Protein AF-0000000077102771 (afdb_homodimer)

pLDDT: mean 86.31, std 20.0, range [24.86, 98.94]

Solvent-accessible surface area (backbone atoms only — not comparable to full-atom values): 40938 Å² total; per-residue (Å²): 128,91,52,59,76,47,76,52,86,80,60,49,72,48,29,34,37,35,32,16,37,61,26,31,46,32,67,56,96,88,37,69,41,45,68,61,52,50,46,33,42,64,70,43,48,50,53,45,45,71,70,66,58,44,59,31,38,38,35,15,9,14,58,26,50,35,38,72,52,50,57,68,32,48,44,52,51,32,49,50,48,41,51,39,25,60,72,63,63,28,33,36,43,34,29,21,12,86,34,28,34,30,48,64,63,22,54,53,22,80,66,34,44,83,61,34,38,38,35,24,26,35,73,83,80,38,65,55,51,46,29,32,34,38,66,72,41,49,38,34,35,37,63,39,38,37,66,55,21,70,57,44,21,63,71,66,73,43,97,38,83,39,55,45,49,27,51,42,52,53,50,50,58,40,51,73,72,48,65,87,84,41,37,33,34,36,31,28,31,54,48,43,40,77,55,71,79,53,83,68,49,74,76,84,46,91,92,54,81,50,56,25,67,51,70,72,50,63,88,34,48,30,32,39,27,6,64,37,50,46,52,41,54,28,53,89,32,89,47,29,31,27,27,4,8,61,65,66,78,41,78,76,37,40,83,53,66,25,22,31,27,40,33,35,39,44,77,88,37,53,66,50,74,44,80,45,75,49,75,60,92,55,52,50,43,74,48,76,42,41,62,81,60,55,62,74,49,72,46,77,32,39,29,34,37,39,32,64,41,80,63,90,63,82,62,48,65,67,58,40,33,76,40,20,71,35,58,74,47,75,44,69,59,51,74,75,64,87,72,78,75,76,75,66,70,72,56,65,82,72,40,48,65,67,51,45,49,46,49,47,38,31,69,72,61,73,43,78,74,49,73,67,52,47,50,48,46,48,49,48,45,52,50,46,48,57,68,74,72,126,91,50,58,76,46,75,49,86,79,59,50,71,47,27,35,36,34,32,17,36,62,27,33,46,32,67,57,94,87,37,69,42,45,67,60,54,50,46,34,44,64,70,41,48,50,52,46,45,69,71,66,58,46,59,30,37,38,35,16,10,15,58,25,49,35,38,71,52,50,56,68,30,48,44,51,51,33,50,48,48,42,50,38,26,59,72,62,61,28,33,35,43,33,29,21,13,86,34,30,34,30,48,65,62,23,53,52,25,80,65,33,44,83,62,33,38,38,34,25,26,35,73,86,81,36,65,53,49,46,29,32,36,38,66,71,41,49,38,34,35,36,62,40,38,37,66,55,22,68,56,44,21,62,71,64,72,42,97,40,82,39,55,44,49,29,50,44,52,53,50,50,58,40,52,73,68,48,64,87,83,42,38,33,34,36,32,29,31,54,48,42,40,76,54,71,78,54,83,68,49,74,76,86,46,91,94,52,81,51,55,25,67,51,70,72,50,65,87,34,48,31,34,38,26,7,65,37,49,45,53,40,55,28,52,89,32,90,47,30,31,27,25,5,8,58,64,69,78,42,77,75,37,40,83,53,66,25,20,31,26,40,36,35,39,44,78,88,35,54,64,50,75,43,80,46,76,49,75,61,94,55,48,49,42,73,48,74,42,43,63,81,60,57,62,72,49,71,47,75,32,39,29,33,37,39,32,65,42,78,64,91,62,82,63,49,65,67,58,39,32,75,39,21,71,34,59,73,49,77,45,70,61,51,75,74,63,87,71,79,76,76,75,65,70,70,56,66,81,72,40,49,67,66,51,44,48,48,49,48,38,31,69,71,60,75,42,76,73,49,76,65,52,46,50,50,45,51,50,48,45,52,50,46,48,58,69,74,73

Radius of gyration: 29.35 Å; Cα contacts (8 Å, |Δi|>4): 1679; chains: 2; bounding box: 74×76×70 Å

Structure (mmCIF, N/CA/C/O backbone):
data_AF-0000000077102771-model_v1
#
loop_
_entity.id
_entity.type
_entity.pdbx_description
1 polymer 'Nuclease SbcCD subunit D'
#
loop_
_atom_site.group_PDB
_atom_site.id
_atom_site.type_symbol
_atom_site.label_atom_id
_atom_site.label_alt_id
_atom_site.label_comp_id
_atom_site.label_asym_id
_atom_site.label_entity_id
_atom_site.label_seq_id
_atom_site.pdbx_PDB_ins_code
_atom_site.Cartn_x
_atom_site.Cartn_y
_atom_site.Cartn_z
_atom_site.occupancy
_atom_site.B_iso_or_equiv
_atom_site.auth_seq_id
_atom_site.auth_comp_id
_atom_site.auth_asym_id
_atom_site.auth_atom_id
_atom_site.pdbx_PDB_model_num
ATOM 1 N N . MET A 1 1 ? -27.609 6.816 -8.148 1 24.86 1 MET A N 1
ATOM 2 C CA . MET A 1 1 ? -26.281 7.141 -7.648 1 24.86 1 MET A CA 1
ATOM 3 C C . MET A 1 1 ? -26.094 6.625 -6.227 1 24.86 1 MET A C 1
ATOM 5 O O . MET A 1 1 ? -26.656 7.18 -5.281 1 24.86 1 MET A O 1
ATOM 9 N N . LYS A 1 2 ? -25.875 5.387 -6.078 1 34.06 2 LYS A N 1
ATOM 10 C CA . LYS A 1 2 ? -25.969 4.82 -4.738 1 34.06 2 LYS A CA 1
ATOM 11 C C . LYS A 1 2 ? -24.828 5.316 -3.848 1 34.06 2 LYS A C 1
ATOM 13 O O . LYS A 1 2 ? -23.719 4.781 -3.891 1 34.06 2 LYS A O 1
ATOM 18 N N . GLY A 1 3 ? -24.797 6.738 -3.514 1 37.41 3 GLY A N 1
ATOM 19 C CA . GLY A 1 3 ? -23.875 7.258 -2.512 1 37.41 3 GLY A CA 1
ATOM 20 C C . GLY A 1 3 ? -23.938 6.5 -1.199 1 37.41 3 GLY A C 1
ATOM 21 O O . GLY A 1 3 ? -24.938 5.852 -0.896 1 37.41 3 GLY A O 1
ATOM 22 N N . THR A 1 4 ? -22.859 6.125 -0.712 1 40.88 4 THR A N 1
ATOM 23 C CA . THR A 1 4 ? -22.828 5.477 0.596 1 40.88 4 THR A CA 1
ATOM 24 C C . THR A 1 4 ? -23.344 6.422 1.678 1 40.88 4 THR A C 1
ATOM 26 O O . THR A 1 4 ? -22.875 7.547 1.81 1 40.88 4 THR A O 1
ATOM 29 N N . TYR A 1 5 ? -24.547 6.105 2.152 1 45 5 TYR A N 1
ATOM 30 C CA . TYR A 1 5 ? -25.219 6.828 3.227 1 45 5 TYR A CA 1
ATOM 31 C C . TYR A 1 5 ? -24.719 6.359 4.59 1 45 5 TYR A C 1
ATOM 33 O O . TYR A 1 5 ? -24.641 5.16 4.852 1 45 5 TYR A O 1
ATOM 41 N N . TRP A 1 6 ? -23.891 7.238 5.191 1 47.72 6 TRP A N 1
ATOM 42 C CA . TRP A 1 6 ? -23.5 6.969 6.574 1 47.72 6 TRP A CA 1
ATOM 43 C C . TRP A 1 6 ? -24.328 7.812 7.539 1 47.72 6 TRP A C 1
ATOM 45 O O . TRP A 1 6 ? -24.484 9.023 7.344 1 47.72 6 TRP A O 1
ATOM 55 N N . LYS A 1 7 ? -25.25 7.27 8.422 1 48.28 7 LYS A N 1
ATOM 56 C CA . LYS A 1 7 ? -26.109 7.984 9.375 1 48.28 7 LYS A CA 1
ATOM 57 C C . LYS A 1 7 ? -25.312 8.406 10.609 1 48.28 7 LYS A C 1
ATOM 59 O O . LYS A 1 7 ? -24.547 7.605 11.172 1 48.28 7 LYS A O 1
ATOM 64 N N . ASN A 1 8 ? -25.391 9.703 10.82 1 48.47 8 ASN A N 1
ATOM 65 C CA . ASN A 1 8 ? -24.797 10.219 12.055 1 48.47 8 ASN A CA 1
ATOM 66 C C . ASN A 1 8 ? -25.516 9.672 13.289 1 48.47 8 ASN A C 1
ATOM 68 O O . ASN A 1 8 ? -26.734 9.43 13.25 1 48.47 8 ASN A O 1
ATOM 72 N N . LYS A 1 9 ? -24.953 9.25 14.258 1 49.69 9 LYS A N 1
ATOM 73 C CA . LYS A 1 9 ? -25.469 8.531 15.422 1 49.69 9 LYS A CA 1
ATOM 74 C C . LYS A 1 9 ? -26.438 9.406 16.219 1 49.69 9 LYS A C 1
ATOM 76 O O . LYS A 1 9 ? -27.406 8.898 16.797 1 49.69 9 LYS A O 1
ATOM 81 N N . ASP A 1 10 ? -26.156 10.688 16.484 1 50.88 10 ASP A N 1
ATOM 82 C CA . ASP A 1 10 ? -26.922 11.32 17.562 1 50.88 10 ASP A CA 1
ATOM 83 C C . ASP A 1 10 ? -27.797 12.445 17.016 1 50.88 10 ASP A C 1
ATOM 85 O O . ASP A 1 10 ? -28.344 13.234 17.797 1 50.88 10 ASP A O 1
ATOM 89 N N . GLY A 1 11 ? -28.266 12.469 15.742 1 56.25 11 GLY A N 1
ATOM 90 C CA . GLY A 1 11 ? -29.266 13.406 15.281 1 56.25 11 GLY A CA 1
ATOM 91 C C . GLY A 1 11 ? -28.812 14.852 15.344 1 56.25 11 GLY A C 1
ATOM 92 O O . GLY A 1 11 ? -29.641 15.773 15.234 1 56.25 11 GLY A O 1
ATOM 93 N N . ASN A 1 12 ? -27.516 15.195 15.523 1 73.75 12 ASN A N 1
ATOM 94 C CA . ASN A 1 12 ? -26.969 16.516 15.789 1 73.75 12 ASN A CA 1
ATOM 95 C C . ASN A 1 12 ? -26.328 17.125 14.539 1 73.75 12 ASN A C 1
ATOM 97 O O . ASN A 1 12 ? -26.344 16.516 13.469 1 73.75 12 ASN A O 1
ATOM 101 N N . ILE A 1 13 ? -25.891 18.484 14.562 1 89.56 13 ILE A N 1
ATOM 102 C CA . ILE A 1 13 ? -25.156 19.266 13.578 1 89.56 13 ILE A CA 1
ATOM 103 C C . ILE A 1 13 ? -23.922 18.484 13.117 1 89.56 13 ILE A C 1
ATOM 105 O O . ILE A 1 13 ? -23.234 17.875 13.938 1 89.56 13 ILE A O 1
ATOM 109 N N . MET A 1 14 ? -23.828 18.406 11.727 1 96.44 14 MET A N 1
ATOM 110 C CA . MET A 1 14 ? -22.672 17.672 11.195 1 96.44 14 MET A CA 1
ATOM 111 C C . MET A 1 14 ? -21.375 18.312 11.672 1 96.44 14 MET A C 1
ATOM 113 O O . MET A 1 14 ? -21.141 19.5 11.461 1 96.44 14 MET A O 1
ATOM 117 N N . LYS A 1 15 ? -20.578 17.578 12.383 1 97.56 15 LYS A N 1
ATOM 118 C CA . LYS A 1 15 ? -19.281 18.016 12.875 1 97.56 15 LYS A CA 1
ATOM 119 C C . LYS A 1 15 ? -18.156 17.25 12.188 1 97.56 15 LYS A C 1
ATOM 121 O O . LYS A 1 15 ? -18.219 16.031 12.039 1 97.56 15 LYS A O 1
ATOM 126 N N . PHE A 1 16 ? -17.141 18 11.664 1 98.62 16 PHE A N 1
ATOM 127 C CA . PHE A 1 16 ? -16.016 17.344 11.008 1 98.62 16 PHE A CA 1
ATOM 128 C C . PHE A 1 16 ? -14.695 17.844 11.57 1 98.62 16 PHE A C 1
ATOM 130 O O . PHE A 1 16 ? -14.633 18.922 12.148 1 98.62 16 PHE A O 1
ATOM 137 N N . ILE A 1 17 ? -13.664 17 11.5 1 98.94 17 ILE A N 1
ATOM 138 C CA . ILE A 1 17 ? -12.281 17.422 11.672 1 98.94 17 ILE A CA 1
ATOM 139 C C . ILE A 1 17 ? -11.57 17.453 10.328 1 98.94 17 ILE A C 1
ATOM 141 O O . ILE A 1 17 ? -11.617 16.469 9.578 1 98.94 17 ILE A O 1
ATOM 145 N N . HIS A 1 18 ? -11.047 18.609 10.023 1 98.94 18 HIS A N 1
ATOM 146 C CA . HIS A 1 18 ? -10.25 18.844 8.82 1 98.94 18 HIS A CA 1
ATOM 147 C C . HIS A 1 18 ? -8.766 18.875 9.156 1 98.94 18 HIS A C 1
ATOM 149 O O . HIS A 1 18 ? -8.32 19.734 9.914 1 98.94 18 HIS A O 1
ATOM 155 N N . THR A 1 19 ? -8 17.859 8.656 1 98.94 19 THR A N 1
ATOM 156 C CA . THR A 1 19 ? -6.551 17.766 8.789 1 98.94 19 THR A CA 1
ATOM 157 C C . THR A 1 19 ? -5.898 17.516 7.434 1 98.94 19 THR A C 1
ATOM 159 O O . THR A 1 19 ? -6.59 17.219 6.453 1 98.94 19 THR A O 1
ATOM 162 N N . ALA A 1 20 ? -4.59 17.719 7.344 1 98.81 20 ALA A N 1
ATOM 163 C CA . ALA A 1 20 ? -3.875 17.531 6.082 1 98.81 20 ALA A CA 1
ATOM 164 C C . ALA A 1 20 ? -2.373 17.406 6.316 1 98.81 20 ALA A C 1
ATOM 166 O O . ALA A 1 20 ? -1.881 17.719 7.406 1 98.81 20 ALA A O 1
ATOM 167 N N . ASP A 1 21 ? -1.692 16.922 5.293 1 98.75 21 ASP A N 1
ATOM 168 C CA . ASP A 1 21 ? -0.24 17 5.172 1 98.75 21 ASP A CA 1
ATOM 169 C C . ASP A 1 21 ? 0.447 16.359 6.375 1 98.75 21 ASP A C 1
ATOM 171 O O . ASP A 1 21 ? 1.303 16.969 7.012 1 98.75 21 ASP A O 1
ATOM 175 N N . TRP A 1 22 ? 0.023 15.102 6.637 1 98.94 22 TRP A N 1
ATOM 176 C CA . TRP A 1 22 ? 0.671 14.344 7.703 1 98.94 22 TRP A CA 1
ATOM 177 C C . TRP A 1 22 ? 2.125 14.055 7.355 1 98.94 22 TRP A C 1
ATOM 179 O O . TRP A 1 22 ? 2.979 13.969 8.242 1 98.94 22 TRP A O 1
ATOM 189 N N . HIS A 1 23 ? 2.402 13.875 6.113 1 98.69 23 HIS A N 1
ATOM 190 C CA . HIS A 1 23 ? 3.738 13.609 5.594 1 98.69 23 HIS A CA 1
ATOM 191 C C . HIS A 1 23 ? 4.414 12.477 6.359 1 98.69 23 HIS A C 1
ATOM 193 O O . HIS A 1 23 ? 5.57 12.594 6.762 1 98.69 23 HIS A O 1
ATOM 199 N N . LEU A 1 24 ? 3.688 11.422 6.598 1 98.88 24 LEU A N 1
ATOM 200 C CA . LEU A 1 24 ? 4.258 10.289 7.312 1 98.88 24 LEU A CA 1
ATOM 201 C C . LEU A 1 24 ? 5.504 9.766 6.602 1 98.88 24 LEU A C 1
ATOM 203 O O . LEU A 1 24 ? 5.496 9.586 5.383 1 98.88 24 LEU A O 1
ATOM 207 N N . GLY A 1 25 ? 6.57 9.57 7.375 1 98.19 25 GLY A N 1
ATOM 208 C CA . GLY A 1 25 ? 7.84 9.125 6.824 1 98.19 25 GLY A CA 1
ATOM 209 C C . GLY A 1 25 ? 8.75 10.266 6.406 1 98.19 25 GLY A C 1
ATOM 210 O O . GLY A 1 25 ? 9.734 10.055 5.699 1 98.19 25 GLY A O 1
ATOM 211 N N . LYS A 1 26 ? 8.469 11.453 6.848 1 97.56 26 LYS A N 1
ATOM 212 C CA . LYS A 1 26 ? 9.266 12.633 6.52 1 97.56 26 LYS A CA 1
ATOM 213 C C . LYS A 1 26 ? 10.672 12.523 7.113 1 97.56 26 LYS A C 1
ATOM 215 O O . LYS A 1 26 ? 10.836 12.102 8.258 1 97.56 26 LYS A O 1
ATOM 220 N N . LEU A 1 27 ? 11.641 12.852 6.258 1 95.38 27 LEU A N 1
ATOM 221 C CA . LEU A 1 27 ? 13.008 13.039 6.734 1 95.38 27 LEU A CA 1
ATOM 222 C C . LEU A 1 27 ? 13.266 14.5 7.074 1 95.38 27 LEU A C 1
ATOM 224 O O . LEU A 1 27 ? 12.945 15.398 6.289 1 95.38 27 LEU A O 1
ATOM 228 N N . PHE A 1 28 ? 13.711 14.734 8.227 1 95.25 28 PHE A N 1
ATOM 229 C CA . PHE A 1 28 ? 14.125 16.047 8.703 1 95.25 28 PHE A CA 1
ATOM 230 C C . PHE A 1 28 ? 15.602 16.047 9.07 1 95.25 28 PHE A C 1
ATOM 232 O O . PHE A 1 28 ? 15.992 15.5 10.102 1 95.25 28 PHE A O 1
ATOM 239 N N . TYR A 1 29 ? 16.469 16.547 8.219 1 92.38 29 TYR A N 1
ATOM 240 C CA . TYR A 1 29 ? 17.922 16.562 8.359 1 92.38 29 TYR A CA 1
ATOM 241 C C . TYR A 1 29 ? 18.469 15.156 8.562 1 92.38 29 TYR A C 1
ATOM 243 O O . TYR A 1 29 ? 19.281 14.922 9.477 1 92.38 29 TYR A O 1
ATOM 251 N N . GLY A 1 30 ? 18.016 14.211 7.805 1 92.12 30 GLY A N 1
ATOM 252 C CA . GLY A 1 30 ? 18.562 12.867 7.734 1 92.12 30 GLY A CA 1
ATOM 253 C C . GLY A 1 30 ? 17.906 11.906 8.703 1 92.12 30 GLY A C 1
ATOM 254 O O . GLY A 1 30 ? 18.219 10.711 8.703 1 92.12 30 GLY A O 1
ATOM 255 N N . GLU A 1 31 ? 17 12.422 9.477 1 92.5 31 GLU A N 1
ATOM 256 C CA . GLU A 1 31 ? 16.328 11.555 10.445 1 92.5 31 GLU A CA 1
ATOM 257 C C . GLU A 1 31 ? 14.828 11.469 10.172 1 92.5 31 GLU A C 1
ATOM 259 O O . GLU A 1 31 ? 14.18 12.484 9.906 1 92.5 31 GLU A O 1
ATOM 264 N N . TYR A 1 32 ? 14.336 10.227 10.273 1 95.69 32 TYR A N 1
ATOM 265 C CA . TYR A 1 32 ? 12.898 10.062 10.102 1 95.69 32 TYR A CA 1
ATOM 266 C C . TYR A 1 32 ? 12.141 10.672 11.273 1 95.69 32 TYR A C 1
ATOM 268 O O . TYR A 1 32 ? 12.508 10.477 12.43 1 95.69 32 TYR A O 1
ATOM 276 N N . LEU A 1 33 ? 11.055 11.312 10.992 1 97.94 33 LEU A N 1
ATOM 277 C CA . LEU A 1 33 ? 10.211 11.93 12.016 1 97.94 33 LEU A CA 1
ATOM 278 C C . LEU A 1 33 ? 9.078 10.992 12.422 1 97.94 33 LEU A C 1
ATOM 280 O O . LEU A 1 33 ? 8.172 11.398 13.148 1 97.94 33 LEU A O 1
ATOM 284 N N . THR A 1 34 ? 9.102 9.758 12.023 1 98.44 34 THR A N 1
ATOM 285 C CA . THR A 1 34 ? 7.98 8.844 12.195 1 98.44 34 THR A CA 1
ATOM 286 C C . THR A 1 34 ? 7.617 8.703 13.672 1 98.44 34 THR A C 1
ATOM 288 O O . THR A 1 34 ? 6.438 8.641 14.023 1 98.44 34 THR A O 1
ATOM 291 N N . GLU A 1 35 ? 8.594 8.703 14.539 1 98.12 35 GLU A N 1
ATOM 292 C CA . GLU A 1 35 ? 8.32 8.594 15.969 1 98.12 35 GLU A CA 1
ATOM 293 C C . GLU A 1 35 ? 7.59 9.828 16.484 1 98.12 35 GLU A C 1
ATOM 295 O O . GLU A 1 35 ? 6.668 9.719 17.297 1 98.12 35 GLU A O 1
ATOM 300 N N . GLU A 1 36 ? 8.023 11.016 16.047 1 98.69 36 GLU A N 1
ATOM 301 C CA . GLU A 1 36 ? 7.367 12.266 16.422 1 98.69 36 GLU A CA 1
ATOM 302 C C . GLU A 1 36 ? 5.941 12.32 15.875 1 98.69 36 GLU A C 1
ATOM 304 O O . GLU A 1 36 ? 5.031 12.781 16.562 1 98.69 36 GLU A O 1
ATOM 309 N N . GLN A 1 37 ? 5.766 11.859 14.664 1 98.88 37 GLN A N 1
ATOM 310 C CA . GLN A 1 37 ? 4.449 11.82 14.031 1 98.88 37 GLN A CA 1
ATOM 311 C C . GLN A 1 37 ? 3.516 10.867 14.766 1 98.88 37 GLN A C 1
ATOM 313 O O . GLN A 1 37 ? 2.354 11.195 15.016 1 98.88 37 GLN A O 1
ATOM 318 N N . GLU A 1 38 ? 4.047 9.719 15.109 1 98.81 38 GLU A N 1
ATOM 319 C CA . GLU A 1 38 ? 3.264 8.773 15.898 1 98.81 38 GLU A CA 1
ATOM 320 C C . GLU A 1 38 ? 2.832 9.383 17.219 1 98.81 38 GLU A C 1
ATOM 322 O O . GLU A 1 38 ? 1.676 9.25 17.625 1 98.81 38 GLU A O 1
ATOM 327 N N . TRP A 1 39 ? 3.752 10.055 17.844 1 98.81 39 TRP A N 1
ATOM 328 C CA . TRP A 1 39 ? 3.471 10.633 19.156 1 98.81 39 TRP A CA 1
ATOM 329 C C . TRP A 1 39 ? 2.338 11.648 19.062 1 98.81 39 TRP A C 1
ATOM 331 O O . TRP A 1 39 ? 1.397 11.609 19.859 1 98.81 39 TRP A O 1
ATOM 341 N N . ILE A 1 40 ? 2.402 12.578 18.141 1 98.88 40 ILE A N 1
ATOM 342 C CA . ILE A 1 40 ? 1.415 13.648 18.062 1 98.88 40 ILE A CA 1
ATOM 343 C C . ILE A 1 40 ? 0.051 13.07 17.703 1 98.88 40 ILE A C 1
ATOM 345 O O . ILE A 1 40 ? -0.982 13.547 18.172 1 98.88 40 ILE A O 1
ATOM 349 N N . LEU A 1 41 ? 0.029 12.031 16.875 1 98.88 41 LEU A N 1
ATOM 350 C CA . LEU A 1 41 ? -1.219 11.391 16.469 1 98.88 41 LEU A CA 1
ATOM 351 C C . LEU A 1 41 ? -1.846 10.648 17.656 1 98.88 41 LEU A C 1
ATOM 353 O O . LEU A 1 41 ? -3.047 10.766 17.891 1 98.88 41 LEU A O 1
ATOM 357 N N . LYS A 1 42 ? -1.053 9.977 18.391 1 98.75 42 LYS A N 1
ATOM 358 C CA . LYS A 1 42 ? -1.562 9.125 19.469 1 98.75 42 LYS A CA 1
ATOM 359 C C . LYS A 1 42 ? -1.875 9.938 20.719 1 98.75 42 LYS A C 1
ATOM 361 O O . LYS A 1 42 ? -2.816 9.633 21.438 1 98.75 42 LYS A O 1
ATOM 366 N N . ASN A 1 43 ? -1.106 10.992 20.891 1 98.75 43 ASN A N 1
ATOM 367 C CA . ASN A 1 43 ? -1.2 11.664 22.188 1 98.75 43 ASN A CA 1
ATOM 368 C C . ASN A 1 43 ? -1.967 12.984 22.078 1 98.75 43 ASN A C 1
ATOM 370 O O . ASN A 1 43 ? -2.375 13.555 23.078 1 98.75 43 ASN A O 1
ATOM 374 N N . GLN A 1 44 ? -2.131 13.477 20.922 1 98.75 44 GLN A N 1
ATOM 375 C CA . GLN A 1 44 ? -2.852 14.727 20.75 1 98.75 44 GLN A CA 1
ATOM 376 C C . GLN A 1 44 ? -4.07 14.547 19.844 1 98.75 44 GLN A C 1
ATOM 378 O O . GLN A 1 44 ? -5.191 14.891 20.234 1 98.75 44 GLN A O 1
ATOM 383 N N . PHE A 1 45 ? -3.895 13.984 18.688 1 98.88 45 PHE A N 1
ATOM 384 C CA . PHE A 1 45 ? -4.945 13.906 17.688 1 98.88 45 PHE A CA 1
ATOM 385 C C . PHE A 1 45 ? -6.059 12.969 18.125 1 98.88 45 PHE A C 1
ATOM 387 O O . PHE A 1 45 ? -7.234 13.344 18.125 1 98.88 45 PHE A O 1
ATOM 394 N N . LEU A 1 46 ? -5.715 11.719 18.484 1 98.88 46 LEU A N 1
ATOM 395 C CA . LEU A 1 46 ? -6.727 10.742 18.875 1 98.88 46 LEU A CA 1
ATOM 396 C C . LEU A 1 46 ? -7.496 11.219 20.094 1 98.88 46 LEU A C 1
ATOM 398 O O . LEU A 1 46 ? -8.727 11.164 20.125 1 98.88 46 LEU A O 1
ATOM 402 N N . PRO A 1 47 ? -6.824 11.75 21.109 1 98.69 47 PRO A N 1
ATOM 403 C CA . PRO A 1 47 ? -7.582 12.297 22.234 1 98.69 47 PRO A CA 1
ATOM 404 C C . PRO A 1 47 ? -8.523 13.422 21.812 1 98.69 47 PRO A C 1
ATOM 406 O O . PRO A 1 47 ? -9.633 13.539 22.344 1 98.69 47 PRO A O 1
ATOM 409 N N . LEU A 1 48 ? -8.047 14.25 20.922 1 98.69 48 LEU A N 1
ATOM 410 C CA . LEU A 1 48 ? -8.906 15.32 20.406 1 98.69 48 LEU A CA 1
ATOM 411 C C . LEU A 1 48 ? -10.164 14.75 19.766 1 98.69 48 LEU A C 1
ATOM 413 O O . LEU A 1 48 ? -11.25 15.305 19.922 1 98.69 48 LEU A O 1
ATOM 417 N N . ILE A 1 49 ? -10.023 13.656 19 1 98.62 49 ILE A N 1
ATOM 418 C CA . ILE A 1 49 ? -11.156 12.984 18.375 1 98.62 49 ILE A CA 1
ATOM 419 C C . ILE A 1 49 ? -12.156 12.539 19.438 1 98.62 49 ILE A C 1
ATOM 421 O O . ILE A 1 49 ? -13.367 12.703 19.281 1 98.62 49 ILE A O 1
ATOM 425 N N . ASP A 1 50 ? -11.656 12.039 20.531 1 98.38 50 ASP A N 1
ATOM 426 C CA . ASP A 1 50 ? -12.516 11.57 21.609 1 98.38 50 ASP A CA 1
ATOM 427 C C . ASP A 1 50 ? -13.242 12.734 22.281 1 98.38 50 ASP A C 1
ATOM 429 O O . ASP A 1 50 ? -14.375 12.57 22.75 1 98.38 50 ASP A O 1
ATOM 433 N N . GLU A 1 51 ? -12.602 13.844 22.266 1 97.75 51 GLU A N 1
ATOM 434 C CA . GLU A 1 51 ? -13.188 15.031 22.875 1 97.75 51 GLU A CA 1
ATOM 435 C C . GLU A 1 51 ? -14.25 15.648 21.969 1 97.75 51 GLU A C 1
ATOM 437 O O . GLU A 1 51 ? -15.352 15.961 22.406 1 97.75 51 GLU A O 1
ATOM 442 N N . GLU A 1 52 ? -13.906 15.734 20.734 1 97.19 52 GLU A N 1
ATOM 443 C CA . GLU A 1 52 ? -14.75 16.469 19.797 1 97.19 52 GLU A CA 1
ATOM 444 C C . GLU A 1 52 ? -15.852 15.578 19.234 1 97.19 52 GLU A C 1
ATOM 446 O O . GLU A 1 52 ? -16.906 16.078 18.812 1 97.19 52 GLU A O 1
ATOM 451 N N . LYS A 1 53 ? -15.586 14.258 19.125 1 96.81 53 LYS A N 1
ATOM 452 C CA . LYS A 1 53 ? -16.531 13.266 18.625 1 96.81 53 LYS A CA 1
ATOM 453 C C . LYS A 1 53 ? -17.078 13.672 17.266 1 96.81 53 LYS A C 1
ATOM 455 O O . LYS A 1 53 ? -18.297 13.766 17.094 1 96.81 53 LYS A O 1
ATOM 460 N N . PRO A 1 54 ? -16.266 13.914 16.297 1 98.06 54 PRO A N 1
ATOM 461 C CA . PRO A 1 54 ? -16.734 14.297 14.961 1 98.06 54 PRO A CA 1
ATOM 462 C C . PRO A 1 54 ? -17.547 13.195 14.281 1 98.06 54 PRO A C 1
ATOM 464 O O . PRO A 1 54 ? -17.391 12.016 14.609 1 98.06 54 PRO A O 1
ATOM 467 N N . ASP A 1 55 ? -18.422 13.602 13.352 1 97.69 55 ASP A N 1
ATOM 468 C CA . ASP A 1 55 ? -19.172 12.664 12.531 1 97.69 55 ASP A CA 1
ATOM 469 C C . ASP A 1 55 ? -18.312 12.109 11.391 1 97.69 55 ASP A C 1
ATOM 471 O O . ASP A 1 55 ? -18.609 11.047 10.844 1 97.69 55 ASP A O 1
ATOM 475 N N . VAL A 1 56 ? -17.266 12.883 11.039 1 98.62 56 VAL A N 1
ATOM 476 C CA . VAL A 1 56 ? -16.391 12.492 9.938 1 98.62 56 VAL A CA 1
ATOM 477 C C . VAL A 1 56 ? -15.031 13.188 10.086 1 98.62 56 VAL A C 1
ATOM 479 O O . VAL A 1 56 ? -14.961 14.305 10.609 1 98.62 56 VAL A O 1
ATOM 482 N N . ILE A 1 57 ? -13.977 12.555 9.672 1 98.94 57 ILE A N 1
ATOM 483 C CA . ILE A 1 57 ? -12.641 13.133 9.625 1 98.94 57 ILE A CA 1
ATOM 484 C C . ILE A 1 57 ? -12.172 13.234 8.172 1 98.94 57 ILE A C 1
ATOM 486 O O . ILE A 1 57 ? -12.328 12.281 7.398 1 98.94 57 ILE A O 1
ATOM 490 N N . LEU A 1 58 ? -11.68 14.391 7.789 1 98.94 58 LEU A N 1
ATOM 491 C CA . LEU A 1 58 ? -11.18 14.68 6.449 1 98.94 58 LEU A CA 1
ATOM 492 C C . LEU A 1 58 ? -9.664 14.82 6.449 1 98.94 58 LEU A C 1
ATOM 494 O O . LEU A 1 58 ? -9.109 15.664 7.168 1 98.94 58 LEU A O 1
ATOM 498 N N . LEU A 1 59 ? -8.953 13.969 5.754 1 98.94 59 LEU A N 1
ATOM 499 C CA . LEU A 1 59 ? -7.527 14.133 5.508 1 98.94 59 LEU A CA 1
ATOM 500 C C . LEU A 1 59 ? -7.273 14.602 4.078 1 98.94 59 LEU A C 1
ATOM 502 O O . LEU A 1 59 ? -7.383 13.82 3.133 1 98.94 59 LEU A O 1
ATOM 506 N N . ALA A 1 60 ? -6.879 15.836 3.943 1 98.88 60 ALA A N 1
ATOM 507 C CA . ALA A 1 60 ? -6.879 16.516 2.65 1 98.88 60 ALA A CA 1
ATOM 508 C C . ALA A 1 60 ? -5.527 16.375 1.956 1 98.88 60 ALA A C 1
ATOM 510 O O . ALA A 1 60 ? -4.961 17.359 1.477 1 98.88 60 ALA A O 1
ATOM 511 N N . GLY A 1 61 ? -4.977 15.188 1.938 1 98.62 61 GLY A N 1
ATOM 512 C CA . GLY A 1 61 ? -3.867 14.836 1.063 1 98.62 61 GLY A CA 1
ATOM 513 C C . GLY A 1 61 ? -2.52 14.898 1.757 1 98.62 61 GLY A C 1
ATOM 514 O O . GLY A 1 61 ? -2.42 15.367 2.893 1 98.62 61 GLY A O 1
ATOM 515 N N . ASP A 1 62 ? -1.517 14.336 1.044 1 98.56 62 ASP A N 1
ATOM 516 C CA . ASP A 1 62 ? -0.149 14.195 1.533 1 98.56 62 ASP A CA 1
ATOM 517 C C . ASP A 1 62 ? -0.112 13.406 2.84 1 98.56 62 ASP A C 1
ATOM 519 O O . ASP A 1 62 ? 0.456 13.867 3.834 1 98.56 62 ASP A O 1
ATOM 523 N N . VAL A 1 63 ? -0.756 12.258 2.738 1 98.88 63 VAL A N 1
ATOM 524 C CA . VAL A 1 63 ? -0.693 11.289 3.83 1 98.88 63 VAL A CA 1
ATOM 525 C C . VAL A 1 63 ? 0.763 10.945 4.129 1 98.88 63 VAL A C 1
ATOM 527 O O . VAL A 1 63 ? 1.194 10.984 5.285 1 98.88 63 VAL A O 1
ATOM 530 N N . TYR A 1 64 ? 1.438 10.672 3.061 1 98.62 64 TYR A N 1
ATOM 531 C CA . TYR A 1 64 ? 2.85 10.32 3.154 1 98.62 64 TYR A CA 1
ATOM 532 C C . TYR A 1 64 ? 3.727 11.438 2.6 1 98.62 64 TYR A C 1
ATOM 534 O O . TYR A 1 64 ? 3.238 12.336 1.912 1 98.62 64 TYR A O 1
ATOM 542 N N . ASP A 1 65 ? 5.031 11.336 2.91 1 97.88 65 ASP A N 1
ATOM 543 C CA . ASP A 1 65 ? 5.961 12.344 2.416 1 97.88 65 ASP A CA 1
ATOM 544 C C . ASP A 1 65 ? 6.418 12.023 0.996 1 97.88 65 ASP A C 1
ATOM 546 O O . ASP A 1 65 ? 6.859 12.906 0.263 1 97.88 65 ASP A O 1
ATOM 550 N N . ARG A 1 66 ? 6.312 10.742 0.689 1 95.81 66 ARG A N 1
ATOM 551 C CA . ARG A 1 66 ? 6.734 10.289 -0.632 1 95.81 66 ARG A CA 1
ATOM 552 C C . ARG A 1 66 ? 5.75 9.273 -1.201 1 95.81 66 ARG A C 1
ATOM 554 O O . ARG A 1 66 ? 5.004 8.633 -0.453 1 95.81 66 ARG A O 1
ATOM 561 N N . SER A 1 67 ? 5.867 9.141 -2.516 1 95.44 67 SER A N 1
ATOM 562 C CA . SER A 1 67 ? 4.949 8.234 -3.199 1 95.44 67 SER A CA 1
ATOM 563 C C . SER A 1 67 ? 5.176 6.789 -2.768 1 95.44 67 SER A C 1
ATOM 565 O O . SER A 1 67 ? 4.246 5.98 -2.781 1 95.44 67 SER A O 1
ATOM 567 N N . VAL A 1 68 ? 6.375 6.5 -2.443 1 95.31 68 VAL A N 1
ATOM 568 C CA . VAL A 1 68 ? 6.727 5.215 -1.848 1 95.31 68 VAL A CA 1
ATOM 569 C C . VAL A 1 68 ? 7.199 5.426 -0.41 1 95.31 68 VAL A C 1
ATOM 571 O O . VAL A 1 68 ? 8.398 5.609 -0.164 1 95.31 68 VAL A O 1
ATOM 574 N N . PRO A 1 69 ? 6.273 5.352 0.487 1 96.5 69 PRO A N 1
ATOM 575 C CA . PRO A 1 69 ? 6.652 5.602 1.88 1 96.5 69 PRO A CA 1
ATOM 576 C C . PRO A 1 69 ? 7.426 4.438 2.496 1 96.5 69 PRO A C 1
ATOM 578 O O . PRO A 1 69 ? 7.316 3.301 2.029 1 96.5 69 PRO A O 1
ATOM 581 N N . PRO A 1 70 ? 8.297 4.719 3.51 1 95.25 70 PRO A N 1
ATOM 582 C CA . PRO A 1 70 ? 8.867 3.607 4.273 1 95.25 70 PRO A CA 1
ATOM 583 C C . PRO A 1 70 ? 7.809 2.758 4.969 1 95.25 70 PRO A C 1
ATOM 585 O O . PRO A 1 70 ? 6.703 3.238 5.23 1 95.25 70 PRO A O 1
ATOM 588 N N . ALA A 1 71 ? 8.133 1.533 5.25 1 93.94 71 ALA A N 1
ATOM 589 C CA . ALA A 1 71 ? 7.191 0.568 5.816 1 93.94 71 ALA A CA 1
ATOM 590 C C . ALA A 1 71 ? 6.602 1.08 7.129 1 93.94 71 ALA A C 1
ATOM 592 O O . ALA A 1 71 ? 5.41 0.904 7.391 1 93.94 71 ALA A O 1
ATOM 593 N N . GLU A 1 72 ? 7.434 1.751 7.902 1 96.25 72 GLU A N 1
ATOM 594 C CA . GLU A 1 72 ? 6.992 2.24 9.203 1 96.25 72 GLU A CA 1
ATOM 595 C C . GLU A 1 72 ? 5.906 3.301 9.055 1 96.25 72 GLU A C 1
ATOM 597 O O . GLU A 1 72 ? 5.012 3.402 9.898 1 96.25 72 GLU A O 1
ATOM 602 N N . ALA A 1 73 ? 6.02 4.09 8.016 1 98.25 73 ALA A N 1
ATOM 603 C CA . ALA A 1 73 ? 4.996 5.098 7.746 1 98.25 73 ALA A CA 1
ATOM 604 C C . ALA A 1 73 ? 3.672 4.445 7.367 1 98.25 73 ALA A C 1
ATOM 606 O O . ALA A 1 73 ? 2.607 4.891 7.805 1 98.25 73 ALA A O 1
ATOM 607 N N . VAL A 1 74 ? 3.758 3.395 6.574 1 97.5 74 VAL A N 1
ATOM 608 C CA . VAL A 1 74 ? 2.564 2.654 6.176 1 97.5 74 VAL A CA 1
ATOM 609 C C . VAL A 1 74 ? 1.909 2.031 7.406 1 97.5 74 VAL A C 1
ATOM 611 O O . VAL A 1 74 ? 0.688 2.098 7.57 1 97.5 74 VAL A O 1
ATOM 614 N N . GLU A 1 75 ? 2.684 1.492 8.281 1 96.31 75 GLU A N 1
ATOM 615 C CA . GLU A 1 75 ? 2.188 0.892 9.516 1 96.31 75 GLU A CA 1
ATOM 616 C C . GLU A 1 75 ? 1.49 1.929 10.391 1 96.31 75 GLU A C 1
ATOM 618 O O . GLU A 1 75 ? 0.446 1.647 10.984 1 96.31 75 GLU A O 1
ATOM 623 N N . LEU A 1 76 ? 2.074 3.062 10.484 1 98.44 76 LEU A N 1
ATOM 624 C CA . LEU A 1 76 ? 1.498 4.121 11.305 1 98.44 76 LEU A CA 1
ATOM 625 C C . LEU A 1 76 ? 0.142 4.555 10.758 1 98.44 76 LEU A C 1
ATOM 627 O O . LEU A 1 76 ? -0.811 4.734 11.516 1 98.44 76 LEU A O 1
ATOM 631 N N . PHE A 1 77 ? 0.051 4.746 9.453 1 98.75 77 PHE A N 1
ATOM 632 C CA . PHE A 1 77 ? -1.239 5.102 8.875 1 98.75 77 PHE A CA 1
ATOM 633 C C . PHE A 1 77 ? -2.264 4 9.117 1 98.75 77 PHE A C 1
ATOM 635 O O . PHE A 1 77 ? -3.42 4.281 9.438 1 98.75 77 PHE A O 1
ATOM 642 N N . ASP A 1 78 ? -1.824 2.785 8.938 1 97.62 78 ASP A N 1
ATOM 643 C CA . ASP A 1 78 ? -2.686 1.639 9.211 1 97.62 78 ASP A CA 1
ATOM 644 C C . ASP A 1 78 ? -3.221 1.685 10.641 1 97.62 78 ASP A C 1
ATOM 646 O O . ASP A 1 78 ? -4.398 1.404 10.883 1 97.62 78 ASP A O 1
ATOM 650 N N . GLU A 1 79 ? -2.387 1.988 11.562 1 97.69 79 GLU A N 1
ATOM 651 C CA . GLU A 1 79 ? -2.797 2.102 12.953 1 97.69 79 GLU A CA 1
ATOM 652 C C . GLU A 1 79 ? -3.846 3.195 13.133 1 97.69 79 GLU A C 1
ATOM 654 O O . GLU A 1 79 ? -4.832 3.004 13.852 1 97.69 79 GLU A O 1
ATOM 659 N N . MET A 1 80 ? -3.635 4.273 12.5 1 98.69 80 MET A N 1
ATOM 660 C CA . MET A 1 80 ? -4.586 5.375 12.609 1 98.69 80 MET A CA 1
ATOM 661 C C . MET A 1 80 ? -5.93 4.996 11.984 1 98.69 80 MET A C 1
ATOM 663 O O . MET A 1 80 ? -6.984 5.316 12.539 1 98.69 80 MET A O 1
ATOM 667 N N . VAL A 1 81 ? -5.875 4.348 10.875 1 98.38 81 VAL A N 1
ATOM 668 C CA . VAL A 1 81 ? -7.09 3.873 10.227 1 98.38 81 VAL A CA 1
ATOM 669 C C . VAL A 1 81 ? -7.852 2.939 11.164 1 98.38 81 VAL A C 1
ATOM 671 O O . VAL A 1 81 ? -9.062 3.078 11.344 1 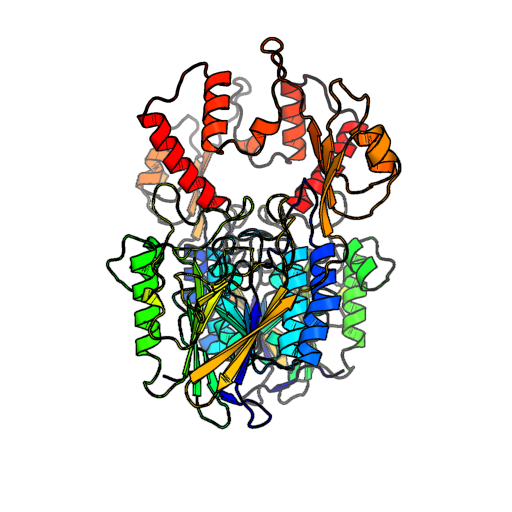98.38 81 VAL A O 1
ATOM 674 N N . SER A 1 82 ? -7.137 2.047 11.766 1 96.69 82 SER A N 1
ATOM 675 C CA . SER A 1 82 ? -7.746 1.105 12.703 1 96.69 82 SER A CA 1
ATOM 676 C C . SER A 1 82 ? -8.352 1.829 13.906 1 96.69 82 SER A C 1
ATOM 678 O O . SER A 1 82 ? -9.461 1.505 14.336 1 96.69 82 SER A O 1
ATOM 680 N N . GLU A 1 83 ? -7.648 2.801 14.406 1 98.25 83 GLU A N 1
ATOM 681 C CA . GLU A 1 83 ? -8.109 3.557 15.562 1 98.25 83 GLU A CA 1
ATOM 682 C C . GLU A 1 83 ? -9.352 4.383 15.227 1 98.25 83 GLU A C 1
ATOM 684 O O . GLU A 1 83 ? -10.305 4.434 16 1 98.25 83 GLU A O 1
ATOM 689 N N . ILE A 1 84 ? -9.359 4.93 14.07 1 98.56 84 ILE A N 1
ATOM 690 C CA . ILE A 1 84 ? -10.406 5.883 13.711 1 98.56 84 ILE A CA 1
ATOM 691 C C . ILE A 1 84 ? -11.633 5.133 13.195 1 98.56 84 ILE A C 1
ATOM 693 O O . ILE A 1 84 ? -12.727 5.258 13.75 1 98.56 84 ILE A O 1
ATOM 697 N N . THR A 1 85 ? -11.445 4.324 12.203 1 97.31 85 THR A N 1
ATOM 698 C CA . THR A 1 85 ? -12.562 3.662 11.539 1 97.31 85 THR A CA 1
ATOM 699 C C . THR A 1 85 ? -12.914 2.357 12.25 1 97.31 85 THR A C 1
ATOM 701 O O . THR A 1 85 ? -14.094 2.014 12.375 1 97.31 85 THR A O 1
ATOM 704 N N . GLY A 1 86 ? -11.938 1.681 12.664 1 94.69 86 GLY A N 1
ATOM 705 C CA . GLY A 1 86 ? -12.172 0.392 13.297 1 94.69 86 GLY A CA 1
ATOM 706 C C . GLY A 1 86 ? -12.75 0.511 14.695 1 94.69 86 GLY A C 1
ATOM 707 O O . GLY A 1 86 ? -13.867 0.046 14.953 1 94.69 86 GLY A O 1
ATOM 708 N N . LYS A 1 87 ? -12.031 1.18 15.523 1 96.12 87 LYS A N 1
ATOM 709 C CA . LYS A 1 87 ? -12.383 1.228 16.938 1 96.12 87 LYS A CA 1
ATOM 710 C C . LYS A 1 87 ? -13.43 2.305 17.203 1 96.12 87 LYS A C 1
ATOM 712 O O . LYS A 1 87 ? -14.414 2.057 17.906 1 96.12 87 LYS A O 1
ATOM 717 N N . ARG A 1 88 ? -13.25 3.479 16.594 1 97.44 88 ARG A N 1
ATOM 718 C CA . ARG A 1 88 ? -14.117 4.613 16.922 1 97.44 88 ARG A CA 1
ATOM 719 C C . ARG A 1 88 ? -15.281 4.707 15.93 1 97.44 88 ARG A C 1
ATOM 721 O O . ARG A 1 88 ? -16.234 5.453 16.156 1 97.44 88 ARG A O 1
ATOM 728 N N . LYS A 1 89 ? -15.219 3.945 14.914 1 96.81 89 LYS A N 1
ATOM 729 C CA . LYS A 1 89 ? -16.281 3.842 13.922 1 96.81 89 LYS A CA 1
ATOM 730 C C . LYS A 1 89 ? -16.625 5.211 13.336 1 96.81 89 LYS A C 1
ATOM 732 O O . LYS A 1 89 ? -17.797 5.535 13.148 1 96.81 89 LYS A O 1
ATOM 737 N N . ILE A 1 90 ? -15.648 6.016 13.125 1 97.94 90 ILE A N 1
ATOM 738 C CA . ILE A 1 90 ? -15.828 7.328 12.516 1 97.94 90 ILE A CA 1
ATOM 739 C C . ILE A 1 90 ? -15.445 7.27 11.039 1 97.94 90 ILE A C 1
ATOM 741 O O . ILE A 1 90 ? -14.352 6.824 10.695 1 97.94 90 ILE A O 1
ATOM 745 N N . PRO A 1 91 ? -16.391 7.688 10.156 1 98.31 91 PRO A N 1
ATOM 746 C CA . PRO A 1 91 ? -16.016 7.793 8.742 1 98.31 91 PRO A CA 1
ATOM 747 C C . PRO A 1 91 ? -14.75 8.625 8.531 1 98.31 91 PRO A C 1
ATOM 749 O O . PRO A 1 91 ? -14.578 9.664 9.164 1 98.31 91 PRO A O 1
ATOM 752 N N . PHE A 1 92 ? -13.898 8.164 7.719 1 98.75 92 PHE A N 1
ATOM 753 C CA . PHE A 1 92 ? -12.594 8.758 7.445 1 98.75 92 PHE A CA 1
ATOM 754 C C . PHE A 1 92 ? -12.383 8.922 5.945 1 98.75 92 PHE A C 1
ATOM 756 O O . PHE A 1 92 ? -12.203 7.934 5.23 1 98.75 92 PHE A O 1
ATOM 763 N N . ILE A 1 93 ? -12.461 10.172 5.418 1 98.81 93 ILE A N 1
ATOM 764 C CA . ILE A 1 93 ? -12.305 10.469 3.998 1 98.81 93 ILE A CA 1
ATOM 765 C C . ILE A 1 93 ? -10.898 11.008 3.742 1 98.81 93 ILE A C 1
ATOM 767 O O . ILE A 1 93 ? -10.523 12.062 4.254 1 98.81 93 ILE A O 1
ATOM 771 N N . VAL A 1 94 ? -10.133 10.273 2.941 1 98.88 94 VAL A N 1
ATOM 772 C CA . VAL A 1 94 ? -8.734 10.594 2.664 1 98.88 94 VAL A CA 1
ATOM 773 C C . VAL A 1 94 ? -8.539 10.797 1.164 1 98.88 94 VAL A C 1
ATOM 775 O O . VAL A 1 94 ? -8.953 9.961 0.358 1 98.88 94 VAL A O 1
ATOM 778 N N . ILE A 1 95 ? -7.988 11.891 0.772 1 98.81 95 ILE A N 1
ATOM 779 C CA . ILE A 1 95 ? -7.637 12.062 -0.633 1 98.81 95 ILE A CA 1
ATOM 780 C C . ILE A 1 95 ? -6.117 12.047 -0.792 1 98.81 95 ILE A C 1
ATOM 782 O O . ILE A 1 95 ? -5.383 12.227 0.181 1 98.81 95 ILE A O 1
ATOM 786 N N . SER A 1 96 ? -5.617 11.797 -2.021 1 98.31 96 SER A N 1
ATOM 787 C CA . SER A 1 96 ? -4.184 11.859 -2.289 1 98.31 96 SER A CA 1
ATOM 788 C C . SER A 1 96 ? -3.727 13.297 -2.533 1 98.31 96 SER A C 1
ATOM 790 O O . SER A 1 96 ? -4.445 14.086 -3.154 1 98.31 96 SER A O 1
ATOM 792 N N . GLY A 1 97 ? -2.619 13.648 -1.982 1 97.94 97 GLY A N 1
ATOM 793 C CA . GLY A 1 97 ? -1.917 14.867 -2.344 1 97.94 97 GLY A CA 1
ATOM 794 C C . GLY A 1 97 ? -0.811 14.641 -3.355 1 97.94 97 GLY A C 1
ATOM 795 O O . GLY A 1 97 ? -0.708 13.562 -3.941 1 97.94 97 GLY A O 1
ATOM 796 N N . ASN A 1 98 ? -0.008 15.648 -3.631 1 95.94 98 ASN A N 1
ATOM 797 C CA . ASN A 1 98 ? 0.982 15.562 -4.699 1 95.94 98 ASN A CA 1
ATOM 798 C C . ASN A 1 98 ? 2.164 14.688 -4.301 1 95.94 98 ASN A C 1
ATOM 800 O O . ASN A 1 98 ? 2.932 14.242 -5.16 1 95.94 98 ASN A O 1
ATOM 804 N N . HIS A 1 99 ? 2.389 14.414 -2.973 1 97.25 99 HIS A N 1
ATOM 805 C CA . HIS A 1 99 ? 3.441 13.516 -2.512 1 97.25 99 HIS A CA 1
ATOM 806 C C . HIS A 1 99 ? 2.992 12.062 -2.576 1 97.25 99 HIS A C 1
ATOM 808 O O . HIS A 1 99 ? 3.824 11.156 -2.662 1 97.25 99 HIS A O 1
ATOM 814 N N . ASP A 1 100 ? 1.735 11.859 -2.588 1 97.56 100 ASP A N 1
ATOM 815 C CA . ASP A 1 100 ? 1.179 10.508 -2.5 1 97.56 100 ASP A CA 1
ATOM 816 C C . ASP A 1 100 ? 1.143 9.844 -3.873 1 97.56 100 ASP A C 1
ATOM 818 O O . ASP A 1 100 ? 1.12 10.523 -4.902 1 97.56 100 ASP A O 1
ATOM 822 N N . SER A 1 101 ? 1.218 8.508 -3.85 1 96.62 101 SER A N 1
ATOM 823 C CA . SER A 1 101 ? 0.787 7.742 -5.016 1 96.62 101 SER A CA 1
ATOM 824 C C . SER A 1 101 ? -0.718 7.5 -4.988 1 96.62 101 SER A C 1
ATOM 826 O O . SER A 1 101 ? -1.231 6.852 -4.074 1 96.62 101 SER A O 1
ATOM 828 N N . ALA A 1 102 ? -1.369 8.016 -6 1 96.44 102 ALA A N 1
ATOM 829 C CA . ALA A 1 102 ? -2.818 7.855 -6.074 1 96.44 102 ALA A CA 1
ATOM 830 C C . ALA A 1 102 ? -3.203 6.379 -6.105 1 96.44 102 ALA A C 1
ATOM 832 O O . ALA A 1 102 ? -4.129 5.957 -5.406 1 96.44 102 ALA A O 1
ATOM 833 N N . GLU A 1 103 ? -2.484 5.59 -6.844 1 94.12 103 GLU A N 1
ATOM 834 C CA . GLU A 1 103 ? -2.764 4.168 -7.02 1 94.12 103 GLU A CA 1
ATOM 835 C C . GLU A 1 103 ? -2.529 3.396 -5.723 1 94.12 103 GLU A C 1
ATOM 837 O O . GLU A 1 103 ? -3.354 2.57 -5.328 1 94.12 103 GLU A O 1
ATOM 842 N N . ARG A 1 104 ? -1.443 3.664 -5.066 1 95.81 104 ARG A N 1
ATOM 843 C CA . ARG A 1 104 ? -1.104 2.957 -3.836 1 95.81 104 ARG A CA 1
ATOM 844 C C . ARG A 1 104 ? -2.057 3.336 -2.707 1 95.81 104 ARG A C 1
ATOM 846 O O . ARG A 1 104 ? -2.516 2.469 -1.959 1 95.81 104 ARG A O 1
ATOM 853 N N . LEU A 1 105 ? -2.357 4.598 -2.658 1 97.06 105 LEU A N 1
ATOM 854 C CA . LEU A 1 105 ? -3.238 5.07 -1.595 1 97.06 105 LEU A CA 1
ATOM 855 C C . LEU A 1 105 ? -4.641 4.492 -1.752 1 97.06 105 LEU A C 1
ATOM 857 O O . LEU A 1 105 ? -5.332 4.25 -0.76 1 97.06 105 LEU A O 1
ATOM 861 N N . SER A 1 106 ? -5.035 4.211 -2.984 1 96.38 106 SER A N 1
ATOM 862 C CA . SER A 1 106 ? -6.41 3.814 -3.279 1 96.38 106 SER A CA 1
ATOM 8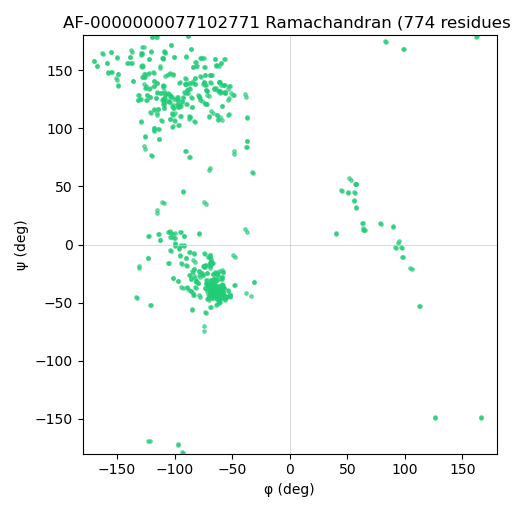63 C C . SER A 1 106 ? -6.566 2.299 -3.244 1 96.38 106 SER A C 1
ATOM 865 O O . SER A 1 106 ? -7.625 1.771 -3.59 1 96.38 106 SER A O 1
ATOM 867 N N . PHE A 1 107 ? -5.551 1.622 -2.832 1 95.5 107 PHE A N 1
ATOM 868 C CA . PHE A 1 107 ? -5.652 0.168 -2.809 1 95.5 107 PHE A CA 1
ATOM 869 C C . PHE A 1 107 ? -6.848 -0.277 -1.977 1 95.5 107 PHE A C 1
ATOM 871 O O . PHE A 1 107 ? -7.07 0.236 -0.878 1 95.5 107 PHE A O 1
ATOM 878 N N . ALA A 1 108 ? -7.707 -1.174 -2.504 1 95.94 108 ALA A N 1
ATOM 879 C CA . ALA A 1 108 ? -8.875 -1.827 -1.914 1 95.94 108 ALA A CA 1
ATOM 880 C C . ALA A 1 108 ? -9.945 -0.807 -1.552 1 95.94 108 ALA A C 1
ATOM 882 O O . ALA A 1 108 ? -10.82 -1.084 -0.727 1 95.94 108 ALA A O 1
ATOM 883 N N . SER A 1 109 ? -9.836 0.376 -2.154 1 95.69 109 SER A N 1
ATOM 884 C CA . SER A 1 109 ? -10.734 1.469 -1.806 1 95.69 109 SER A CA 1
ATOM 885 C C . SER A 1 109 ? -12.188 1.086 -2.057 1 95.69 109 SER A C 1
ATOM 887 O O . SER A 1 109 ? -13.078 1.446 -1.276 1 95.69 109 SER A O 1
ATOM 889 N N . ARG A 1 110 ? -12.453 0.336 -3.127 1 92.69 110 ARG A N 1
ATOM 890 C CA . ARG A 1 110 ? -13.82 -0.028 -3.486 1 92.69 110 ARG A CA 1
ATOM 891 C C . ARG A 1 110 ? -14.477 -0.868 -2.393 1 92.69 110 ARG A C 1
ATOM 893 O O . ARG A 1 110 ? -15.641 -0.657 -2.051 1 92.69 110 ARG A O 1
ATOM 900 N N . ILE A 1 111 ? -13.727 -1.701 -1.823 1 93.06 111 ILE A N 1
ATOM 901 C CA . ILE A 1 111 ? -14.297 -2.604 -0.829 1 93.06 111 ILE A CA 1
ATOM 902 C C . ILE A 1 111 ? -14.273 -1.94 0.546 1 93.06 111 ILE A C 1
ATOM 904 O O . ILE A 1 111 ? -15.133 -2.211 1.39 1 93.06 111 ILE A O 1
ATOM 908 N N . LEU A 1 112 ? -13.344 -1.02 0.771 1 95.69 112 LEU A N 1
ATOM 909 C CA . LEU A 1 112 ? -13.164 -0.371 2.064 1 95.69 112 LEU A CA 1
ATOM 910 C C . LEU A 1 112 ? -14.281 0.634 2.332 1 95.69 112 LEU A C 1
ATOM 912 O O . LEU A 1 112 ? -14.531 0.994 3.482 1 95.69 112 LEU A O 1
ATOM 916 N N . ARG A 1 113 ? -14.938 1.05 1.338 1 93.69 113 ARG A N 1
ATOM 917 C CA . ARG A 1 113 ? -15.977 2.066 1.498 1 93.69 113 ARG A CA 1
ATOM 918 C C . ARG A 1 113 ? -17.062 1.603 2.467 1 93.69 113 ARG A C 1
ATOM 920 O O . ARG A 1 113 ? -17.578 2.396 3.256 1 93.69 113 ARG A O 1
ATOM 927 N N . GLY A 1 114 ? -17.312 0.327 2.426 1 91.69 114 GLY A N 1
ATOM 928 C CA . GLY A 1 114 ? -18.344 -0.227 3.289 1 91.69 114 GLY A CA 1
ATOM 929 C C . GLY A 1 114 ? -17.969 -0.213 4.758 1 91.69 114 GLY A C 1
ATOM 930 O O . GLY A 1 114 ? -18.828 -0.389 5.625 1 91.69 114 GLY A O 1
ATOM 931 N N . THR A 1 115 ? -16.734 0.111 5.039 1 93 115 THR A N 1
ATOM 932 C CA . THR A 1 115 ? -16.234 0.082 6.41 1 93 115 THR A CA 1
ATOM 933 C C . THR A 1 115 ? -16.141 1.495 6.977 1 93 115 THR A C 1
ATOM 935 O O . THR A 1 115 ? -15.766 1.678 8.141 1 93 115 THR A O 1
ATOM 938 N N . GLY A 1 116 ? -16.391 2.479 6.168 1 95.75 116 GLY A N 1
ATOM 939 C CA . GLY A 1 116 ? -16.297 3.861 6.609 1 95.75 116 GLY A CA 1
ATOM 940 C C . GLY A 1 116 ? -14.977 4.512 6.25 1 95.75 116 GLY A C 1
ATOM 941 O O . GLY A 1 116 ? -14.742 5.68 6.562 1 95.75 116 GLY A O 1
ATOM 942 N N . LEU A 1 117 ? -14.109 3.729 5.656 1 97.69 117 LEU A N 1
ATOM 943 C CA . LEU A 1 117 ? -12.859 4.289 5.156 1 97.69 117 LEU A CA 1
ATOM 944 C C . LEU A 1 117 ? -12.969 4.613 3.67 1 97.69 117 LEU A C 1
ATOM 946 O O . LEU A 1 117 ? -13.25 3.729 2.857 1 97.69 117 LEU A O 1
ATOM 950 N N . PHE A 1 118 ? -12.797 5.855 3.316 1 98.06 118 PHE A N 1
ATOM 951 C CA . PHE A 1 118 ? -12.859 6.316 1.937 1 98.06 118 PHE A CA 1
ATOM 952 C C . PHE A 1 118 ? -11.5 6.828 1.475 1 98.06 118 PHE A C 1
ATOM 954 O O . PHE A 1 118 ? -11.094 7.934 1.829 1 98.06 118 PHE A O 1
ATOM 961 N N . LEU A 1 119 ? -10.781 6 0.764 1 98.12 119 LEU A N 1
ATOM 962 C CA . LEU A 1 119 ? -9.5 6.363 0.178 1 98.12 119 LEU A CA 1
ATOM 963 C C . LEU A 1 119 ? -9.672 6.82 -1.266 1 98.12 119 LEU A C 1
ATOM 965 O O . LEU A 1 119 ? -9.969 6.016 -2.146 1 98.12 119 LEU A O 1
ATOM 969 N N . CYS A 1 120 ? -9.461 8.109 -1.46 1 97.56 120 CYS A N 1
ATOM 970 C CA . CYS A 1 120 ? -9.789 8.703 -2.748 1 97.56 120 CYS A CA 1
ATOM 971 C C . CYS A 1 120 ? -8.547 9.266 -3.422 1 97.56 120 CYS A C 1
ATOM 973 O O . CYS A 1 120 ? -8.117 10.375 -3.107 1 97.56 120 CYS A O 1
ATOM 975 N N . GLY A 1 121 ? -7.992 8.547 -4.301 1 94.88 121 GLY A N 1
ATOM 976 C CA . GLY A 1 121 ? -6.859 8.977 -5.102 1 94.88 121 GLY A CA 1
ATOM 977 C C . GLY A 1 121 ? -7.023 8.68 -6.578 1 94.88 121 GLY A C 1
ATOM 978 O O . GLY A 1 121 ? -6.777 9.547 -7.422 1 94.88 121 GLY A O 1
ATOM 979 N N . ASP A 1 122 ? -7.457 7.523 -6.82 1 91.12 122 ASP A N 1
ATOM 980 C CA . ASP A 1 122 ? -7.656 7.062 -8.188 1 91.12 122 ASP A CA 1
ATOM 981 C C . ASP A 1 122 ? -8.875 7.73 -8.82 1 91.12 122 ASP A C 1
ATOM 983 O O . ASP A 1 122 ? -9.938 7.812 -8.195 1 91.12 122 ASP A O 1
ATOM 987 N N . LEU A 1 123 ? -8.75 8.234 -10.031 1 95.06 123 LEU A N 1
ATOM 988 C CA . LEU A 1 123 ? -9.805 9.008 -10.672 1 95.06 123 LEU A CA 1
ATOM 989 C C . LEU A 1 123 ? -10.828 8.094 -11.328 1 95.06 123 LEU A C 1
ATOM 991 O O . LEU A 1 123 ? -11.914 8.539 -11.711 1 95.06 123 LEU A O 1
ATOM 995 N N . TYR A 1 124 ? -10.57 6.828 -11.375 1 90.31 124 TYR A N 1
ATOM 996 C CA . TYR A 1 124 ? -11.438 5.914 -12.102 1 90.31 124 TYR A CA 1
ATOM 997 C C . TYR A 1 124 ? -12.438 5.242 -11.164 1 90.31 124 TYR A C 1
ATOM 999 O O . TYR A 1 124 ? -13.594 5.035 -11.531 1 90.31 124 TYR A O 1
ATOM 1007 N N . HIS A 1 125 ? -11.984 5.062 -9.945 1 87.31 125 HIS A N 1
ATOM 1008 C CA . HIS A 1 125 ? -12.836 4.227 -9.109 1 87.31 125 HIS A CA 1
ATOM 1009 C C . HIS A 1 125 ? -13.258 4.961 -7.844 1 87.31 125 HIS A C 1
ATOM 1011 O O . HIS A 1 125 ? -14.188 4.539 -7.156 1 87.31 125 HIS A O 1
ATOM 1017 N N . THR A 1 126 ? -12.625 6.082 -7.609 1 86.81 126 THR A N 1
ATOM 1018 C CA . THR A 1 126 ? -12.875 6.68 -6.305 1 86.81 126 THR A CA 1
ATOM 1019 C C . THR A 1 126 ? -13.406 8.102 -6.457 1 86.81 126 THR A C 1
ATOM 1021 O O . THR A 1 126 ? -13.641 8.797 -5.461 1 86.81 126 THR A O 1
ATOM 1024 N N . LEU A 1 127 ? -13.703 8.531 -7.672 1 92.81 127 LEU A N 1
ATOM 1025 C CA . LEU A 1 127 ? -14.203 9.883 -7.895 1 92.81 127 LEU A CA 1
ATOM 1026 C C . LEU A 1 127 ? -15.727 9.93 -7.75 1 92.81 127 LEU A C 1
ATOM 1028 O O . LEU A 1 127 ? -16.438 10.078 -8.742 1 92.81 127 LEU A O 1
ATOM 1032 N N . GLU A 1 128 ? -16.188 9.891 -6.578 1 95.06 128 GLU A N 1
ATOM 1033 C CA . GLU A 1 128 ? -17.594 9.953 -6.219 1 95.06 128 GLU A CA 1
ATOM 1034 C C . GLU A 1 128 ? -17.797 10.609 -4.859 1 95.06 128 GLU A C 1
ATOM 1036 O O . GLU A 1 128 ? -16.953 10.469 -3.969 1 95.06 128 GLU A O 1
ATOM 1041 N N . PRO A 1 129 ? -18.891 11.32 -4.703 1 96.81 129 PRO A N 1
ATOM 1042 C CA . PRO A 1 129 ? -19.125 11.961 -3.41 1 96.81 129 PRO A CA 1
ATOM 1043 C C . PRO A 1 129 ? -19.406 10.961 -2.289 1 96.81 129 PRO A C 1
ATOM 1045 O O . PRO A 1 129 ? -19.906 9.867 -2.545 1 96.81 129 PRO A O 1
ATOM 1048 N N . VAL A 1 130 ? -18.984 11.266 -1.132 1 96.62 130 VAL A N 1
ATOM 1049 C CA . VAL A 1 130 ? -19.375 10.562 0.083 1 96.62 130 VAL A CA 1
ATOM 1050 C C . VAL A 1 130 ? -20.516 11.312 0.772 1 96.62 130 VAL A C 1
ATOM 1052 O O . VAL A 1 130 ? -20.344 12.461 1.189 1 96.62 130 VAL A O 1
ATOM 1055 N N . VAL A 1 131 ? -21.656 10.711 0.914 1 95.81 131 VAL A N 1
ATOM 1056 C CA . VAL A 1 131 ? -22.828 11.414 1.44 1 95.81 131 VAL A CA 1
ATOM 1057 C C . VAL A 1 131 ? -23.156 10.898 2.842 1 95.81 131 VAL A C 1
ATOM 1059 O O . VAL A 1 131 ? -23.344 9.695 3.041 1 95.81 131 VAL A O 1
ATOM 1062 N N . LEU A 1 132 ? -23.125 11.805 3.779 1 94.88 132 LEU A N 1
ATOM 1063 C CA . LEU A 1 132 ? -23.547 11.531 5.148 1 94.88 132 LEU A CA 1
ATOM 1064 C C . LEU A 1 132 ? -24.844 12.266 5.469 1 94.88 132 LEU A C 1
ATOM 1066 O O . LEU A 1 132 ? -25.234 13.195 4.75 1 94.88 132 LEU A O 1
ATOM 1070 N N . LYS A 1 133 ? -25.531 11.789 6.477 1 93.25 133 LYS A N 1
ATOM 1071 C CA . LYS A 1 133 ? -26.797 12.398 6.84 1 93.25 133 LYS A CA 1
ATOM 1072 C C . LYS A 1 133 ? -26.812 12.812 8.312 1 93.25 133 LYS A C 1
ATOM 1074 O O . LYS A 1 133 ? -26.281 12.094 9.164 1 93.25 133 LYS A O 1
ATOM 1079 N N . ASP A 1 134 ? -27.312 13.984 8.547 1 91.62 134 ASP A N 1
ATOM 1080 C CA . ASP A 1 134 ? -27.641 14.414 9.906 1 91.62 134 ASP A CA 1
ATOM 1081 C C . ASP A 1 134 ? -29.125 14.781 10.023 1 91.62 134 ASP A C 1
ATOM 1083 O O . ASP A 1 134 ? -29.922 14.422 9.164 1 91.62 134 ASP A O 1
ATOM 1087 N N . ASP A 1 135 ? -29.562 15.383 11.078 1 91.19 135 ASP A N 1
ATOM 1088 C CA . ASP A 1 135 ? -30.969 15.672 11.336 1 91.19 135 ASP A CA 1
ATOM 1089 C C . ASP A 1 135 ? -31.516 16.656 10.305 1 91.19 135 ASP A C 1
ATOM 1091 O O . ASP A 1 135 ? -32.719 16.672 10.039 1 91.19 135 ASP A O 1
ATOM 1095 N N . ASP A 1 136 ? -30.609 17.406 9.734 1 92.62 136 ASP A N 1
ATOM 1096 C CA . ASP A 1 136 ? -31.062 18.438 8.805 1 92.62 136 ASP A CA 1
ATOM 1097 C C . ASP A 1 136 ? -30.984 17.938 7.359 1 92.62 136 ASP A C 1
ATOM 1099 O O . ASP A 1 136 ? -31.406 18.641 6.434 1 92.62 136 ASP A O 1
ATOM 1103 N N . GLY A 1 137 ? -30.484 16.75 7.176 1 92.81 137 GLY A N 1
ATOM 1104 C CA . GLY A 1 137 ? -30.438 16.188 5.832 1 92.81 137 GLY A CA 1
ATOM 1105 C C . GLY A 1 137 ? -29.062 15.727 5.418 1 92.81 137 GLY A C 1
ATOM 1106 O O . GLY A 1 137 ? -28.25 15.32 6.258 1 92.81 137 GLY A O 1
ATOM 1107 N N . GLU A 1 138 ? -28.781 15.828 4.09 1 94.44 138 GLU A N 1
ATOM 1108 C CA . GLU A 1 138 ? -27.578 15.25 3.523 1 94.44 138 GLU A CA 1
ATOM 1109 C C . GLU A 1 138 ? -26.422 16.266 3.516 1 94.44 138 GLU A C 1
ATOM 1111 O O . GLU A 1 138 ? -26.641 17.453 3.246 1 94.44 138 GLU A O 1
ATOM 1116 N N . VAL A 1 139 ? -25.328 15.828 3.842 1 96.94 139 VAL A N 1
ATOM 1117 C CA . VAL A 1 139 ? -24.078 16.531 3.613 1 96.94 139 VAL A CA 1
ATOM 1118 C C . VAL A 1 139 ? -23.188 15.703 2.684 1 96.94 139 VAL A C 1
ATOM 1120 O O . VAL A 1 139 ? -22.828 14.57 3.002 1 96.94 139 VAL A O 1
ATOM 1123 N N . ALA A 1 140 ? -22.906 16.281 1.496 1 97.69 140 ALA A N 1
ATOM 1124 C CA . ALA A 1 140 ? -22.078 15.594 0.504 1 97.69 140 ALA A CA 1
ATOM 1125 C C . ALA A 1 140 ? -20.625 16.062 0.578 1 97.69 140 ALA A C 1
ATOM 1127 O O . ALA A 1 140 ? -20.359 17.266 0.536 1 97.69 140 ALA A O 1
ATOM 1128 N N . PHE A 1 141 ? -19.734 15.156 0.759 1 98.31 141 PHE A N 1
ATOM 1129 C CA . PHE A 1 141 ? -18.297 15.406 0.708 1 98.31 141 PHE A CA 1
ATOM 1130 C C . PHE A 1 141 ? -17.734 15.047 -0.66 1 98.31 141 PHE A C 1
ATOM 1132 O O . PHE A 1 141 ? -17.891 13.914 -1.119 1 98.31 141 PHE A O 1
ATOM 1139 N N . ALA A 1 142 ? -17.141 16.016 -1.321 1 98.38 142 ALA A N 1
ATOM 1140 C CA . ALA A 1 142 ? -16.594 15.844 -2.662 1 98.38 142 ALA A CA 1
ATOM 1141 C C . ALA A 1 142 ? -15.07 15.703 -2.613 1 98.38 142 ALA A C 1
ATOM 1143 O O . ALA A 1 142 ? -14.352 16.688 -2.479 1 98.38 142 ALA A O 1
ATOM 1144 N N . PRO A 1 143 ? -14.555 14.453 -2.723 1 98.62 143 PRO A N 1
ATOM 1145 C CA . PRO A 1 143 ? -13.102 14.281 -2.766 1 98.62 143 PRO A CA 1
ATOM 1146 C C . PRO A 1 143 ? -12.492 14.75 -4.09 1 98.62 143 PRO A C 1
ATOM 1148 O O . PRO A 1 143 ? -12.891 14.273 -5.156 1 98.62 143 PRO A O 1
ATOM 1151 N N . LEU A 1 144 ? -11.625 15.672 -4.004 1 98.44 144 LEU A N 1
ATOM 1152 C CA . LEU A 1 144 ? -10.906 16.234 -5.145 1 98.44 144 LEU A CA 1
ATOM 1153 C C . LEU A 1 144 ? -9.398 16.031 -4.992 1 98.44 144 LEU A C 1
ATOM 1155 O O . LEU A 1 144 ? -8.664 16.984 -4.742 1 98.44 144 LEU A O 1
ATOM 1159 N N . PRO A 1 145 ? -8.922 14.789 -5.246 1 98.12 145 PRO A N 1
ATOM 1160 C CA . PRO A 1 145 ? -7.504 14.508 -5.047 1 98.12 145 PRO A CA 1
ATOM 1161 C C . PRO A 1 145 ? -6.605 15.297 -5.996 1 98.12 145 PRO A C 1
ATOM 1163 O O . PRO A 1 145 ? -7.07 15.789 -7.023 1 98.12 145 PRO A O 1
ATOM 1166 N N . TYR A 1 146 ? -5.383 15.414 -5.621 1 96.75 146 TYR A N 1
ATOM 1167 C CA . TYR A 1 146 ? -4.414 15.969 -6.559 1 96.75 146 TYR A CA 1
ATOM 1168 C C . TYR A 1 146 ? -4.305 15.109 -7.809 1 96.75 146 TYR A C 1
ATOM 1170 O O . TYR A 1 146 ? -4.195 13.883 -7.715 1 96.75 146 TYR A O 1
ATOM 1178 N N . ALA A 1 147 ? -4.355 15.75 -8.914 1 95.12 147 ALA A N 1
ATOM 1179 C CA . ALA A 1 147 ? -4.199 15.039 -10.188 1 95.12 147 ALA A CA 1
ATOM 1180 C C . ALA A 1 147 ? -3.553 15.938 -11.234 1 95.12 147 ALA A C 1
ATOM 1182 O O . ALA A 1 147 ? -3.91 17.109 -11.367 1 95.12 147 ALA A O 1
ATOM 1183 N N . GLU A 1 148 ? -2.664 15.352 -11.922 1 92.81 148 GLU A N 1
ATOM 1184 C CA . GLU A 1 148 ? -2.076 16.062 -13.055 1 92.81 148 GLU A CA 1
ATOM 1185 C C . GLU A 1 148 ? -3.086 16.234 -14.18 1 92.81 148 GLU A C 1
ATOM 1187 O O . GLU A 1 148 ? -3.887 15.344 -14.453 1 92.81 148 GLU A O 1
ATOM 1192 N N . PRO A 1 149 ? -2.943 17.391 -14.875 1 94.12 149 PRO A N 1
ATOM 1193 C CA . PRO A 1 149 ? -3.887 17.656 -15.961 1 94.12 149 PRO A CA 1
ATOM 1194 C C . PRO A 1 149 ? -3.959 16.516 -16.969 1 94.12 149 PRO A C 1
ATOM 1196 O O . PRO A 1 149 ? -5.043 16.172 -17.453 1 94.12 149 PRO A O 1
ATOM 1199 N N . GLY A 1 150 ? -2.811 15.914 -17.281 1 94 150 GLY A N 1
ATOM 1200 C CA . GLY A 1 150 ? -2.803 14.797 -18.219 1 94 150 GLY A CA 1
ATOM 1201 C C . GLY A 1 150 ? -3.67 13.633 -17.766 1 94 150 GLY A C 1
ATOM 1202 O O . GLY A 1 150 ? -4.391 13.039 -18.562 1 94 150 GLY A O 1
ATOM 1203 N N . LYS A 1 151 ? -3.619 13.344 -16.5 1 94.62 151 LYS A N 1
ATOM 1204 C CA . LYS A 1 151 ? -4.418 12.258 -15.945 1 94.62 151 LYS A CA 1
ATOM 1205 C C . LYS A 1 151 ? -5.906 12.586 -15.984 1 94.62 151 LYS A C 1
ATOM 1207 O O . LYS A 1 151 ? -6.734 11.711 -16.25 1 94.62 151 LYS A O 1
ATOM 1212 N N . VAL A 1 152 ? -6.266 13.797 -15.719 1 96.5 152 VAL A N 1
ATOM 1213 C CA . VAL A 1 152 ? -7.66 14.234 -15.742 1 96.5 152 VAL A CA 1
ATOM 1214 C C . VAL A 1 152 ? -8.188 14.172 -17.172 1 96.5 152 VAL A C 1
ATOM 1216 O O . VAL A 1 152 ? -9.312 13.719 -17.406 1 96.5 152 VAL A O 1
ATOM 1219 N N . ARG A 1 153 ? -7.379 14.602 -18.125 1 96.56 153 ARG A N 1
ATOM 1220 C CA . ARG A 1 153 ? -7.758 14.516 -19.531 1 96.56 153 ARG A CA 1
ATOM 1221 C C . ARG A 1 153 ? -8.125 13.086 -19.906 1 96.56 153 ARG A C 1
ATOM 1223 O O . ARG A 1 153 ? -9.141 12.859 -20.562 1 96.56 153 ARG A O 1
ATOM 1230 N N . GLU A 1 154 ? -7.328 12.25 -19.469 1 95.69 154 GLU A N 1
ATOM 1231 C CA . GLU A 1 154 ? -7.52 10.844 -19.828 1 95.69 154 GLU A CA 1
ATOM 1232 C C . GLU A 1 154 ? -8.734 10.258 -19.109 1 95.69 154 GLU A C 1
ATOM 1234 O O . GLU A 1 154 ? -9.602 9.648 -19.734 1 95.69 154 GLU A O 1
ATOM 1239 N N . ALA A 1 155 ? -8.836 10.484 -17.859 1 95.75 155 ALA A N 1
ATOM 1240 C CA . ALA A 1 155 ? -9.859 9.844 -17.031 1 95.75 155 ALA A CA 1
ATOM 1241 C C . ALA A 1 155 ? -11.25 10.383 -17.359 1 95.75 155 ALA A C 1
ATOM 1243 O O . ALA A 1 155 ? -12.227 9.625 -17.359 1 95.75 155 ALA A O 1
ATOM 1244 N N . LEU A 1 156 ? -11.32 11.648 -17.688 1 96.62 156 LEU A N 1
ATOM 1245 C CA . LEU A 1 156 ? -12.641 12.25 -17.875 1 96.62 156 LEU A CA 1
ATOM 1246 C C . LEU A 1 156 ? -12.844 12.656 -19.344 1 96.62 156 LEU A C 1
ATOM 1248 O O . LEU A 1 156 ? -13.844 13.297 -19.672 1 96.62 156 LEU A O 1
ATOM 1252 N N . SER A 1 157 ? -11.891 12.219 -20.188 1 96.06 157 SER A N 1
ATOM 1253 C CA . SER A 1 157 ? -11.961 12.594 -21.594 1 96.06 157 SER A CA 1
ATOM 1254 C C . SER A 1 157 ? -12.297 14.07 -21.766 1 96.06 157 SER A C 1
ATOM 1256 O O . SER A 1 157 ? -13.227 14.422 -22.484 1 96.06 157 SER A O 1
ATOM 1258 N N . ALA A 1 158 ? -11.625 14.867 -21.031 1 96.06 158 ALA A N 1
ATOM 1259 C CA . ALA A 1 158 ? -11.836 16.312 -21.047 1 96.06 158 ALA A CA 1
ATOM 1260 C C . ALA A 1 158 ? -10.633 17.047 -21.625 1 96.06 158 ALA A C 1
ATOM 1262 O O . ALA A 1 158 ? -9.508 16.531 -21.562 1 96.06 158 ALA A O 1
ATOM 1263 N N . ASP A 1 159 ? -10.875 18.188 -22.172 1 95.69 159 ASP A N 1
ATOM 1264 C CA . ASP A 1 159 ? -9.805 19.016 -22.734 1 95.69 159 ASP A CA 1
ATOM 1265 C C . ASP A 1 159 ? -9.25 19.984 -21.688 1 95.69 159 ASP A C 1
ATOM 1267 O O . ASP A 1 159 ? -9.656 21.141 -21.641 1 95.69 159 ASP A O 1
ATOM 1271 N N . VAL A 1 160 ? -8.406 19.453 -20.891 1 94 160 VAL A N 1
ATOM 1272 C CA . VAL A 1 160 ? -7.824 20.234 -19.797 1 94 160 VAL A CA 1
ATOM 1273 C C . VAL A 1 160 ? -6.312 20.328 -19.984 1 94 160 VAL A C 1
ATOM 1275 O O . VAL A 1 160 ? -5.664 19.375 -20.422 1 94 160 VAL A O 1
ATOM 1278 N N . HIS A 1 161 ? -5.695 21.516 -19.688 1 91.44 161 HIS A N 1
ATOM 1279 C CA . HIS A 1 161 ? -4.273 21.734 -19.938 1 91.44 161 HIS A CA 1
ATOM 1280 C C . HIS A 1 161 ? -3.586 22.328 -18.703 1 91.44 161 HIS A C 1
ATOM 1282 O O . HIS A 1 161 ? -2.357 22.297 -18.594 1 91.44 161 HIS A O 1
ATOM 1288 N N . THR A 1 162 ? -4.324 22.875 -17.828 1 91.25 162 THR A N 1
ATOM 1289 C CA . THR A 1 162 ? -3.758 23.484 -16.625 1 91.25 162 THR A CA 1
ATOM 1290 C C . THR A 1 162 ? -4.324 22.812 -15.367 1 91.25 162 THR A C 1
ATOM 1292 O O . THR A 1 162 ? -5.344 22.125 -15.43 1 91.25 162 THR A O 1
ATOM 1295 N N . HIS A 1 163 ? -3.721 23.062 -14.258 1 92.56 163 HIS A N 1
ATOM 1296 C CA . HIS A 1 163 ? -4.199 22.531 -12.984 1 92.56 163 HIS A CA 1
ATOM 1297 C C . HIS A 1 163 ? -5.562 23.109 -12.625 1 92.56 163 HIS A C 1
ATOM 1299 O O . HIS A 1 163 ? -6.422 22.406 -12.094 1 92.56 163 HIS A O 1
ATOM 1305 N N . GLU A 1 164 ? -5.695 24.344 -12.938 1 94.31 164 GLU A N 1
ATOM 1306 C CA . GLU A 1 164 ? -6.973 24.984 -12.656 1 94.31 164 GLU A CA 1
ATOM 1307 C C . GLU A 1 164 ? -8.109 24.359 -13.453 1 94.31 164 GLU A C 1
ATOM 1309 O O . GLU A 1 164 ? -9.164 24.047 -12.906 1 94.31 164 GLU A O 1
ATOM 1314 N N . GLU A 1 165 ? -7.844 24.156 -14.734 1 95.38 165 GLU A N 1
ATOM 1315 C CA . GLU A 1 165 ? -8.844 23.516 -15.578 1 95.38 165 GLU A CA 1
ATOM 1316 C C . GLU A 1 165 ? -9.148 22.094 -15.094 1 95.38 165 GLU A C 1
ATOM 1318 O O . GLU A 1 165 ? -10.305 21.672 -15.07 1 95.38 165 GLU A O 1
ATOM 1323 N N . ALA A 1 166 ? -8.117 21.438 -14.703 1 95.38 166 ALA A N 1
ATOM 1324 C CA . ALA A 1 166 ? -8.273 20.062 -14.219 1 95.38 166 ALA A CA 1
ATOM 1325 C C . ALA A 1 166 ? -9.148 20.031 -12.961 1 95.38 166 ALA A C 1
ATOM 1327 O O . ALA A 1 166 ? -10.094 19.234 -12.875 1 95.38 166 ALA A O 1
ATOM 1328 N N . GLU A 1 167 ? -8.852 20.906 -12.039 1 96.44 167 GLU A N 1
ATOM 1329 C CA . GLU A 1 167 ? -9.617 20.953 -10.797 1 96.44 167 GLU A CA 1
ATOM 1330 C C . GLU A 1 167 ? -11.07 21.328 -11.062 1 96.44 167 GLU A C 1
ATOM 1332 O O . GLU A 1 167 ? -11.984 20.797 -10.43 1 96.44 167 GLU A O 1
ATOM 1337 N N . ARG A 1 168 ? -11.305 22.234 -11.961 1 97.31 168 ARG A N 1
ATOM 1338 C CA . ARG A 1 168 ? -12.656 22.656 -12.312 1 97.31 168 ARG A CA 1
ATOM 1339 C C . ARG A 1 168 ? -13.461 21.5 -12.891 1 97.31 168 ARG A C 1
ATOM 1341 O O . ARG A 1 168 ? -14.617 21.297 -12.523 1 97.31 168 ARG A O 1
ATOM 1348 N N . VAL A 1 169 ? -12.82 20.781 -13.766 1 97.56 169 VAL A N 1
ATOM 1349 C CA . VAL A 1 169 ? -13.484 19.641 -14.406 1 97.56 169 VAL A CA 1
ATOM 1350 C C . VAL A 1 169 ? -13.82 18.578 -13.359 1 97.56 169 VAL A C 1
ATOM 1352 O O . VAL A 1 169 ? -14.914 18.016 -13.375 1 97.56 169 VAL A O 1
ATOM 1355 N N . LEU A 1 170 ? -12.906 18.312 -12.477 1 98 170 LEU A N 1
ATOM 1356 C CA . LEU A 1 170 ? -13.141 17.359 -11.406 1 98 170 LEU A CA 1
ATOM 1357 C C . LEU A 1 170 ? -14.289 17.797 -10.508 1 98 170 LEU A C 1
ATOM 1359 O O . LEU A 1 170 ? -15.18 17.016 -10.195 1 98 170 LEU A O 1
ATOM 1363 N N . SER A 1 171 ? -14.234 19.062 -10.117 1 97.88 171 SER A N 1
ATOM 1364 C CA . SER A 1 171 ? -15.281 19.625 -9.266 1 97.88 171 SER A CA 1
ATOM 1365 C C . SER A 1 171 ? -16.641 19.547 -9.938 1 97.88 171 SER A C 1
ATOM 1367 O O . SER A 1 171 ? -17.609 19.078 -9.336 1 97.88 171 SER A O 1
ATOM 1369 N N . ASP A 1 172 ? -16.688 19.906 -11.18 1 97.38 172 ASP A N 1
ATOM 1370 C CA . ASP A 1 172 ? -17.953 19.859 -11.922 1 97.38 172 ASP A CA 1
ATOM 1371 C C . ASP A 1 172 ? -18.484 18.438 -12.031 1 97.38 172 ASP A C 1
ATOM 1373 O O . ASP A 1 172 ? -19.688 18.203 -11.914 1 97.38 172 ASP A O 1
ATOM 1377 N N . PHE A 1 173 ? -17.594 17.547 -12.312 1 97.38 173 PHE A N 1
ATOM 1378 C CA . PHE A 1 173 ? -17.969 16.141 -12.422 1 97.38 173 PHE A CA 1
ATOM 1379 C C . PHE A 1 173 ? -18.641 15.656 -11.148 1 97.38 173 PHE A C 1
ATOM 1381 O O . PHE A 1 173 ? -19.672 15 -11.195 1 97.38 173 PHE A O 1
ATOM 1388 N N . LEU A 1 174 ? -18.094 16.016 -9.984 1 97.25 174 LEU A N 1
ATOM 1389 C CA . LEU A 1 174 ? -18.625 15.57 -8.711 1 97.25 174 LEU A CA 1
ATOM 1390 C C . LEU A 1 174 ? -19.922 16.297 -8.383 1 97.25 174 LEU A C 1
ATOM 1392 O O . LEU A 1 174 ? -20.859 15.711 -7.855 1 97.25 174 LEU A O 1
ATOM 1396 N N . LEU A 1 175 ? -20 17.578 -8.719 1 97.19 175 LEU A N 1
ATOM 1397 C CA . LEU A 1 175 ? -21.188 18.391 -8.43 1 97.19 175 LEU A CA 1
ATOM 1398 C C . LEU A 1 175 ? -22.406 17.859 -9.18 1 97.19 175 LEU A C 1
ATOM 1400 O O . LEU A 1 175 ? -23.531 17.922 -8.68 1 97.19 175 LEU A O 1
ATOM 1404 N N . ARG A 1 176 ? -22.125 17.281 -10.344 1 96 176 ARG A N 1
ATOM 1405 C CA . ARG A 1 176 ? -23.219 16.734 -11.133 1 96 176 ARG A CA 1
ATOM 1406 C C . ARG A 1 176 ? -23.812 15.492 -10.461 1 96 176 ARG A C 1
ATOM 1408 O O . ARG A 1 176 ? -24.953 15.117 -10.734 1 96 176 ARG A O 1
ATOM 1415 N N . GLN A 1 177 ? -23.047 14.961 -9.594 1 94.81 177 GLN A N 1
ATOM 1416 C CA . GLN A 1 177 ? -23.5 13.75 -8.914 1 94.81 177 GLN A CA 1
ATOM 1417 C C . GLN A 1 177 ? -24.172 14.086 -7.59 1 94.81 177 GLN A C 1
ATOM 1419 O O . GLN A 1 177 ? -24.844 13.234 -7 1 94.81 177 GLN A O 1
ATOM 1424 N N . ILE A 1 178 ? -23.938 15.336 -7.145 1 92.62 178 ILE A N 1
ATOM 1425 C CA . ILE A 1 178 ? -24.453 15.758 -5.844 1 92.62 178 ILE A CA 1
ATOM 1426 C C . ILE A 1 178 ? -25.812 16.438 -6.023 1 92.62 178 ILE A C 1
ATOM 1428 O O . ILE A 1 178 ? -25.969 17.312 -6.891 1 92.62 178 ILE A O 1
ATOM 1432 N N . GLY A 1 179 ? -26.797 16.016 -5.426 1 82.25 179 GLY A N 1
ATOM 1433 C CA . GLY A 1 179 ? -28.109 16.641 -5.496 1 82.25 179 GLY A CA 1
ATOM 1434 C C . GLY A 1 179 ? -28.094 18.094 -5.078 1 82.25 179 GLY A C 1
ATOM 1435 O O . GLY A 1 179 ? -27.219 18.516 -4.328 1 82.25 179 GLY A O 1
ATOM 1436 N N . HIS A 1 180 ? -29.094 18.875 -5.469 1 78.94 180 HIS A N 1
ATOM 1437 C CA . HIS A 1 180 ? -29.156 20.312 -5.242 1 78.94 180 HIS A CA 1
ATOM 1438 C C . HIS A 1 180 ? -29.422 20.625 -3.775 1 78.94 180 HIS A C 1
ATOM 1440 O O . HIS A 1 180 ? -29 21.672 -3.273 1 78.94 180 HIS A O 1
ATOM 1446 N N . ALA A 1 181 ? -29.969 19.797 -3.119 1 78.62 181 ALA A N 1
ATOM 1447 C CA . ALA A 1 181 ? -30.422 20.109 -1.765 1 78.62 181 ALA A CA 1
ATOM 1448 C C . ALA A 1 181 ? -29.344 19.75 -0.737 1 78.62 181 ALA A C 1
ATOM 1450 O O . ALA A 1 181 ? -29.422 20.172 0.419 1 78.62 181 ALA A O 1
ATOM 1451 N N . ALA A 1 182 ? -28.281 19.25 -1.11 1 88.31 182 ALA A N 1
ATOM 1452 C CA . ALA A 1 182 ? -27.281 18.781 -0.156 1 88.31 182 ALA A CA 1
ATOM 1453 C C . ALA A 1 182 ? -26.312 19.891 0.211 1 88.31 182 ALA A C 1
ATOM 1455 O O . ALA A 1 182 ? -25.938 20.703 -0.639 1 88.31 182 ALA A O 1
ATOM 1456 N N . ARG A 1 183 ? -26.047 20.047 1.53 1 96.75 183 ARG A N 1
ATOM 1457 C CA . ARG A 1 183 ? -24.875 20.812 1.934 1 96.75 183 ARG A CA 1
ATOM 1458 C C . ARG A 1 183 ? -23.594 20.141 1.415 1 96.75 183 ARG A C 1
ATOM 1460 O O . ARG A 1 183 ? -23.5 18.922 1.342 1 96.75 183 ARG A O 1
ATOM 1467 N N . LYS A 1 184 ? -22.641 20.953 0.952 1 98.12 184 LYS A N 1
ATOM 1468 C CA . LYS A 1 184 ? -21.516 20.406 0.209 1 98.12 184 LYS A CA 1
ATOM 1469 C C . LYS A 1 184 ? -20.188 20.828 0.831 1 98.12 184 LYS A C 1
ATOM 1471 O O . LYS A 1 184 ? -20.016 22 1.182 1 98.12 184 LYS A O 1
ATOM 1476 N N . VAL A 1 185 ? -19.266 19.859 0.976 1 98.69 185 VAL A N 1
ATOM 1477 C CA . VAL A 1 185 ? -17.906 20.109 1.427 1 98.69 185 VAL A CA 1
ATOM 1478 C C . VAL A 1 185 ? -16.922 19.547 0.401 1 98.69 185 VAL A C 1
ATOM 1480 O O . VAL A 1 185 ? -17 18.391 0.012 1 98.69 185 VAL A O 1
ATOM 1483 N N . ALA A 1 186 ? -16.031 20.391 -0.094 1 98.81 186 ALA A N 1
ATOM 1484 C CA . ALA A 1 186 ? -14.945 19.938 -0.958 1 98.81 186 ALA A CA 1
ATOM 1485 C C . ALA A 1 186 ? -13.711 19.578 -0.141 1 98.81 186 ALA A C 1
ATOM 1487 O O . ALA A 1 186 ? -13.383 20.25 0.839 1 98.81 186 ALA A O 1
ATOM 1488 N N . ILE A 1 187 ? -13.055 18.531 -0.453 1 98.94 187 ILE A N 1
ATOM 1489 C CA . ILE A 1 187 ? -11.75 18.156 0.067 1 98.94 187 ILE A CA 1
ATOM 1490 C C . ILE A 1 187 ? -10.719 18.156 -1.064 1 98.94 187 ILE A C 1
ATOM 1492 O O . ILE A 1 187 ? -10.773 17.312 -1.962 1 98.94 187 ILE A O 1
ATOM 1496 N N . ALA A 1 188 ? -9.789 19.078 -1.025 1 98.69 188 ALA A N 1
ATOM 1497 C CA . ALA A 1 188 ? -8.898 19.266 -2.166 1 98.69 188 ALA A CA 1
ATOM 1498 C C . ALA A 1 188 ? -7.453 19.469 -1.708 1 98.69 188 ALA A C 1
ATOM 1500 O O . ALA A 1 188 ? -7.211 19.828 -0.555 1 98.69 188 ALA A O 1
ATOM 1501 N N . HIS A 1 189 ? -6.547 19.188 -2.551 1 98 189 HIS A N 1
ATOM 1502 C CA . HIS A 1 189 ? -5.121 19.375 -2.316 1 98 189 HIS A CA 1
ATOM 1503 C C . HIS A 1 189 ? -4.492 20.219 -3.422 1 98 189 HIS A C 1
ATOM 1505 O O . HIS A 1 189 ? -4.066 19.688 -4.449 1 98 189 HIS A O 1
ATOM 1511 N N . GLU A 1 190 ? -4.457 21.484 -3.17 1 95.81 190 GLU A N 1
ATOM 1512 C CA . GLU A 1 190 ? -4.078 22.453 -4.195 1 95.81 190 GLU A CA 1
ATOM 1513 C C . GLU A 1 190 ? -3.418 23.688 -3.582 1 95.81 190 GLU A C 1
ATOM 1515 O O . GLU A 1 190 ? -3.574 23.953 -2.387 1 95.81 190 GLU A O 1
ATOM 1520 N N . PHE A 1 191 ? -2.721 24.359 -4.461 1 94.38 191 PHE A N 1
ATOM 1521 C CA . PHE A 1 191 ? -2.244 25.688 -4.098 1 94.38 191 PHE A CA 1
ATOM 1522 C C . PHE A 1 191 ? -3.193 26.766 -4.613 1 94.38 191 PHE A C 1
ATOM 1524 O O . PHE A 1 191 ? -3.186 27.094 -5.801 1 94.38 191 PHE A O 1
ATOM 1531 N N . VAL A 1 192 ? -3.963 27.281 -3.762 1 93.94 192 VAL A N 1
ATOM 1532 C CA . VAL A 1 192 ? -4.965 28.281 -4.109 1 93.94 192 VAL A CA 1
ATOM 1533 C C . VAL A 1 192 ? -4.367 29.672 -3.984 1 93.94 192 VAL A C 1
ATOM 1535 O O . VAL A 1 192 ? -3.633 29.953 -3.035 1 93.94 192 VAL A O 1
ATOM 1538 N N . ALA A 1 193 ? -4.754 30.5 -4.867 1 90.12 193 ALA A N 1
ATOM 1539 C CA . ALA A 1 193 ? -4.266 31.891 -4.875 1 90.12 193 ALA A CA 1
ATOM 1540 C C . ALA A 1 193 ? -4.551 32.562 -3.541 1 90.12 193 ALA A C 1
ATOM 1542 O O . ALA A 1 193 ? -5.633 32.406 -2.971 1 90.12 193 ALA A O 1
ATOM 1543 N N . GLY A 1 194 ? -3.482 33.312 -3.105 1 86.56 194 GLY A N 1
ATOM 1544 C CA . GLY A 1 194 ? -3.613 34.031 -1.848 1 86.56 194 GLY A CA 1
ATOM 1545 C C . GLY A 1 194 ? -2.996 33.281 -0.673 1 86.56 194 GLY A C 1
ATOM 1546 O O . GLY A 1 194 ? -2.861 33.844 0.416 1 86.56 194 GLY A O 1
ATOM 1547 N N . GLY A 1 195 ? -2.641 32.062 -0.873 1 87.19 195 GLY A N 1
ATOM 1548 C CA . GLY A 1 195 ? -1.984 31.297 0.181 1 87.19 195 GLY A CA 1
ATOM 1549 C C . GLY A 1 195 ? -0.5 31.594 0.291 1 87.19 195 GLY A C 1
ATOM 1550 O O . GLY A 1 195 ? 0.134 31.984 -0.69 1 87.19 195 GLY A O 1
ATOM 1551 N N . SER A 1 196 ? -0.036 31.391 1.479 1 88.69 196 SER A N 1
ATOM 1552 C CA . SER A 1 196 ? 1.39 31.562 1.736 1 88.69 196 SER A CA 1
ATOM 1553 C C . SER A 1 196 ? 2.082 30.219 1.937 1 88.69 196 SER A C 1
ATOM 1555 O O . SER A 1 196 ? 1.671 29.422 2.781 1 88.69 196 SER A O 1
ATOM 1557 N N . ALA A 1 197 ? 3.164 30.047 1.197 1 88.25 197 ALA A N 1
ATOM 1558 C CA . ALA A 1 197 ? 3.855 28.766 1.204 1 88.25 197 ALA A CA 1
ATOM 1559 C C . ALA A 1 197 ? 5.09 28.797 2.098 1 88.25 197 ALA A C 1
ATOM 1561 O O . ALA A 1 197 ? 5.551 29.891 2.48 1 88.25 197 ALA A O 1
ATOM 1562 N N . SER A 1 198 ? 5.547 27.625 2.475 1 87.69 198 SER A N 1
ATOM 1563 C CA . SER A 1 198 ? 6.82 27.438 3.166 1 87.69 198 SER A CA 1
ATOM 1564 C C . SER A 1 198 ? 7.797 26.641 2.314 1 87.69 198 SER A C 1
ATOM 1566 O O . SER A 1 198 ? 7.449 26.172 1.229 1 87.69 198 SER A O 1
ATOM 1568 N N . ASP A 1 199 ? 9.086 26.406 2.855 1 83.19 199 ASP A N 1
ATOM 1569 C CA . ASP A 1 199 ? 10.156 25.75 2.115 1 83.19 199 ASP A CA 1
ATOM 1570 C C . ASP A 1 199 ? 9.891 24.25 1.975 1 83.19 199 ASP A C 1
ATOM 1572 O O . ASP A 1 199 ? 10.445 23.609 1.089 1 83.19 199 ASP A O 1
ATOM 1576 N N . SER A 1 200 ? 9.047 23.734 2.748 1 82 200 SER A N 1
ATOM 1577 C CA . SER A 1 200 ? 8.883 22.297 2.793 1 82 200 SER A CA 1
ATOM 1578 C C . SER A 1 200 ? 7.832 21.828 1.786 1 82 200 SER A C 1
ATOM 1580 O O . SER A 1 200 ? 7.715 20.625 1.514 1 82 200 SER A O 1
ATOM 1582 N N . GLU A 1 201 ? 7.109 22.75 1.244 1 83.06 201 GLU A N 1
ATOM 1583 C CA . GLU A 1 201 ? 6.055 22.391 0.302 1 83.06 201 GLU A CA 1
ATOM 1584 C C . GLU A 1 201 ? 6.59 22.328 -1.125 1 83.06 201 GLU A C 1
ATOM 1586 O O . GLU A 1 201 ? 7.188 23.281 -1.622 1 83.06 201 GLU A O 1
ATOM 1591 N N . ARG A 1 202 ? 6.434 21.125 -1.727 1 78 202 ARG A N 1
ATOM 1592 C CA . ARG A 1 202 ? 6.848 20.922 -3.109 1 78 202 ARG A CA 1
ATOM 1593 C C . ARG A 1 202 ? 5.906 21.641 -4.074 1 78 202 ARG A C 1
ATOM 1595 O O . ARG A 1 202 ? 4.684 21.547 -3.938 1 78 202 ARG A O 1
ATOM 1602 N N . PRO A 1 203 ? 6.586 22.375 -4.996 1 74.75 203 PRO A N 1
ATOM 1603 C CA . PRO A 1 203 ? 5.707 22.969 -6.004 1 74.75 203 PRO A CA 1
ATOM 1604 C C . PRO A 1 203 ? 4.891 21.922 -6.766 1 74.75 203 PRO A C 1
ATOM 1606 O O . PRO A 1 203 ? 5.367 20.812 -6.992 1 74.75 203 PRO A O 1
ATOM 1609 N N . LEU A 1 204 ? 3.613 22.188 -6.996 1 74.31 204 LEU A N 1
ATOM 1610 C CA . LEU A 1 204 ? 2.725 21.25 -7.691 1 74.31 204 LEU A CA 1
ATOM 1611 C C . LEU A 1 204 ? 3.104 21.141 -9.164 1 74.31 204 LEU A C 1
ATOM 1613 O O . LEU A 1 204 ? 2.811 20.125 -9.805 1 74.31 204 LEU A O 1
ATOM 1617 N N . SER A 1 205 ? 3.609 22.266 -9.891 1 60.34 205 SER A N 1
ATOM 1618 C CA . SER A 1 205 ? 4.027 22.188 -11.281 1 60.34 205 SER A CA 1
ATOM 1619 C C . SER A 1 205 ? 5.457 22.703 -11.461 1 60.34 205 SER A C 1
ATOM 1621 O O . SER A 1 205 ? 5.93 23.516 -10.672 1 60.34 205 SER A O 1
ATOM 1623 N N . ILE A 1 206 ? 6.191 21.891 -12.539 1 47.59 206 ILE A N 1
ATOM 1624 C CA . ILE A 1 206 ? 7.477 22.406 -13.008 1 47.59 206 ILE A CA 1
ATOM 1625 C C . ILE A 1 206 ? 7.25 23.391 -14.148 1 47.59 206 ILE A C 1
ATOM 1627 O O . ILE A 1 206 ? 6.75 23 -15.211 1 47.59 206 ILE A O 1
ATOM 1631 N N . GLY A 1 207 ? 7.414 24.672 -14.008 1 45.81 207 GLY A N 1
ATOM 1632 C CA . GLY A 1 207 ? 7.5 25.609 -15.109 1 45.81 207 GLY A CA 1
ATOM 1633 C C . GLY A 1 207 ? 6.246 26.453 -15.273 1 45.81 207 GLY A C 1
ATOM 1634 O O . GLY A 1 207 ? 6.227 27.406 -16.047 1 45.81 207 GLY A O 1
ATOM 1635 N N . GLY A 1 208 ? 5.039 25.969 -14.719 1 51.78 208 GLY A N 1
AT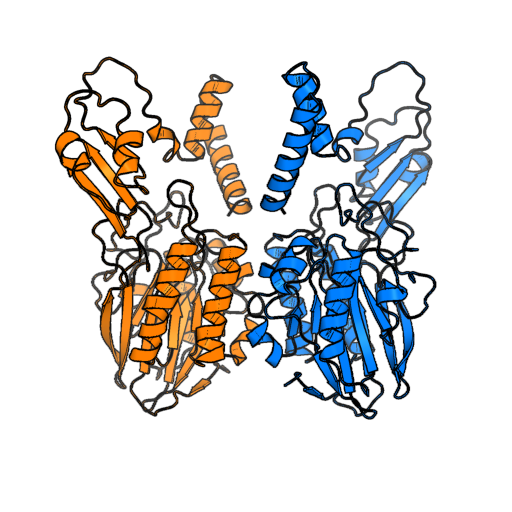OM 1636 C CA . GLY A 1 208 ? 3.85 26.781 -14.867 1 51.78 208 GLY A CA 1
ATOM 1637 C C . GLY A 1 208 ? 3.143 27.062 -13.555 1 51.78 208 GLY A C 1
ATOM 1638 O O . GLY A 1 208 ? 3.602 26.641 -12.492 1 51.78 208 GLY A O 1
ATOM 1639 N N . THR A 1 209 ? 2.121 28.031 -13.688 1 57.66 209 THR A N 1
ATOM 1640 C CA . THR A 1 209 ? 1.469 28.453 -12.453 1 57.66 209 THR A CA 1
ATOM 1641 C C . THR A 1 209 ? 0.743 27.281 -11.797 1 57.66 209 THR A C 1
ATOM 1643 O O . THR A 1 209 ? -0.022 26.578 -12.461 1 57.66 209 THR A O 1
ATOM 1646 N N . ASP A 1 210 ? 1.116 26.75 -10.688 1 76.06 210 ASP A N 1
ATOM 1647 C CA . ASP A 1 210 ? 0.523 25.719 -9.852 1 76.06 210 ASP A CA 1
ATOM 1648 C C . ASP A 1 210 ? -0.616 26.281 -9.008 1 76.06 210 ASP A C 1
ATOM 1650 O O . ASP A 1 210 ? -1.266 25.547 -8.258 1 76.06 210 ASP A O 1
ATOM 1654 N N . LEU A 1 211 ? -0.946 27.562 -9.383 1 87.44 211 LEU A N 1
ATOM 1655 C CA . LEU A 1 211 ? -1.957 28.234 -8.57 1 87.44 211 LEU A CA 1
ATOM 1656 C C . LEU A 1 211 ? -3.34 28.094 -9.195 1 87.44 211 LEU A C 1
ATOM 1658 O O . LEU A 1 211 ? -3.486 28.203 -10.414 1 87.44 211 LEU A O 1
ATOM 1662 N N . ILE A 1 212 ? -4.301 27.859 -8.32 1 93.06 212 ILE A N 1
ATOM 1663 C CA . ILE A 1 212 ? -5.668 27.812 -8.836 1 93.06 212 ILE A CA 1
ATOM 1664 C C . ILE A 1 212 ? -6.523 28.859 -8.109 1 93.06 212 ILE A C 1
ATOM 1666 O O . ILE A 1 212 ? -6.156 29.328 -7.027 1 93.06 212 ILE A O 1
ATOM 1670 N N . SER A 1 213 ? -7.672 29.219 -8.766 1 94.38 213 SER A N 1
ATOM 1671 C CA . SER A 1 213 ? -8.586 30.203 -8.195 1 94.38 213 SER A CA 1
ATOM 1672 C C . SER A 1 213 ? -9.516 29.562 -7.168 1 94.38 213 SER A C 1
ATOM 1674 O O . SER A 1 213 ? -10 28.453 -7.371 1 94.38 213 SER A O 1
ATOM 1676 N N . ALA A 1 214 ? -9.781 30.344 -6.133 1 95.88 214 ALA A N 1
ATOM 1677 C CA . ALA A 1 214 ? -10.719 29.875 -5.113 1 95.88 214 ALA A CA 1
ATOM 1678 C C . ALA A 1 214 ? -12.141 29.812 -5.664 1 95.88 214 ALA A C 1
ATOM 1680 O O . ALA A 1 214 ? -13.023 29.219 -5.051 1 95.88 214 ALA A O 1
ATOM 1681 N N . ASP A 1 215 ? -12.414 30.422 -6.762 1 96.19 215 ASP A N 1
ATOM 1682 C CA . ASP A 1 215 ? -13.758 30.484 -7.336 1 96.19 215 ASP A CA 1
ATOM 1683 C C . ASP A 1 215 ? -14.266 29.078 -7.691 1 96.19 215 ASP A C 1
ATOM 1685 O O . ASP A 1 215 ? -15.469 28.859 -7.797 1 96.19 215 ASP A O 1
ATOM 1689 N N . ILE A 1 216 ? -13.328 28.188 -7.918 1 96.75 216 ILE A N 1
ATOM 1690 C CA . ILE A 1 216 ? -13.664 26.812 -8.234 1 96.75 216 ILE A CA 1
ATOM 1691 C C . ILE A 1 216 ? -14.508 26.219 -7.105 1 96.75 216 ILE A C 1
ATOM 1693 O O . ILE A 1 216 ? -15.344 25.344 -7.34 1 96.75 216 ILE A O 1
ATOM 1697 N N . PHE A 1 217 ? -14.367 26.812 -5.922 1 97.88 217 PHE A N 1
ATOM 1698 C CA . PHE A 1 217 ? -14.969 26.188 -4.746 1 97.88 217 PHE A CA 1
ATOM 1699 C C . PHE A 1 217 ? -16.203 26.953 -4.309 1 97.88 217 PHE A C 1
ATOM 1701 O O . PHE A 1 217 ? -16.781 26.672 -3.26 1 97.88 217 PHE A O 1
ATOM 1708 N N . ALA A 1 218 ? -16.719 27.875 -5.074 1 96.81 218 ALA A N 1
ATOM 1709 C CA . ALA A 1 218 ? -17.875 28.703 -4.762 1 96.81 218 ALA A CA 1
ATOM 1710 C C . ALA A 1 218 ? -19.109 27.844 -4.488 1 96.81 218 ALA A C 1
ATOM 1712 O O . ALA A 1 218 ? -19.938 28.188 -3.635 1 96.81 218 ALA A O 1
ATOM 1713 N N . PRO A 1 219 ? -19.266 26.688 -5.188 1 97 219 PRO A N 1
ATOM 1714 C CA . PRO A 1 219 ? -20.484 25.906 -4.988 1 97 219 PRO A CA 1
ATOM 1715 C C . PRO A 1 219 ? -20.5 25.156 -3.658 1 97 219 PRO A C 1
ATOM 1717 O O . PRO A 1 219 ? -21.516 24.578 -3.271 1 97 219 PRO A O 1
ATOM 1720 N N . TYR A 1 220 ? -19.438 25.156 -2.934 1 98.19 220 TYR A N 1
ATOM 1721 C CA . TYR A 1 220 ? -19.328 24.375 -1.711 1 98.19 220 TYR A CA 1
ATOM 1722 C C . TYR A 1 220 ? -19.531 25.25 -0.479 1 98.19 220 TYR A C 1
ATOM 1724 O O . TYR A 1 220 ? -19.125 26.422 -0.469 1 98.19 220 TYR A O 1
ATOM 1732 N N . ASN A 1 221 ? -20.109 24.703 0.561 1 98.25 221 ASN A N 1
ATOM 1733 C CA . ASN A 1 221 ? -20.281 25.391 1.832 1 98.25 221 ASN A CA 1
ATOM 1734 C C . ASN A 1 221 ? -18.953 25.531 2.578 1 98.25 221 ASN A C 1
ATOM 1736 O O . ASN A 1 221 ? -18.766 26.484 3.34 1 98.25 221 ASN A O 1
ATOM 1740 N N . TYR A 1 222 ? -18.078 24.594 2.373 1 98.62 222 TYR A N 1
ATOM 1741 C CA . TYR A 1 222 ? -16.75 24.578 2.953 1 98.62 222 TYR A CA 1
ATOM 1742 C C . TYR A 1 222 ? -15.773 23.844 2.039 1 98.62 222 TYR A C 1
ATOM 1744 O O . TYR A 1 222 ? -16.156 22.891 1.348 1 98.62 222 TYR A O 1
ATOM 1752 N N . THR A 1 223 ? -14.578 24.328 1.977 1 98.81 223 THR A N 1
ATOM 1753 C CA . THR A 1 223 ? -13.508 23.656 1.249 1 98.81 223 THR A CA 1
ATOM 1754 C C . THR A 1 223 ? -12.344 23.344 2.176 1 98.81 223 THR A C 1
ATOM 1756 O O . THR A 1 223 ? -11.68 24.25 2.686 1 98.81 223 THR A O 1
ATOM 1759 N N . ALA A 1 224 ? -12.109 22.062 2.4 1 98.94 224 ALA A N 1
ATOM 1760 C CA . ALA A 1 224 ? -10.977 21.578 3.172 1 98.94 224 ALA A CA 1
ATOM 1761 C C . ALA A 1 224 ? -9.75 21.391 2.285 1 98.94 224 ALA A C 1
ATOM 1763 O O . ALA A 1 224 ? -9.68 20.453 1.489 1 98.94 224 ALA A O 1
ATOM 1764 N N . LEU A 1 225 ? -8.773 22.25 2.502 1 98.69 225 LEU A N 1
ATOM 1765 C CA . LEU A 1 225 ? -7.598 22.234 1.639 1 98.69 225 LEU A CA 1
ATOM 1766 C C . LEU A 1 225 ? -6.41 21.594 2.355 1 98.69 225 LEU A C 1
ATOM 1768 O O . LEU A 1 225 ? -6.289 21.703 3.578 1 98.69 225 LEU A O 1
ATOM 1772 N N . GLY A 1 226 ? -5.582 20.922 1.582 1 98.31 226 GLY A N 1
ATOM 1773 C CA . GLY A 1 226 ? -4.219 20.578 1.967 1 98.31 226 GLY A CA 1
ATOM 1774 C C . GLY A 1 226 ? -3.174 21.172 1.042 1 98.31 226 GLY A C 1
ATOM 1775 O O . GLY A 1 226 ? -3.506 21.891 0.101 1 98.31 226 GLY A O 1
ATOM 1776 N N . HIS A 1 227 ? -1.872 20.938 1.319 1 97.38 227 HIS A N 1
ATOM 1777 C CA . HIS A 1 227 ? -0.719 21.359 0.53 1 97.38 227 HIS A CA 1
ATOM 1778 C C . HIS A 1 227 ? 0.107 22.406 1.272 1 97.38 227 HIS A C 1
ATOM 1780 O O . HIS A 1 227 ? 1.322 22.25 1.416 1 97.38 227 HIS A O 1
ATOM 1786 N N . LEU A 1 228 ? -0.606 23.453 1.688 1 97.06 228 LEU A N 1
ATOM 1787 C CA . LEU A 1 228 ? 0.121 24.438 2.479 1 97.06 228 LEU A CA 1
ATOM 1788 C C . LEU A 1 228 ? 0.121 24.062 3.955 1 97.06 228 LEU A C 1
ATOM 1790 O O . LEU A 1 228 ? -0.924 23.719 4.512 1 97.06 228 LEU A O 1
ATOM 1794 N N . HIS A 1 229 ? 1.267 24.25 4.598 1 98.12 229 HIS A N 1
ATOM 1795 C CA . HIS A 1 229 ? 1.472 23.656 5.914 1 98.12 229 HIS A CA 1
ATOM 1796 C C . HIS A 1 229 ? 1.009 24.594 7.02 1 98.12 229 HIS A C 1
ATOM 1798 O O . HIS A 1 229 ? 0.86 24.188 8.172 1 98.12 229 HIS A O 1
ATOM 1804 N N . GLY A 1 230 ? 0.86 25.859 6.77 1 97.62 230 GLY A N 1
ATOM 1805 C CA . GLY A 1 230 ? 0.322 26.812 7.742 1 97.62 230 GLY A CA 1
ATOM 1806 C C . GLY A 1 230 ? -1.184 26.969 7.645 1 97.62 230 GLY A C 1
ATOM 1807 O O . GLY A 1 230 ? -1.725 27.156 6.555 1 97.62 230 GLY A O 1
ATOM 1808 N N . PRO A 1 231 ? -1.835 26.875 8.773 1 97.88 231 PRO A N 1
ATOM 1809 C CA . PRO A 1 231 ? -3.273 27.141 8.719 1 97.88 231 PRO A CA 1
ATOM 1810 C C . PRO A 1 231 ? -3.59 28.547 8.227 1 97.88 231 PRO A C 1
ATOM 1812 O O . PRO A 1 231 ? -3.006 29.531 8.711 1 97.88 231 PRO A O 1
ATOM 1815 N N . GLN A 1 232 ? -4.492 28.625 7.273 1 97.06 232 GLN A N 1
ATOM 1816 C CA . GLN A 1 232 ? -4.809 29.922 6.676 1 97.06 232 GLN A CA 1
ATOM 1817 C C . GLN A 1 232 ? -6.035 29.828 5.773 1 97.06 232 GLN A C 1
ATOM 1819 O O . GLN A 1 232 ? -6.406 28.734 5.332 1 97.06 232 GLN A O 1
ATOM 1824 N N . GLN A 1 233 ? -6.664 30.938 5.562 1 95.81 233 GLN A N 1
ATOM 1825 C CA . GLN A 1 233 ? -7.715 31.047 4.559 1 95.81 233 GLN A CA 1
ATOM 1826 C C . GLN A 1 233 ? -7.125 31.266 3.168 1 95.81 233 GLN A C 1
ATOM 1828 O O . GLN A 1 233 ? -5.969 31.672 3.033 1 95.81 233 GLN A O 1
ATOM 1833 N N . ALA A 1 234 ? -7.84 30.938 2.225 1 93.19 234 ALA A N 1
ATOM 1834 C CA . ALA A 1 234 ? -7.375 31.125 0.853 1 93.19 234 ALA A CA 1
ATOM 1835 C C . ALA A 1 234 ? -8.383 31.938 0.039 1 93.19 234 ALA A C 1
ATOM 1837 O O . ALA A 1 234 ? -9.594 31.828 0.257 1 93.19 234 ALA A O 1
ATOM 1838 N N . GLY A 1 235 ? -7.848 32.719 -0.887 1 90.12 235 GLY A N 1
ATOM 1839 C CA . GLY A 1 235 ? -8.664 33.469 -1.832 1 90.12 235 GLY A CA 1
ATOM 1840 C C . GLY A 1 235 ? -9.531 34.531 -1.17 1 90.12 235 GLY A C 1
ATOM 1841 O O . GLY A 1 235 ? -10.555 34.938 -1.719 1 90.12 235 GLY A O 1
ATOM 1842 N N . GLY A 1 236 ? -9.297 34.812 0.001 1 89.69 236 GLY A N 1
ATOM 1843 C CA . GLY A 1 236 ? -10.086 35.812 0.726 1 89.69 236 GLY A CA 1
ATOM 1844 C C . GLY A 1 236 ? -11.422 35.25 1.203 1 89.69 236 GLY A C 1
ATOM 1845 O O . GLY A 1 236 ? -12.344 36.031 1.491 1 89.69 236 GLY A O 1
ATOM 1846 N N . LYS A 1 237 ? -11.492 33.969 1.23 1 93 237 LYS A N 1
ATOM 1847 C CA . LYS A 1 237 ? -12.742 33.312 1.621 1 93 237 LYS A CA 1
ATOM 1848 C C . LYS A 1 237 ? -12.609 32.656 2.98 1 93 237 LYS A C 1
ATOM 1850 O O . LYS A 1 237 ? -11.641 31.922 3.229 1 93 237 LYS A O 1
ATOM 1855 N N . GLU A 1 238 ? -13.602 32.812 3.793 1 94.19 238 GLU A N 1
ATOM 1856 C CA . GLU A 1 238 ? -13.562 32.281 5.148 1 94.19 238 GLU A CA 1
ATOM 1857 C C . GLU A 1 238 ? -13.805 30.766 5.156 1 94.19 238 GLU A C 1
ATOM 1859 O O . GLU A 1 238 ? -13.375 30.062 6.078 1 94.19 238 GLU A O 1
ATOM 1864 N N . ASN A 1 239 ? -14.492 30.328 4.086 1 96.94 239 ASN A N 1
ATOM 1865 C CA . ASN A 1 239 ? -14.883 28.922 4.07 1 96.94 239 ASN A CA 1
ATOM 1866 C C . ASN A 1 239 ? -13.945 28.094 3.205 1 96.94 239 ASN A C 1
ATOM 1868 O O . ASN A 1 239 ? -14.234 26.938 2.902 1 96.94 239 ASN A O 1
ATOM 1872 N N . VAL A 1 240 ? -12.891 28.641 2.691 1 98.06 240 VAL A N 1
ATOM 1873 C CA . VAL A 1 240 ? -11.812 27.953 1.994 1 98.06 240 VAL A CA 1
ATOM 1874 C C . VAL A 1 240 ? -10.539 28 2.828 1 98.06 240 VAL A C 1
ATOM 1876 O O . VAL A 1 240 ? -9.898 29.047 2.922 1 98.06 240 VAL A O 1
ATOM 1879 N N . ARG A 1 241 ? -10.18 26.828 3.424 1 98.06 241 ARG A N 1
ATOM 1880 C CA . ARG A 1 241 ? -9.164 26.875 4.473 1 98.06 241 ARG A CA 1
ATOM 1881 C C . ARG A 1 241 ? -8.156 25.75 4.316 1 98.06 241 ARG A C 1
ATOM 1883 O O . ARG A 1 241 ? -8.516 24.641 3.938 1 98.06 241 ARG A O 1
ATOM 1890 N N . TYR A 1 242 ? -6.941 26.125 4.586 1 98.44 242 TYR A N 1
ATOM 1891 C CA . TYR A 1 242 ? -5.934 25.109 4.879 1 98.44 242 TYR A CA 1
ATOM 1892 C C . TYR A 1 242 ? -5.902 24.781 6.363 1 98.44 242 TYR A C 1
ATOM 1894 O O . TYR A 1 242 ? -5.836 25.688 7.203 1 98.44 242 TYR A O 1
ATOM 1902 N N . SER A 1 243 ? -5.941 23.5 6.664 1 98.5 243 SER A N 1
ATOM 1903 C CA . SER A 1 243 ? -5.781 23.125 8.062 1 98.5 243 SER A CA 1
ATOM 1904 C C . SER A 1 243 ? -4.328 23.25 8.508 1 98.5 243 SER A C 1
ATOM 1906 O O . SER A 1 243 ? -4.047 23.422 9.695 1 98.5 243 SER A O 1
ATOM 1908 N N . GLY A 1 244 ? -3.424 23.109 7.477 1 98.25 244 GLY A N 1
ATOM 1909 C CA . GLY A 1 244 ? -2.012 23 7.809 1 98.25 244 GLY A CA 1
ATOM 1910 C C . GLY A 1 244 ? -1.591 21.594 8.188 1 98.25 244 GLY A C 1
ATOM 1911 O O . GLY A 1 244 ? -2.424 20.688 8.258 1 98.25 244 GLY A O 1
ATOM 1912 N N . SER A 1 245 ? -0.276 21.453 8.398 1 98.56 245 SER A N 1
ATOM 1913 C CA . SER A 1 245 ? 0.277 20.156 8.812 1 98.56 245 SER A CA 1
ATOM 1914 C C . SER A 1 245 ? 0.207 19.984 10.32 1 98.56 245 SER A C 1
ATOM 1916 O O . SER A 1 245 ? -0.089 20.938 11.047 1 98.56 245 SER A O 1
ATOM 1918 N N . LEU A 1 246 ? 0.45 18.781 10.805 1 98.38 246 LEU A N 1
ATOM 1919 C CA . LEU A 1 246 ? 0.398 18.484 12.234 1 98.38 246 LEU A CA 1
ATOM 1920 C C . LEU A 1 246 ? 1.707 18.859 12.914 1 98.38 246 LEU A C 1
ATOM 1922 O O . LEU A 1 246 ? 1.73 19.125 14.125 1 98.38 246 LEU A O 1
ATOM 1926 N N . LEU A 1 247 ? 2.742 18.812 12.117 1 98.56 247 LEU A N 1
ATOM 1927 C CA . LEU A 1 247 ? 4.078 19.125 12.602 1 98.56 247 LEU A CA 1
ATOM 1928 C C . LEU A 1 247 ? 4.754 20.156 11.695 1 98.56 247 LEU A C 1
ATOM 1930 O O . LEU A 1 247 ? 4.242 20.469 10.617 1 98.56 247 LEU A O 1
ATOM 1934 N N . LYS A 1 248 ? 5.797 20.734 12.273 1 98.38 248 LYS A N 1
ATOM 1935 C CA . LYS A 1 248 ? 6.668 21.594 11.477 1 98.38 248 LYS A CA 1
ATOM 1936 C C . LYS A 1 248 ? 7.727 20.766 10.742 1 98.38 248 LYS A C 1
ATOM 1938 O O . LYS A 1 248 ? 8.461 20 11.367 1 98.38 248 LYS A O 1
ATOM 1943 N N . TYR A 1 249 ? 7.797 20.953 9.422 1 97.69 249 TYR A N 1
ATOM 1944 C CA . TYR A 1 249 ? 8.641 20.062 8.625 1 97.69 249 TYR A CA 1
ATOM 1945 C C . TYR A 1 249 ? 9.828 20.828 8.047 1 97.69 249 TYR A C 1
ATOM 1947 O O . TYR A 1 249 ? 10.602 20.281 7.258 1 97.69 249 TYR A O 1
ATOM 1955 N N . SER A 1 250 ? 10.008 22.109 8.375 1 96.25 250 SER A N 1
ATOM 1956 C CA . SER A 1 250 ? 11.148 22.938 8.039 1 96.25 250 SER A CA 1
ATOM 1957 C C . SER A 1 250 ? 11.305 24.078 9.039 1 96.25 250 SER A C 1
ATOM 1959 O O . SER A 1 250 ? 10.383 24.391 9.789 1 96.25 250 SER A O 1
ATOM 1961 N N . PHE A 1 251 ? 12.461 24.719 9.008 1 96.56 251 PHE A N 1
ATOM 1962 C CA . PHE A 1 251 ? 12.688 25.844 9.906 1 96.56 251 PHE A CA 1
ATOM 1963 C C . PHE A 1 251 ? 11.93 27.078 9.43 1 96.56 251 PHE A C 1
ATOM 1965 O O . PHE A 1 251 ? 11.695 28 10.203 1 96.56 251 PHE A O 1
ATOM 1972 N N . SER A 1 252 ? 11.531 27.078 8.148 1 96.44 252 SER A N 1
ATOM 1973 C CA . SER A 1 252 ? 10.711 28.188 7.656 1 96.44 252 SER A CA 1
ATOM 1974 C C . SER A 1 252 ? 9.312 28.141 8.273 1 96.44 252 SER A C 1
ATOM 1976 O O . SER A 1 252 ? 8.562 29.109 8.195 1 96.44 252 SER A O 1
ATOM 1978 N N . GLU A 1 253 ? 9.008 27.031 8.938 1 97.56 253 GLU A N 1
ATOM 1979 C CA . GLU A 1 253 ? 7.715 26.859 9.586 1 97.56 253 GLU A CA 1
ATOM 1980 C C . GLU A 1 253 ? 7.816 27.109 11.086 1 97.56 253 GLU A C 1
ATOM 1982 O O . GLU A 1 253 ? 6.848 26.906 11.82 1 97.56 253 GLU A O 1
ATOM 1987 N N . ALA A 1 254 ? 8.906 27.594 11.547 1 97.31 254 ALA A N 1
ATOM 1988 C CA . ALA A 1 254 ? 9.203 27.672 12.969 1 97.31 254 ALA A CA 1
ATOM 1989 C C . ALA A 1 254 ? 8.164 28.516 13.703 1 97.31 254 ALA A C 1
ATOM 1991 O O . ALA A 1 254 ? 7.863 28.266 14.867 1 97.31 254 ALA A O 1
ATOM 1992 N N . THR A 1 255 ? 7.582 29.469 13.047 1 96.38 255 THR A N 1
ATOM 1993 C CA . THR A 1 255 ? 6.66 30.375 13.711 1 96.38 255 THR A CA 1
ATOM 1994 C C . THR A 1 255 ? 5.211 29.969 13.453 1 96.38 255 THR A C 1
ATOM 1996 O O . THR A 1 255 ? 4.281 30.625 13.93 1 96.38 255 THR A O 1
ATOM 1999 N N . GLN A 1 256 ? 5.012 28.938 12.688 1 96.81 256 GLN A N 1
ATOM 2000 C CA . GLN A 1 256 ? 3.66 28.5 12.352 1 96.81 256 GLN A CA 1
ATOM 2001 C C . GLN A 1 256 ? 3.021 27.75 13.523 1 96.81 256 GLN A C 1
ATOM 2003 O O . GLN A 1 256 ? 3.705 27.031 14.25 1 96.81 256 GLN A O 1
ATOM 2008 N N . LYS A 1 257 ? 1.716 27.969 13.648 1 96.56 257 LYS A N 1
ATOM 2009 C CA . LYS A 1 257 ? 0.926 27.078 14.492 1 96.56 257 LYS A CA 1
ATOM 2010 C C . LYS A 1 257 ? 0.5 25.828 13.734 1 96.56 257 LYS A C 1
ATOM 2012 O O . LYS A 1 257 ? 0.205 25.891 12.539 1 96.56 257 LYS A O 1
ATOM 2017 N N . LYS A 1 258 ? 0.552 24.781 14.438 1 98.62 258 LYS A N 1
ATOM 2018 C CA . LYS A 1 258 ? 0.152 23.531 13.82 1 98.62 258 LYS A CA 1
ATOM 2019 C C . LYS A 1 258 ? -1.043 22.922 14.547 1 98.62 258 LYS A C 1
ATOM 2021 O O . LYS A 1 258 ? -1.183 23.062 15.766 1 98.62 258 LYS A O 1
ATOM 2026 N N . GLY A 1 259 ? -1.872 22.234 13.797 1 98.56 259 GLY A N 1
ATOM 2027 C CA . GLY A 1 259 ? -3.068 21.656 14.375 1 98.56 259 GLY A CA 1
ATOM 2028 C C . GLY A 1 259 ? -4.074 21.188 13.336 1 98.56 259 GLY A C 1
ATOM 2029 O O . GLY A 1 259 ? -3.695 20.656 12.297 1 98.56 259 GLY A O 1
ATOM 2030 N N . VAL A 1 260 ? -5.371 21.266 13.727 1 98.88 260 VAL A N 1
ATOM 2031 C CA . VAL A 1 260 ? -6.473 20.828 12.875 1 98.88 260 VAL A CA 1
ATOM 2032 C C . VAL A 1 260 ? -7.609 21.844 12.953 1 98.88 260 VAL A C 1
ATOM 2034 O O . VAL A 1 260 ? -7.602 22.734 13.805 1 98.88 260 VAL A O 1
ATOM 2037 N N . ILE A 1 261 ? -8.508 21.719 12.031 1 98.88 261 ILE A N 1
ATOM 2038 C CA . ILE A 1 261 ? -9.711 22.531 12.07 1 98.88 261 ILE A CA 1
ATOM 2039 C C . ILE A 1 261 ? -10.914 21.672 12.445 1 98.88 261 ILE A C 1
ATOM 2041 O O . ILE A 1 261 ? -11.133 20.609 11.844 1 98.88 261 ILE A O 1
ATOM 2045 N N . VAL A 1 262 ? -11.609 22.094 13.453 1 98.62 262 VAL A N 1
ATOM 2046 C CA . VAL A 1 262 ? -12.906 21.5 13.781 1 98.62 262 VAL A CA 1
ATOM 2047 C C . VAL A 1 262 ? -14.023 22.359 13.195 1 98.62 262 VAL A C 1
ATOM 2049 O O . VAL A 1 262 ? -14.047 23.578 13.398 1 98.62 262 VAL A O 1
ATOM 2052 N N . GLY A 1 263 ? -14.898 21.703 12.43 1 98.12 263 GLY A N 1
ATOM 2053 C CA . GLY A 1 263 ? -15.977 22.438 11.789 1 98.12 263 GLY A CA 1
ATOM 2054 C C . GLY A 1 263 ? -17.344 21.844 12.055 1 98.12 263 GLY A C 1
ATOM 2055 O O . GLY A 1 263 ? -17.469 20.656 12.312 1 98.12 263 GLY A O 1
ATOM 2056 N N . GLU A 1 264 ? -18.359 22.734 11.992 1 96.94 264 GLU A N 1
ATOM 2057 C CA . GLU A 1 264 ? -19.766 22.359 12.07 1 96.94 264 GLU A CA 1
ATOM 2058 C C . GLU A 1 264 ? -20.562 23 10.945 1 96.94 264 GLU A C 1
ATOM 2060 O O . GLU A 1 264 ? -20.422 24.188 10.664 1 96.94 264 GLU A O 1
ATOM 2065 N N . ILE A 1 265 ? -21.281 22.141 10.297 1 97.06 265 ILE A N 1
ATOM 2066 C CA . ILE A 1 265 ? -22.156 22.656 9.258 1 97.06 265 ILE A CA 1
ATOM 2067 C C . ILE A 1 265 ? -23.625 22.547 9.695 1 97.06 265 ILE A C 1
ATOM 2069 O O . ILE A 1 265 ? -24.109 21.453 9.961 1 97.06 265 ILE A O 1
ATOM 2073 N N . ASP A 1 266 ? -24.344 23.688 9.742 1 94.44 266 ASP A N 1
ATOM 2074 C CA . ASP A 1 266 ? -25.734 23.656 10.211 1 94.44 266 ASP A CA 1
ATOM 2075 C C . ASP A 1 266 ? -26.703 23.375 9.055 1 94.44 266 ASP A C 1
ATOM 2077 O O . ASP A 1 266 ? -26.266 23.172 7.918 1 94.44 266 ASP A O 1
ATOM 2081 N N . GLY A 1 267 ? -27.906 23.312 9.352 1 93.06 267 GLY A N 1
ATOM 2082 C CA . GLY A 1 267 ? -28.922 22.938 8.383 1 93.06 267 GLY A CA 1
ATOM 2083 C C . GLY A 1 267 ? -29.016 23.906 7.211 1 93.06 267 GLY A C 1
ATOM 2084 O O . GLY A 1 267 ? -29.422 23.516 6.113 1 93.06 267 GLY A O 1
ATOM 2085 N N . ALA A 1 268 ? -28.641 25.156 7.43 1 93.38 268 ALA A N 1
ATOM 2086 C CA . ALA A 1 268 ? -28.688 26.172 6.391 1 93.38 268 ALA A CA 1
ATOM 2087 C C . ALA A 1 268 ? -27.406 26.172 5.555 1 93.38 268 ALA A C 1
ATOM 2089 O O . ALA A 1 268 ? -27.312 26.891 4.559 1 93.38 268 ALA A O 1
ATOM 2090 N N . GLY A 1 269 ? -26.422 25.359 5.988 1 95.25 269 GLY A N 1
ATOM 2091 C CA . GLY A 1 269 ? -25.188 25.25 5.246 1 95.25 269 GLY A CA 1
ATOM 2092 C C . GLY A 1 269 ? -24.109 26.188 5.762 1 95.25 269 GLY A C 1
ATOM 2093 O O . GLY A 1 269 ? -23.016 26.25 5.188 1 95.25 269 GLY A O 1
ATOM 2094 N N . GLN A 1 270 ? -24.406 26.922 6.793 1 95.75 270 GLN A N 1
ATOM 2095 C CA . GLN A 1 270 ? -23.375 27.766 7.398 1 95.75 270 GLN A CA 1
ATOM 2096 C C . GLN A 1 270 ? -22.359 26.938 8.164 1 95.75 270 GLN A C 1
ATOM 2098 O O . GLN A 1 270 ? -22.719 26.016 8.914 1 95.75 270 GLN A O 1
ATOM 2103 N N . VAL A 1 271 ? -21.062 27.312 7.984 1 97.25 271 VAL A N 1
ATOM 2104 C CA . VAL A 1 271 ? -20 26.531 8.594 1 97.25 271 VAL A CA 1
ATOM 2105 C C . VAL A 1 271 ? -19.25 27.391 9.617 1 97.25 271 VAL A C 1
ATOM 2107 O O . VAL A 1 271 ? -18.844 28.516 9.32 1 97.25 271 VAL A O 1
ATOM 2110 N N . LYS A 1 272 ? -19.172 26.875 10.781 1 96.69 272 LYS A N 1
ATOM 2111 C CA . LYS A 1 272 ? -18.312 27.438 11.82 1 96.69 272 LYS A CA 1
ATOM 2112 C C . LYS A 1 272 ? -17.062 26.594 12.031 1 96.69 272 LYS A C 1
ATOM 2114 O O . LYS A 1 272 ? -17.156 25.359 12.141 1 96.69 272 LYS A O 1
ATOM 2119 N N . THR A 1 273 ? -15.938 27.25 12.016 1 97.56 273 THR A N 1
ATOM 2120 C CA . THR A 1 273 ? -14.703 26.5 12.172 1 97.56 273 THR A CA 1
ATOM 2121 C C . THR A 1 273 ? -13.906 27.016 13.367 1 97.56 273 THR A C 1
ATOM 2123 O O . THR A 1 273 ? -13.977 28.203 13.711 1 97.56 273 THR A O 1
ATOM 2126 N N . THR A 1 274 ? -13.219 26.156 14 1 97.75 274 THR A N 1
ATOM 2127 C CA . THR A 1 274 ? -12.266 26.469 15.062 1 97.75 274 THR A CA 1
ATOM 2128 C C . THR A 1 274 ? -10.945 25.75 14.828 1 97.75 274 THR A C 1
ATOM 2130 O O . THR A 1 274 ? -10.914 24.531 14.617 1 97.75 274 THR A O 1
ATOM 2133 N N . PHE A 1 275 ? -9.922 26.531 14.797 1 98.25 275 PHE A N 1
ATOM 2134 C CA . PHE A 1 275 ? -8.602 25.922 14.742 1 98.25 275 PHE A CA 1
ATOM 2135 C C . PHE A 1 275 ? -8.156 25.453 16.125 1 98.25 275 PHE A C 1
ATOM 2137 O O . PHE A 1 275 ? -8.234 26.203 17.094 1 98.25 275 PHE A O 1
ATOM 2144 N N . ILE A 1 276 ? -7.758 24.266 16.203 1 98.62 276 ILE A N 1
ATOM 2145 C CA . ILE A 1 276 ? -7.234 23.703 17.438 1 98.62 276 ILE A CA 1
ATOM 2146 C C . ILE A 1 276 ? -5.754 23.359 17.281 1 98.62 276 ILE A C 1
ATOM 2148 O O . ILE A 1 276 ? -5.391 22.5 16.469 1 98.62 276 ILE A O 1
ATOM 2152 N N . SER A 1 277 ? -4.969 24 18.031 1 98.25 277 SER A N 1
ATOM 2153 C CA . SER A 1 277 ? -3.527 23.781 17.984 1 98.25 277 SER A CA 1
ATOM 2154 C C . SER A 1 277 ? -3.143 22.484 18.672 1 98.25 277 SER A C 1
ATOM 2156 O O . SER A 1 277 ? -3.684 22.156 19.734 1 98.25 277 SER A O 1
ATOM 2158 N N . LEU A 1 278 ? -2.254 21.75 18.094 1 98.31 278 LEU A N 1
ATOM 2159 C CA . LEU A 1 278 ? -1.654 20.578 18.719 1 98.31 278 LEU A CA 1
ATOM 2160 C C . LEU A 1 278 ? -0.217 20.859 19.141 1 98.31 278 LEU A C 1
ATOM 2162 O O . LEU A 1 278 ? 0.495 21.609 18.469 1 98.31 278 LEU A O 1
ATOM 2166 N N . SER A 1 279 ? 0.137 20.25 20.219 1 97.5 279 SER A N 1
ATOM 2167 C CA . SER A 1 279 ? 1.487 20.438 20.734 1 97.5 279 SER A CA 1
ATOM 2168 C C . SER A 1 279 ? 2.363 19.219 20.453 1 97.5 279 SER A C 1
ATOM 2170 O O . SER A 1 279 ? 2.064 18.125 20.922 1 97.5 279 SER A O 1
ATOM 2172 N N . PRO A 1 280 ? 3.424 19.453 19.781 1 98.12 280 PRO A N 1
ATOM 2173 C CA . PRO A 1 280 ? 4.32 18.328 19.531 1 98.12 280 PRO A CA 1
ATOM 2174 C C . PRO A 1 280 ? 5.168 17.969 20.75 1 98.12 280 PRO A C 1
ATOM 2176 O O . PRO A 1 280 ? 5.297 18.766 21.672 1 98.12 280 PRO A O 1
ATOM 2179 N N . ARG A 1 281 ? 5.715 16.734 20.766 1 97.81 281 ARG A N 1
ATOM 2180 C CA . ARG A 1 281 ? 6.648 16.281 21.797 1 97.81 281 ARG A CA 1
ATOM 2181 C C . ARG A 1 281 ? 7.934 17.109 21.766 1 97.81 281 ARG A C 1
ATOM 2183 O O . ARG A 1 281 ? 8.461 17.484 22.812 1 97.81 281 ARG A O 1
ATOM 2190 N N . HIS A 1 282 ? 8.461 17.375 20.594 1 98.31 282 HIS A N 1
ATOM 2191 C CA . HIS A 1 282 ? 9.609 18.234 20.312 1 98.31 282 HIS A CA 1
ATOM 2192 C C . HIS A 1 282 ? 9.281 19.234 19.203 1 98.31 282 HIS A C 1
ATOM 2194 O O . HIS A 1 282 ? 8.898 18.844 18.094 1 98.31 282 HIS A O 1
ATOM 2200 N N . ASP A 1 283 ? 9.484 20.484 19.5 1 97.94 283 ASP A N 1
ATOM 2201 C CA . ASP A 1 283 ? 9.148 21.547 18.547 1 97.94 283 ASP A CA 1
ATOM 2202 C C . ASP A 1 283 ? 10.328 21.859 17.641 1 97.94 283 ASP A C 1
ATOM 2204 O O . ASP A 1 283 ? 11.461 21.438 17.906 1 97.94 283 ASP A O 1
ATOM 2208 N N . VAL A 1 284 ? 10.023 22.5 16.531 1 98.25 284 VAL A N 1
ATOM 2209 C CA . VAL A 1 284 ? 11.039 23.031 15.633 1 98.25 284 VAL A CA 1
ATOM 2210 C C . VAL A 1 284 ? 11.195 24.531 15.844 1 98.25 284 VAL A C 1
ATOM 2212 O O . VAL A 1 284 ? 10.25 25.297 15.625 1 98.25 284 VAL A O 1
ATOM 2215 N N . ARG A 1 285 ? 12.422 24.922 16.219 1 98 285 ARG A N 1
ATOM 2216 C CA . ARG A 1 285 ? 12.625 26.312 16.609 1 98 285 ARG A CA 1
ATOM 2217 C C . ARG A 1 285 ? 13.977 26.828 16.109 1 98 285 ARG A C 1
ATOM 2219 O O . ARG A 1 285 ? 14.875 26.047 15.805 1 98 285 ARG A O 1
ATOM 2226 N N . ILE A 1 286 ? 14 28.094 15.984 1 98 286 ILE A N 1
ATOM 2227 C CA . ILE A 1 286 ? 15.242 28.812 15.695 1 98 286 ILE A CA 1
ATOM 2228 C C . ILE A 1 286 ? 15.664 29.625 16.906 1 98 286 ILE A C 1
ATOM 2230 O O . ILE A 1 286 ? 14.875 30.406 17.453 1 98 286 ILE A O 1
ATOM 2234 N N . ILE A 1 287 ? 16.828 29.391 17.344 1 97.44 287 ILE A N 1
ATOM 2235 C CA . ILE A 1 287 ? 17.359 30.188 18.453 1 97.44 287 ILE A CA 1
ATOM 2236 C C . ILE A 1 287 ? 18.484 31.094 17.938 1 97.44 287 ILE A C 1
ATOM 2238 O O . ILE A 1 287 ? 19.281 30.688 17.094 1 97.44 287 ILE A O 1
ATOM 2242 N N . LYS A 1 288 ? 18.422 32.281 18.391 1 96.62 288 LYS A N 1
ATOM 2243 C CA . LYS A 1 288 ? 19.375 33.312 17.938 1 96.62 288 LYS A CA 1
ATOM 2244 C C . LYS A 1 288 ? 20.141 33.906 19.109 1 96.62 288 LYS A C 1
ATOM 2246 O O . LYS A 1 288 ? 19.562 34.188 20.156 1 96.62 288 LYS A O 1
ATOM 2251 N N . GLY A 1 289 ? 21.516 34.031 18.922 1 96.25 289 GLY A N 1
ATOM 2252 C CA . GLY A 1 289 ? 22.328 34.625 19.969 1 96.25 289 GLY A CA 1
ATOM 2253 C C . GLY A 1 289 ? 23.797 34.312 19.828 1 96.25 289 GLY A C 1
ATOM 2254 O O . GLY A 1 289 ? 24.234 33.688 18.844 1 96.25 289 GLY A O 1
ATOM 2255 N N . PHE A 1 290 ? 24.578 34.875 20.766 1 95.75 290 PHE A N 1
ATOM 2256 C CA . PHE A 1 290 ? 25.984 34.562 20.844 1 95.75 290 PHE A CA 1
ATOM 2257 C C . PHE A 1 290 ? 26.188 33.156 21.406 1 95.75 290 PHE A C 1
ATOM 2259 O O . PHE A 1 290 ? 25.422 32.688 22.25 1 95.75 290 PHE A O 1
ATOM 2266 N N . PHE A 1 291 ? 27.219 32.469 20.922 1 95.75 291 PHE A N 1
ATOM 2267 C CA . PHE A 1 291 ? 27.5 31.078 21.312 1 95.75 291 PHE A CA 1
ATOM 2268 C C . PHE A 1 291 ? 27.531 30.953 22.828 1 95.75 291 PHE A C 1
ATOM 2270 O O . PHE A 1 291 ? 26.906 30.062 23.406 1 95.75 291 PHE A O 1
ATOM 2277 N N . ASP A 1 292 ? 28.172 31.922 23.469 1 95.56 292 ASP A N 1
ATOM 2278 C CA . ASP A 1 292 ? 28.391 31.844 24.906 1 95.56 292 ASP A CA 1
ATOM 2279 C C . ASP A 1 292 ? 27.078 31.938 25.672 1 95.56 292 ASP A C 1
ATOM 2281 O O . ASP A 1 292 ? 26.953 31.406 26.781 1 95.56 292 ASP A O 1
ATOM 2285 N N . ASP A 1 293 ? 26.109 32.562 25.062 1 96.94 293 ASP A N 1
ATOM 2286 C CA . ASP A 1 293 ? 24.797 32.656 25.688 1 96.94 293 ASP A CA 1
ATOM 2287 C C . ASP A 1 293 ? 23.969 31.406 25.406 1 96.94 293 ASP A C 1
ATOM 2289 O O . ASP A 1 293 ? 23.297 30.891 26.312 1 96.94 293 ASP A O 1
ATOM 2293 N N . LEU A 1 294 ? 24.031 30.922 24.203 1 96.94 294 LEU A N 1
ATOM 2294 C CA . LEU A 1 294 ? 23.219 29.781 23.797 1 96.94 294 LEU A CA 1
ATOM 2295 C C . LEU A 1 294 ? 23.641 28.516 24.531 1 96.94 294 LEU A C 1
ATOM 2297 O O . LEU A 1 294 ? 22.812 27.672 24.859 1 96.94 294 LEU A O 1
ATOM 2301 N N . ILE A 1 295 ? 24.922 28.438 24.766 1 96.31 295 ILE A N 1
ATOM 2302 C CA . ILE A 1 295 ? 25.453 27.203 25.344 1 96.31 295 ILE A CA 1
ATOM 2303 C C . ILE A 1 295 ? 25 27.078 26.797 1 96.31 295 ILE A C 1
ATOM 2305 O O . ILE A 1 295 ? 25.156 26.016 27.406 1 96.31 295 ILE A O 1
ATOM 2309 N N . LYS A 1 296 ? 24.422 28.125 27.406 1 96.75 296 LYS A N 1
ATOM 2310 C CA . LYS A 1 296 ? 23.938 28.109 28.781 1 96.75 296 LYS A CA 1
ATOM 2311 C C . LYS A 1 296 ? 22.531 27.484 28.859 1 96.75 296 LYS A C 1
ATOM 2313 O O . LYS A 1 296 ? 22.078 27.125 29.953 1 96.75 296 LYS A O 1
ATOM 2318 N N . GLY A 1 297 ? 21.891 27.359 27.766 1 96.81 297 GLY A N 1
ATOM 2319 C CA . GLY A 1 297 ? 20.531 26.812 27.734 1 96.81 297 GLY A CA 1
ATOM 2320 C C . GLY A 1 297 ? 20.5 25.312 27.484 1 96.81 297 GLY A C 1
ATOM 2321 O O . GLY A 1 297 ? 21.547 24.656 27.516 1 96.81 297 GLY A O 1
ATOM 2322 N N . GLU A 1 298 ? 19.312 24.766 27.422 1 97.25 298 GLU A N 1
ATOM 2323 C CA . GLU A 1 298 ? 19.062 23.359 27.078 1 97.25 298 GLU A CA 1
ATOM 2324 C C . GLU A 1 298 ? 17.672 23.172 26.5 1 97.25 298 GLU A C 1
ATOM 2326 O O . GLU A 1 298 ? 16.75 23.938 26.797 1 97.25 298 GLU A O 1
ATOM 2331 N N . SER A 1 299 ? 17.578 22.25 25.656 1 97.88 299 SER A N 1
ATOM 2332 C CA . SER A 1 299 ? 16.297 21.922 25.047 1 97.88 299 SER A CA 1
ATOM 2333 C C . SER A 1 299 ? 16.359 20.594 24.312 1 97.88 299 SER A C 1
ATOM 2335 O O . SER A 1 299 ? 17.422 20.172 23.844 1 97.88 299 SER A O 1
ATOM 2337 N N . GLU A 1 300 ? 15.219 19.938 24.188 1 97.81 300 GLU A N 1
ATOM 2338 C CA . GLU A 1 300 ? 15.117 18.703 23.438 1 97.81 300 GLU A CA 1
ATOM 2339 C C . GLU A 1 300 ? 14.461 18.922 22.078 1 97.81 300 GLU A C 1
ATOM 2341 O O . GLU A 1 300 ? 14.234 17.969 21.328 1 97.81 300 GLU A O 1
ATOM 2346 N N . ASP A 1 301 ? 14.234 20.203 21.766 1 98.19 301 ASP A N 1
ATOM 2347 C CA . ASP A 1 301 ? 13.57 20.547 20.516 1 98.19 301 ASP A CA 1
ATOM 2348 C C . ASP A 1 301 ? 14.516 20.406 19.328 1 98.19 301 ASP A C 1
ATOM 2350 O O . ASP A 1 301 ? 15.727 20.281 19.516 1 98.19 301 ASP A O 1
ATOM 2354 N N . PHE A 1 302 ? 13.961 20.297 18.125 1 98.44 302 PHE A N 1
ATOM 2355 C CA . PHE A 1 302 ? 14.742 20.422 16.906 1 98.44 302 PHE A CA 1
ATOM 2356 C C . PHE A 1 302 ? 15.125 21.875 16.656 1 98.44 302 PHE A C 1
ATOM 2358 O O . PHE A 1 302 ? 14.258 22.734 16.453 1 98.44 302 PHE A O 1
ATOM 2365 N N . LEU A 1 303 ? 16.453 22.125 16.594 1 98.31 303 LEU A N 1
ATOM 2366 C CA . LEU A 1 303 ? 16.844 23.531 16.641 1 98.31 303 LEU A CA 1
ATOM 2367 C C . LEU A 1 303 ? 17.766 23.891 15.469 1 98.31 303 LEU A C 1
ATOM 2369 O O . LEU A 1 303 ? 18.547 23.047 15.023 1 98.31 303 LEU A O 1
ATOM 2373 N N . MET A 1 304 ? 17.609 25.031 14.992 1 98 304 MET A N 1
ATOM 2374 C CA . MET A 1 304 ? 18.609 25.766 14.227 1 98 304 MET A CA 1
ATOM 2375 C C . MET A 1 304 ? 19.156 26.938 15.031 1 98 304 MET A C 1
ATOM 2377 O O . MET A 1 304 ? 18.375 27.719 15.602 1 98 304 MET A O 1
ATOM 2381 N N . ALA A 1 305 ? 20.484 27.062 15.062 1 97.12 305 ALA A N 1
ATOM 2382 C CA . ALA A 1 305 ? 21.078 28.203 15.75 1 97.12 305 ALA A CA 1
ATOM 2383 C C . ALA A 1 305 ? 21.562 29.25 14.758 1 97.12 305 ALA A C 1
ATOM 2385 O O . ALA A 1 305 ? 22.234 28.906 13.773 1 97.12 305 ALA A O 1
ATOM 2386 N N . GLU A 1 306 ? 21.141 30.375 14.992 1 96.12 306 GLU A N 1
ATOM 2387 C CA . GLU A 1 306 ? 21.719 31.531 14.312 1 96.12 306 GLU A CA 1
ATOM 2388 C C . GLU A 1 306 ? 22.703 32.25 15.211 1 96.12 306 GLU A C 1
ATOM 2390 O O . GLU A 1 306 ? 22.297 33 16.109 1 96.12 306 GLU A O 1
ATOM 2395 N N . LEU A 1 307 ? 23.969 32.062 14.859 1 94.94 307 LEU A N 1
ATOM 2396 C CA . LEU A 1 307 ? 25.016 32.625 15.711 1 94.94 307 LEU A CA 1
ATOM 2397 C C . LEU A 1 307 ? 25.328 34.062 15.297 1 94.94 307 LEU A C 1
ATOM 2399 O O . LEU A 1 307 ? 25.5 34.344 14.109 1 94.94 307 LEU A O 1
ATOM 2403 N N . LEU A 1 308 ? 25.422 34.875 16.281 1 94 308 LEU A N 1
ATOM 2404 C CA . LEU A 1 308 ? 25.703 36.281 16.062 1 94 308 LEU A CA 1
ATOM 2405 C C . LEU A 1 308 ? 27.203 36.562 16.188 1 94 308 LEU A C 1
ATOM 2407 O O . LEU A 1 308 ? 27.656 37.688 15.977 1 94 308 LEU A O 1
ATOM 2411 N N . ASP A 1 309 ? 27.984 35.594 16.484 1 90.62 309 ASP A N 1
ATOM 2412 C CA . ASP A 1 309 ? 29.422 35.719 16.656 1 90.62 309 ASP A CA 1
ATOM 2413 C C . ASP A 1 309 ? 30.094 36.219 15.383 1 90.62 309 ASP A C 1
ATOM 2415 O O . ASP A 1 309 ? 29.719 35.812 14.281 1 90.62 309 ASP A O 1
ATOM 2419 N N . GLU A 1 310 ? 31.062 37.094 15.562 1 85.62 310 GLU A N 1
ATOM 2420 C CA . GLU A 1 310 ? 31.781 37.656 14.43 1 85.62 310 GLU A CA 1
ATOM 2421 C C . GLU A 1 310 ? 32.875 36.719 13.938 1 85.62 310 GLU A C 1
ATOM 2423 O O . GLU A 1 310 ? 33.188 36.688 12.75 1 85.62 310 GLU A O 1
ATOM 2428 N N . GLY A 1 311 ? 33.5 35.906 14.836 1 79.75 311 GLY A N 1
ATOM 2429 C CA . GLY A 1 311 ? 34.531 34.969 14.469 1 79.75 311 GLY A CA 1
ATOM 2430 C C . GLY A 1 311 ? 34.062 33.531 14.531 1 79.75 311 GLY A C 1
ATOM 2431 O O . GLY A 1 311 ? 32.938 33.25 14.992 1 79.75 311 GLY A O 1
ATOM 2432 N N . PRO A 1 312 ? 34.906 32.688 13.898 1 83.31 312 PRO A N 1
ATOM 2433 C CA . PRO A 1 312 ? 34.531 31.25 13.945 1 83.31 312 PRO A CA 1
ATOM 2434 C C . PRO A 1 312 ? 34.5 30.703 15.367 1 83.31 312 PRO A C 1
ATOM 2436 O O . PRO A 1 312 ? 35.312 31.109 16.219 1 83.31 312 PRO A O 1
ATOM 2439 N N . VAL A 1 313 ? 33.469 30.031 15.664 1 88.69 313 VAL A N 1
ATOM 2440 C CA . VAL A 1 313 ? 33.375 29.297 16.922 1 88.69 313 VAL A CA 1
ATOM 2441 C C . VAL A 1 313 ? 33.812 27.859 16.734 1 88.69 313 VAL A C 1
ATOM 2443 O O . VAL A 1 313 ? 33.188 27.109 15.984 1 88.69 313 VAL A O 1
ATOM 2446 N N . ILE A 1 314 ? 34.781 27.469 17.391 1 88.88 314 ILE A N 1
ATOM 2447 C CA . ILE A 1 314 ? 35.375 26.141 17.219 1 88.88 314 ILE A CA 1
ATOM 2448 C C . ILE A 1 314 ? 34.406 25.078 17.766 1 88.88 314 ILE A C 1
ATOM 2450 O O . ILE A 1 314 ? 33.938 25.219 18.891 1 88.88 314 ILE A O 1
ATOM 2454 N N . ASP A 1 315 ? 34.094 24.078 17 1 92.62 315 ASP A N 1
ATOM 2455 C CA . ASP A 1 315 ? 33.312 22.891 17.359 1 92.62 315 ASP A CA 1
ATOM 2456 C C . ASP A 1 315 ? 31.938 23.297 17.875 1 92.62 315 ASP A C 1
ATOM 2458 O O . ASP A 1 315 ? 31.453 22.703 18.828 1 92.62 315 ASP A O 1
ATOM 2462 N N . ALA A 1 316 ? 31.469 24.375 17.328 1 93.06 316 ALA A N 1
ATOM 2463 C CA . ALA A 1 316 ? 30.203 24.938 17.797 1 93.06 316 ALA A CA 1
ATOM 2464 C C . ALA A 1 316 ? 29.109 23.875 17.812 1 93.06 316 ALA A C 1
ATOM 2466 O O . ALA A 1 316 ? 28.391 23.75 18.812 1 93.06 316 ALA A O 1
ATOM 2467 N N . MET A 1 317 ? 28.984 23.062 16.781 1 95 317 MET A N 1
ATOM 2468 C CA . MET A 1 317 ? 27.922 22.062 16.672 1 95 317 MET A CA 1
ATOM 2469 C C . MET A 1 317 ? 28.047 21.016 17.781 1 95 317 MET A C 1
ATOM 2471 O O . MET A 1 317 ? 27.078 20.734 18.484 1 95 317 MET A O 1
ATOM 2475 N N . ALA A 1 318 ? 29.188 20.453 17.906 1 95.88 318 ALA A N 1
ATOM 2476 C CA . ALA A 1 318 ? 29.422 19.406 18.906 1 95.88 318 ALA A CA 1
ATOM 2477 C C . ALA A 1 318 ? 29.141 19.938 20.312 1 95.88 318 ALA A C 1
ATOM 2479 O O . ALA A 1 318 ? 28.547 19.234 21.141 1 95.88 318 ALA A O 1
ATOM 2480 N N . ARG A 1 319 ? 29.594 21.109 20.531 1 96.12 319 ARG A N 1
ATOM 2481 C CA . ARG A 1 319 ? 29.406 21.703 21.844 1 96.12 319 ARG A CA 1
ATOM 2482 C C . ARG A 1 319 ? 27.938 22.016 22.125 1 96.12 319 ARG A C 1
ATOM 2484 O O . ARG A 1 319 ? 27.422 21.703 23.203 1 96.12 319 ARG A O 1
ATOM 2491 N N . LEU A 1 320 ? 27.281 22.578 21.188 1 96.62 320 LEU A N 1
ATOM 2492 C CA . LEU A 1 320 ? 25.859 22.875 21.359 1 96.62 320 LEU A CA 1
ATOM 2493 C C . LEU A 1 320 ? 25.062 21.594 21.531 1 96.62 320 LEU A C 1
ATOM 2495 O O . LEU A 1 320 ? 24.078 21.547 22.281 1 96.62 320 LEU A O 1
ATOM 2499 N N . ARG A 1 321 ? 25.375 20.469 20.875 1 97.12 321 ARG A N 1
ATOM 2500 C CA . ARG A 1 321 ? 24.625 19.219 20.891 1 97.12 321 ARG A CA 1
ATOM 2501 C C . ARG A 1 321 ? 24.719 18.562 22.266 1 97.12 321 ARG A C 1
ATOM 2503 O O . ARG A 1 321 ? 23.906 17.688 22.594 1 97.12 321 ARG A O 1
ATOM 2510 N N . GLN A 1 322 ? 25.625 18.969 23.062 1 96.94 322 GLN A N 1
ATOM 2511 C CA . GLN A 1 322 ? 25.672 18.484 24.438 1 96.94 322 GLN A CA 1
ATOM 2512 C C . GLN A 1 322 ? 24.5 19 25.234 1 96.94 322 GLN A C 1
ATOM 2514 O O . GLN A 1 322 ? 24.016 18.344 26.156 1 96.94 322 GLN A O 1
ATOM 2519 N N . LYS A 1 323 ? 24.047 20.25 24.859 1 96.62 323 LYS A N 1
ATOM 2520 C CA . LYS A 1 323 ? 22.938 20.906 25.547 1 96.62 323 LYS A CA 1
ATOM 2521 C C . LYS A 1 323 ? 21.641 20.766 24.734 1 96.62 323 LYS A C 1
ATOM 2523 O O . LYS A 1 323 ? 20.547 20.75 25.312 1 96.62 323 LYS A O 1
ATOM 2528 N N . TYR A 1 324 ? 21.812 20.672 23.531 1 97.88 324 TYR A N 1
ATOM 2529 C CA . TYR A 1 324 ? 20.719 20.562 22.578 1 97.88 324 TYR A CA 1
ATOM 2530 C C . TYR A 1 324 ? 20.906 19.344 21.688 1 97.88 324 TYR A C 1
ATOM 2532 O O . TYR A 1 324 ? 21.297 19.469 20.516 1 97.88 324 TYR A O 1
ATOM 2540 N N . PRO A 1 325 ? 20.5 18.234 22.109 1 97.56 325 PRO A N 1
ATOM 2541 C CA . PRO A 1 325 ? 20.812 17 21.391 1 97.56 325 PRO A CA 1
ATOM 2542 C C . PRO A 1 325 ? 20.234 16.984 19.969 1 97.56 325 PRO A C 1
ATOM 2544 O O . PRO A 1 325 ? 20.719 16.266 19.109 1 97.56 325 PRO A O 1
ATOM 2547 N N . ARG A 1 326 ? 19.203 17.766 19.688 1 97.94 326 ARG A N 1
ATOM 2548 C CA . ARG A 1 326 ? 18.594 17.812 18.359 1 97.94 326 ARG A CA 1
ATOM 2549 C C . ARG A 1 326 ? 18.891 19.141 17.656 1 97.94 326 ARG A C 1
ATOM 2551 O O . ARG A 1 326 ? 18 19.719 17.031 1 97.94 326 ARG A O 1
ATOM 2558 N N . MET A 1 327 ? 20.125 19.656 17.906 1 97.5 327 MET A N 1
ATOM 2559 C CA . MET A 1 327 ? 20.641 20.75 17.094 1 97.5 327 MET A CA 1
ATOM 2560 C C . MET A 1 327 ? 20.891 20.281 15.656 1 97.5 327 MET A C 1
ATOM 2562 O O . MET A 1 327 ? 21.781 19.453 15.422 1 97.5 327 MET A O 1
ATOM 2566 N N . MET A 1 328 ? 20.094 20.844 14.734 1 97.25 328 MET A N 1
ATOM 2567 C CA . MET A 1 328 ? 20.109 20.297 13.383 1 97.25 328 MET A CA 1
ATOM 2568 C C . MET A 1 328 ? 21.109 21.047 12.5 1 97.25 328 MET A C 1
ATOM 2570 O O . MET A 1 328 ? 21.734 20.453 11.617 1 97.25 328 MET A O 1
ATOM 2574 N N . THR A 1 329 ? 21.203 22.344 12.68 1 96.12 329 THR A N 1
ATOM 2575 C CA . THR A 1 329 ? 22.094 23.156 11.852 1 96.12 329 THR A CA 1
ATOM 2576 C C . THR A 1 329 ? 22.422 24.469 12.555 1 96.12 329 THR A C 1
ATOM 2578 O O . THR A 1 329 ? 21.734 24.875 13.484 1 96.12 329 THR A O 1
ATOM 2581 N N . ILE A 1 330 ? 23.594 25.031 12.133 1 95.38 330 ILE A N 1
ATOM 2582 C CA . ILE A 1 330 ? 24.031 26.328 12.641 1 95.38 330 ILE A CA 1
ATOM 2583 C C . ILE A 1 330 ? 24.266 27.281 11.477 1 95.38 330 ILE A C 1
ATOM 2585 O O . ILE A 1 330 ? 24.875 26.906 10.469 1 95.38 330 ILE A O 1
ATOM 2589 N N . GLN A 1 331 ? 23.672 28.406 11.594 1 91.69 331 GLN A N 1
ATOM 2590 C CA . GLN A 1 331 ? 23.938 29.484 10.633 1 91.69 331 GLN A CA 1
ATOM 2591 C C . GLN A 1 331 ? 24.719 30.609 11.273 1 91.69 331 GLN A C 1
ATOM 2593 O O . GLN A 1 331 ? 24.391 31.062 12.375 1 91.69 331 GLN A O 1
ATOM 2598 N N . SER A 1 332 ? 25.891 30.984 10.664 1 85.75 332 SER A N 1
ATOM 2599 C CA . SER A 1 332 ? 26.719 32.062 11.18 1 85.75 332 SER A CA 1
ATOM 2600 C C . SER A 1 332 ? 26.562 33.344 10.344 1 85.75 332 SER A C 1
ATOM 2602 O O . SER A 1 332 ? 26.422 33.25 9.125 1 85.75 332 SER A O 1
ATOM 2604 N N . HIS A 1 333 ? 26.281 34.5 10.945 1 70.44 333 HIS A N 1
ATOM 2605 C CA . HIS A 1 333 ? 26.188 35.781 10.273 1 70.44 333 HIS A CA 1
ATOM 2606 C C . HIS A 1 333 ? 27.578 36.312 9.898 1 70.44 333 HIS A C 1
ATOM 2608 O O . HIS A 1 333 ? 28 37.375 10.359 1 70.44 333 HIS A O 1
ATOM 2614 N N . ARG A 1 334 ? 28.547 35.531 9.5 1 57.41 334 ARG A N 1
ATOM 2615 C CA . ARG A 1 334 ? 29.844 36.094 9.148 1 57.41 334 ARG A CA 1
ATOM 2616 C C . ARG A 1 334 ? 29.688 37.188 8.109 1 57.41 334 ARG A C 1
ATOM 2618 O O . ARG A 1 334 ? 28.906 37.062 7.16 1 57.41 334 ARG A O 1
ATOM 2625 N N . ARG A 1 335 ? 29.922 38.406 8.438 1 47.94 335 ARG A N 1
ATOM 2626 C CA . ARG A 1 335 ? 30.281 39.375 7.395 1 47.94 335 ARG A CA 1
ATOM 2627 C C . ARG A 1 335 ? 31.156 38.719 6.332 1 47.94 335 ARG A C 1
ATOM 2629 O O . ARG A 1 335 ? 32.219 38.188 6.641 1 47.94 335 ARG A O 1
ATOM 2636 N N . MET A 1 336 ? 30.531 38.031 5.348 1 41.81 336 MET A N 1
ATOM 2637 C CA . MET A 1 336 ? 31.359 37.688 4.191 1 41.81 336 MET A CA 1
ATOM 2638 C C . MET A 1 336 ? 32.406 38.75 3.957 1 41.81 336 MET A C 1
ATOM 2640 O O . MET A 1 336 ? 32.125 39.875 3.504 1 41.81 336 MET A O 1
ATOM 2644 N N . ASN A 1 337 ? 33.312 39.094 4.742 1 36.06 337 ASN A N 1
ATOM 2645 C CA . ASN A 1 337 ? 34.438 39.625 3.992 1 36.06 337 ASN A CA 1
ATOM 2646 C C . ASN A 1 337 ? 34.688 38.844 2.705 1 36.06 337 ASN A C 1
ATOM 2648 O O . ASN A 1 337 ? 34.469 37.656 2.652 1 36.06 337 ASN A O 1
ATOM 2652 N N . SER A 1 338 ? 34.812 39.594 1.445 1 37.38 338 SER A N 1
ATOM 2653 C CA . SER A 1 338 ? 34.938 39.219 0.039 1 37.38 338 SER A CA 1
ATOM 2654 C C . SER A 1 338 ? 35.812 38 -0.131 1 37.38 338 SER A C 1
ATOM 2656 O O . SER A 1 338 ? 35.844 37.406 -1.219 1 37.38 338 SER A O 1
ATOM 2658 N N . GLY A 1 339 ? 36.938 37.875 0.581 1 33.47 339 GLY A N 1
ATOM 2659 C CA . GLY A 1 339 ? 37.938 37.031 -0.085 1 33.47 339 GLY A CA 1
ATOM 2660 C C . GLY A 1 339 ? 37.594 35.562 -0.019 1 33.47 339 GLY A C 1
ATOM 2661 O O . GLY A 1 339 ? 37.875 34.812 -0.951 1 33.47 339 GLY A O 1
ATOM 2662 N N . SER A 1 340 ? 37.75 34.906 1.119 1 34.03 340 SER A N 1
ATOM 2663 C CA . SER A 1 340 ? 38.031 33.5 1.007 1 34.03 340 SER A CA 1
ATOM 2664 C C . SER A 1 340 ? 36.781 32.688 0.691 1 34.03 340 SER A C 1
ATOM 2666 O O . SER A 1 340 ? 35.688 33.062 1.112 1 34.03 340 SER A O 1
ATOM 2668 N N . GLY A 1 341 ? 36.781 31.875 -0.371 1 32.69 341 GLY A N 1
ATOM 2669 C CA . GLY A 1 341 ? 36.062 30.844 -1.111 1 32.69 341 GLY A CA 1
ATOM 2670 C C . GLY A 1 341 ? 35.312 29.859 -0.215 1 32.69 341 GLY A C 1
ATOM 2671 O O . GLY A 1 341 ? 35.375 28.656 -0.438 1 32.69 341 GLY A O 1
ATOM 2672 N N . GLU A 1 342 ? 35.188 30.078 0.977 1 31.12 342 GLU A N 1
ATOM 2673 C CA . GLU A 1 342 ? 34.594 28.875 1.544 1 31.12 342 GLU A CA 1
ATOM 2674 C C . GLU A 1 342 ? 33.25 28.562 0.908 1 31.12 342 GLU A C 1
ATOM 2676 O O . GLU A 1 342 ? 32.344 29.422 0.882 1 31.12 342 GLU A O 1
ATOM 2681 N N . ARG A 1 343 ? 33.25 27.484 0.056 1 32.34 343 ARG A N 1
ATOM 2682 C CA . ARG A 1 343 ? 32.156 26.781 -0.614 1 32.34 343 ARG A CA 1
ATOM 2683 C C . ARG A 1 343 ? 31.031 26.438 0.362 1 32.34 343 ARG A C 1
ATOM 2685 O O . ARG A 1 343 ? 31.25 25.734 1.355 1 32.34 343 ARG A O 1
ATOM 2692 N N . SER A 1 344 ? 30.188 27.391 0.649 1 30.95 344 SER A N 1
ATOM 2693 C CA . SER A 1 344 ? 28.938 27.094 1.329 1 30.95 344 SER A CA 1
ATOM 2694 C C . SER A 1 344 ? 28.344 25.766 0.852 1 30.95 344 SER A C 1
ATOM 2696 O O . SER A 1 344 ? 28 25.609 -0.324 1 30.95 344 SER A O 1
ATOM 2698 N N . PHE A 1 345 ? 28.703 24.719 1.458 1 31.88 345 PHE A N 1
ATOM 2699 C CA . PHE A 1 345 ? 28.094 23.406 1.258 1 31.88 345 PHE A CA 1
ATOM 2700 C C . PHE A 1 345 ? 26.578 23.484 1.332 1 31.88 345 PHE A C 1
ATOM 2702 O O . PHE A 1 345 ? 25.875 22.5 1.106 1 31.88 345 PHE A O 1
ATOM 2709 N N . ASP A 1 346 ? 26.141 24.625 1.739 1 32.88 346 ASP A N 1
ATOM 2710 C CA . ASP A 1 346 ? 24.703 24.703 1.864 1 32.88 346 ASP A CA 1
ATOM 2711 C C . ASP A 1 346 ? 24.016 24.656 0.495 1 32.88 346 ASP A C 1
ATOM 2713 O O . ASP A 1 346 ? 22.797 24.734 0.397 1 32.88 346 ASP A O 1
ATOM 2717 N N . LEU A 1 347 ? 24.766 24.859 -0.552 1 30.23 347 LEU A N 1
ATOM 2718 C CA . LEU A 1 347 ? 24.219 24.891 -1.906 1 30.23 347 LEU A CA 1
ATOM 2719 C C . LEU A 1 347 ? 23.766 23.5 -2.336 1 30.23 347 LEU A C 1
ATOM 2721 O O . LEU A 1 347 ? 23.219 23.328 -3.432 1 30.23 347 LEU A O 1
ATOM 2725 N N . MET A 1 348 ? 24.234 22.531 -1.65 1 31.58 348 MET A N 1
ATOM 2726 C CA . MET A 1 348 ? 23.938 21.203 -2.201 1 31.58 348 MET A CA 1
ATOM 2727 C C . MET A 1 348 ? 22.469 20.859 -2.043 1 31.58 348 MET A C 1
ATOM 2729 O O . MET A 1 348 ? 21.922 20.047 -2.787 1 31.58 348 MET A O 1
ATOM 2733 N N . LYS A 1 349 ? 21.812 21.297 -0.933 1 36.47 349 LYS A N 1
ATOM 2734 C CA . LYS A 1 349 ? 20.484 20.781 -0.647 1 36.47 349 LYS A CA 1
ATOM 2735 C C . LYS A 1 349 ? 19.438 21.469 -1.522 1 36.47 349 LYS A C 1
ATOM 2737 O O . LYS A 1 349 ? 18.281 21.047 -1.565 1 36.47 349 LYS A O 1
ATOM 2742 N N . LYS A 1 350 ? 19.688 22.656 -1.948 1 37.53 350 LYS A N 1
ATOM 2743 C CA . LYS A 1 350 ? 18.656 23.359 -2.725 1 37.53 350 LYS A CA 1
ATOM 2744 C C . LYS A 1 350 ? 18.953 23.266 -4.219 1 37.53 350 LYS A C 1
ATOM 2746 O O . LYS A 1 350 ? 18.469 24.094 -5 1 37.53 350 LYS A O 1
ATOM 2751 N N . VAL A 1 351 ? 20 22.625 -4.641 1 35.41 351 VAL A N 1
ATOM 2752 C CA . VAL A 1 351 ? 20.234 22.594 -6.078 1 35.41 351 VAL A CA 1
ATOM 2753 C C . VAL A 1 351 ? 19.172 21.719 -6.758 1 35.41 351 VAL A C 1
ATOM 2755 O O . VAL A 1 351 ? 18.938 20.594 -6.34 1 35.41 351 VAL A O 1
ATOM 2758 N N . ASP A 1 352 ? 18.328 22.344 -7.473 1 41.59 352 ASP A N 1
ATOM 2759 C CA . ASP A 1 352 ? 17.453 21.641 -8.398 1 41.59 352 ASP A CA 1
ATOM 2760 C C . ASP A 1 352 ? 18.172 20.469 -9.055 1 41.59 352 ASP A C 1
ATOM 2762 O O . ASP A 1 352 ? 19.328 20.594 -9.477 1 41.59 352 ASP A O 1
ATOM 2766 N N . PRO A 1 353 ? 17.781 19.312 -8.664 1 43.88 353 PRO A N 1
ATOM 2767 C CA . PRO A 1 353 ? 18.5 18.219 -9.297 1 43.88 353 PRO A CA 1
ATOM 2768 C C . PRO A 1 353 ? 18.969 18.547 -10.719 1 43.88 353 PRO A C 1
ATOM 2770 O O . PRO A 1 353 ? 20.031 18.109 -11.141 1 43.88 353 PRO A O 1
ATOM 2773 N N . LEU A 1 354 ? 18.156 19.328 -11.297 1 47.47 354 LEU A N 1
ATOM 2774 C CA . LEU A 1 354 ? 18.594 19.766 -12.617 1 47.47 354 LEU A CA 1
ATOM 2775 C C . LEU A 1 354 ? 19.828 20.656 -12.508 1 47.47 354 LEU A C 1
ATOM 2777 O O . LEU A 1 354 ? 20.734 20.547 -13.336 1 47.47 354 LEU A O 1
ATOM 2781 N N . ASP A 1 355 ? 19.875 21.422 -11.539 1 50.16 355 ASP A N 1
ATOM 2782 C CA . ASP A 1 355 ? 21.031 22.281 -11.328 1 50.16 355 ASP A CA 1
ATOM 2783 C C . ASP A 1 355 ? 22.234 21.453 -10.883 1 50.16 355 ASP A C 1
ATOM 2785 O O . ASP A 1 355 ? 23.375 21.719 -11.297 1 50.16 355 ASP A O 1
ATOM 2789 N N . MET A 1 356 ? 21.984 20.469 -10.164 1 47.19 356 MET A N 1
ATOM 2790 C CA . MET A 1 356 ? 23.047 19.531 -9.781 1 47.19 356 MET A CA 1
ATOM 2791 C C . MET A 1 356 ? 23.609 18.812 -11 1 47.19 356 MET A C 1
ATOM 2793 O O . MET A 1 356 ? 24.828 18.641 -11.125 1 47.19 356 MET A O 1
ATOM 2797 N N . PHE A 1 357 ? 22.703 18.391 -11.805 1 49.5 357 PHE A N 1
ATOM 2798 C CA . PHE A 1 357 ? 23.141 17.797 -13.062 1 49.5 357 PHE A CA 1
ATOM 2799 C C . PHE A 1 357 ? 23.922 18.812 -13.891 1 49.5 357 PHE A C 1
ATOM 2801 O O . PHE A 1 357 ? 24.922 18.453 -14.523 1 49.5 357 PHE A O 1
ATOM 2808 N N . ARG A 1 358 ? 23.5 20.016 -13.797 1 51.56 358 ARG A N 1
ATOM 2809 C CA . ARG A 1 358 ? 24.219 21.078 -14.508 1 51.56 358 ARG A CA 1
ATOM 2810 C C . ARG A 1 358 ? 25.625 21.25 -13.953 1 51.56 358 ARG A C 1
ATOM 2812 O O . ARG A 1 358 ? 26.594 21.375 -14.719 1 51.56 358 ARG A O 1
ATOM 2819 N N . VAL A 1 359 ? 25.766 21.219 -12.75 1 50.12 359 VAL A N 1
ATOM 2820 C CA . VAL A 1 359 ? 27.047 21.391 -12.094 1 50.12 359 VAL A CA 1
ATOM 2821 C C . VAL A 1 359 ? 27.922 20.172 -12.352 1 50.12 359 VAL A C 1
ATOM 2823 O O . VAL A 1 359 ? 29.109 20.297 -12.664 1 50.12 359 VAL A O 1
ATOM 2826 N N . PHE A 1 360 ? 27.328 19.031 -12.219 1 45.5 360 PHE A N 1
ATOM 2827 C CA . PHE A 1 360 ? 28.047 17.797 -12.5 1 45.5 360 PHE A CA 1
ATOM 2828 C C . PHE A 1 360 ? 28.516 17.75 -13.945 1 45.5 360 PHE A C 1
ATOM 2830 O O . PHE A 1 360 ? 29.656 17.391 -14.227 1 45.5 360 PHE A O 1
ATOM 2837 N N . TYR A 1 361 ? 27.594 18.031 -14.742 1 46.69 361 TYR A N 1
ATOM 2838 C CA . TYR A 1 361 ? 27.906 18.047 -16.156 1 46.69 361 TYR A CA 1
ATOM 2839 C C . TYR A 1 361 ? 28.984 19.078 -16.469 1 46.69 361 TYR A C 1
ATOM 2841 O O . TYR A 1 361 ? 29.922 18.812 -17.234 1 46.69 361 TYR A O 1
ATOM 2849 N N . LYS A 1 362 ? 28.812 20.203 -15.859 1 49.28 362 LYS A N 1
ATOM 2850 C CA . LYS A 1 362 ? 29.844 21.234 -16.031 1 49.28 362 LYS A CA 1
ATOM 2851 C C . LYS A 1 362 ? 31.188 20.75 -15.484 1 49.28 362 LYS A C 1
ATOM 2853 O O . LYS A 1 362 ? 32.219 20.969 -16.109 1 49.28 362 LYS A O 1
ATOM 2858 N N . GLU A 1 363 ? 31.156 20.25 -14.398 1 44.19 363 GLU A N 1
ATOM 2859 C CA . GLU A 1 363 ? 32.406 19.828 -13.75 1 44.19 363 GLU A CA 1
ATOM 2860 C C . GLU A 1 363 ? 33 18.625 -14.469 1 44.19 363 GLU A C 1
ATOM 2862 O O . GLU A 1 363 ? 34.219 18.516 -14.586 1 44.19 363 GLU A O 1
ATOM 2867 N N . PHE A 1 364 ? 32.188 17.719 -14.859 1 43.25 364 PHE A N 1
ATOM 2868 C CA . PHE A 1 364 ? 32.75 16.5 -15.43 1 43.25 364 PHE A CA 1
ATOM 2869 C C . PHE A 1 364 ? 32.938 16.625 -16.938 1 43.25 364 PHE A C 1
ATOM 2871 O O . PHE A 1 364 ? 33.844 16.031 -17.516 1 43.25 364 PHE A O 1
ATOM 2878 N N . GLN A 1 365 ? 31.969 17.297 -17.531 1 47.19 365 GLN A N 1
ATOM 2879 C CA . GLN A 1 365 ? 32.125 17.344 -18.984 1 47.19 365 GLN A CA 1
ATOM 2880 C C . GLN A 1 365 ? 32.625 18.719 -19.422 1 47.19 365 GLN A C 1
ATOM 2882 O O . GLN A 1 365 ? 32.844 18.953 -20.625 1 47.19 365 GLN A O 1
ATOM 2887 N N . ASP A 1 366 ? 33.062 19.594 -18.562 1 47.47 366 ASP A N 1
ATOM 2888 C CA . ASP A 1 366 ? 33.594 20.938 -18.828 1 47.47 366 ASP A CA 1
ATOM 2889 C C . ASP A 1 366 ? 32.781 21.625 -19.922 1 47.47 366 ASP A C 1
ATOM 2891 O O . ASP A 1 366 ? 33.312 22.422 -20.688 1 47.47 366 ASP A O 1
ATOM 2895 N N . LYS A 1 367 ? 31.672 21.078 -20.312 1 52.38 367 LYS A N 1
ATOM 2896 C CA . LYS A 1 367 ? 30.812 21.719 -21.312 1 52.38 367 LYS A CA 1
ATOM 2897 C C . LYS A 1 367 ? 29.469 22.109 -20.703 1 52.38 367 LYS A C 1
ATOM 2899 O O . LYS A 1 367 ? 29 21.484 -19.766 1 52.38 367 LYS A O 1
ATOM 2904 N N . GLU A 1 368 ? 28.938 23.328 -21.062 1 51.66 368 GLU A N 1
ATOM 2905 C CA . GLU A 1 368 ? 27.625 23.812 -20.672 1 51.66 368 GLU A CA 1
ATOM 2906 C C . GLU A 1 368 ? 26.516 23.109 -21.453 1 51.66 368 GLU A C 1
ATOM 2908 O O . GLU A 1 368 ? 26.734 22.656 -22.578 1 51.66 368 GLU A O 1
ATOM 2913 N N . PHE A 1 369 ? 25.406 22.75 -20.875 1 53.56 369 PHE A N 1
ATOM 2914 C CA . PHE A 1 369 ? 24.281 22.188 -21.609 1 53.56 369 PHE A CA 1
ATOM 2915 C C . PHE A 1 369 ? 23.875 23.094 -22.766 1 53.56 369 PHE A C 1
ATOM 2917 O O . PHE A 1 369 ? 23.828 24.312 -22.609 1 53.56 369 PHE A O 1
ATOM 2924 N N . THR A 1 370 ? 23.844 22.594 -23.922 1 56.56 370 THR A N 1
ATOM 2925 C CA . THR A 1 370 ? 23.078 23.297 -24.953 1 56.56 370 THR A CA 1
ATOM 2926 C C . THR A 1 370 ? 21.609 23.375 -24.562 1 56.56 370 THR A C 1
ATOM 2928 O O . THR A 1 370 ? 21.141 22.625 -23.703 1 56.56 370 THR A O 1
ATOM 2931 N N . GLU A 1 371 ? 20.969 24.312 -25.031 1 56.5 371 GLU A N 1
ATOM 2932 C CA . GLU A 1 371 ? 19.531 24.469 -24.797 1 56.5 371 GLU A CA 1
ATOM 2933 C C . GLU A 1 371 ? 18.781 23.156 -25.047 1 56.5 371 GLU A C 1
ATOM 2935 O O . GLU A 1 371 ? 17.859 22.812 -24.312 1 56.5 371 GLU A O 1
ATOM 2940 N N . GLU A 1 372 ? 19.203 22.391 -25.984 1 57.62 372 GLU A N 1
ATOM 2941 C CA . GLU A 1 372 ? 18.578 21.109 -26.328 1 57.62 372 GLU A CA 1
ATOM 2942 C C . GLU A 1 372 ? 18.859 20.062 -25.25 1 57.62 372 GLU A C 1
ATOM 2944 O O . GLU A 1 372 ? 17.969 19.297 -24.891 1 57.62 372 GLU A O 1
ATOM 2949 N N . GLU A 1 373 ? 20.031 20.125 -24.812 1 57.78 373 GLU A N 1
ATOM 2950 C CA . GLU A 1 373 ? 20.422 19.188 -23.766 1 57.78 373 GLU A CA 1
ATOM 2951 C C . GLU A 1 373 ? 19.75 19.516 -22.438 1 57.78 373 GLU A C 1
ATOM 2953 O O . GLU A 1 373 ? 19.328 18.609 -21.719 1 57.78 373 GLU A O 1
ATOM 2958 N N . GLU A 1 374 ? 19.594 20.734 -22.266 1 57.41 374 GLU A N 1
ATOM 2959 C CA . GLU A 1 374 ? 18.875 21.188 -21.094 1 57.41 374 GLU A CA 1
ATOM 2960 C C . GLU A 1 374 ? 17.406 20.75 -21.125 1 57.41 374 GLU A C 1
ATOM 2962 O O . GLU A 1 374 ? 16.859 20.312 -20.125 1 57.41 374 GLU A O 1
ATOM 2967 N N . ASN A 1 375 ? 16.812 20.828 -22.25 1 59.78 375 ASN A N 1
ATOM 2968 C CA . ASN A 1 375 ? 15.422 20.422 -22.406 1 59.78 375 ASN A CA 1
ATOM 2969 C C . ASN A 1 375 ? 15.273 18.906 -22.266 1 59.78 375 ASN A C 1
ATOM 2971 O O . ASN A 1 375 ? 14.32 18.422 -21.656 1 59.78 375 ASN A O 1
ATOM 2975 N N . TYR A 1 376 ? 16.156 18.25 -22.828 1 57.22 376 TYR A N 1
ATOM 2976 C CA . TYR A 1 376 ? 16.141 16.797 -22.734 1 57.22 376 TYR A CA 1
ATOM 2977 C C . TYR A 1 376 ? 16.344 16.359 -21.281 1 57.22 376 TYR A C 1
ATOM 2979 O O . TYR A 1 376 ? 15.656 15.445 -20.812 1 57.22 376 TYR A O 1
ATOM 2987 N N . MET A 1 377 ? 17.156 17.016 -20.688 1 57.84 377 MET A N 1
ATOM 2988 C CA . MET A 1 377 ? 17.406 16.688 -19.297 1 57.84 377 MET A CA 1
ATOM 2989 C C . MET A 1 377 ? 16.203 17.031 -18.422 1 57.84 377 MET A C 1
ATOM 2991 O O . MET A 1 377 ? 15.867 16.281 -17.5 1 57.84 377 MET A O 1
ATOM 2995 N N . LYS A 1 378 ? 15.672 18.078 -18.828 1 58.97 378 LYS A N 1
ATOM 2996 C CA . LYS A 1 378 ? 14.43 18.438 -18.141 1 58.97 378 LYS A CA 1
ATOM 2997 C C . LYS A 1 378 ? 13.359 17.375 -18.344 1 58.97 378 LYS A C 1
ATOM 2999 O O . LYS A 1 378 ? 12.656 17 -17.406 1 58.97 378 LYS A O 1
ATOM 3004 N N . GLU A 1 379 ? 13.312 16.938 -19.547 1 57.22 379 GLU A N 1
ATOM 3005 C CA . GLU A 1 379 ? 12.352 15.883 -19.875 1 57.22 379 GLU A CA 1
ATOM 3006 C C . GLU A 1 379 ? 12.711 14.57 -19.172 1 57.22 379 GLU A C 1
ATOM 3008 O O . GLU A 1 379 ? 11.836 13.891 -18.641 1 57.22 379 GLU A O 1
ATOM 3013 N N . LEU A 1 380 ? 13.906 14.289 -19.266 1 55.06 380 LEU A N 1
ATOM 3014 C CA . LEU A 1 380 ? 14.391 13.086 -18.609 1 55.06 380 LEU A CA 1
ATOM 3015 C C . LEU A 1 380 ? 14.203 13.18 -17.094 1 55.06 380 LEU A C 1
ATOM 3017 O O . LEU A 1 380 ? 13.812 12.203 -16.453 1 55.06 380 LEU A O 1
ATOM 3021 N N . TRP A 1 381 ? 14.477 14.281 -16.641 1 51.44 381 TRP A N 1
ATOM 3022 C CA . TRP A 1 381 ? 14.281 14.531 -15.219 1 51.44 381 TRP A CA 1
ATOM 3023 C C . TRP A 1 381 ? 12.812 14.43 -14.844 1 51.44 381 TRP A C 1
ATOM 3025 O O . TRP A 1 381 ? 12.469 13.875 -13.797 1 51.44 381 TRP A O 1
ATOM 3035 N N . GLU A 1 382 ? 12.094 14.93 -15.664 1 53.53 382 GLU A N 1
ATOM 3036 C CA . GLU A 1 382 ? 10.656 14.797 -15.469 1 53.53 382 GLU A CA 1
ATOM 3037 C C . GLU A 1 382 ? 10.219 13.336 -15.5 1 53.53 382 GLU A C 1
ATOM 3039 O O . GLU A 1 382 ? 9.367 12.922 -14.719 1 53.53 382 GLU A O 1
ATOM 3044 N N . ASP A 1 383 ? 10.852 12.742 -16.359 1 51.81 383 ASP A N 1
ATOM 3045 C CA . ASP A 1 383 ? 10.555 11.32 -16.484 1 51.81 383 ASP A CA 1
ATOM 3046 C C . ASP A 1 383 ? 11.086 10.531 -15.297 1 51.81 383 ASP A C 1
ATOM 3048 O O . ASP A 1 383 ? 10.43 9.609 -14.805 1 51.81 383 ASP A O 1
ATOM 3052 N N . LEU A 1 384 ? 12.297 10.836 -14.961 1 49.5 384 LEU A N 1
ATOM 3053 C CA . LEU A 1 384 ? 12.922 10.172 -13.82 1 49.5 384 LEU A CA 1
ATOM 3054 C C . LEU A 1 384 ? 12.195 10.516 -12.523 1 49.5 384 LEU A C 1
ATOM 3056 O O . LEU A 1 384 ? 12.078 9.672 -11.633 1 49.5 384 LEU A O 1
ATOM 3060 N N . ARG A 1 385 ? 11.867 11.688 -12.391 1 44.84 385 ARG A N 1
ATOM 3061 C CA . ARG A 1 385 ? 11.078 12.086 -11.227 1 44.84 385 ARG A CA 1
ATOM 3062 C C . ARG A 1 385 ? 9.766 11.32 -11.164 1 44.84 385 ARG A C 1
ATOM 3064 O O . ARG A 1 385 ? 9.266 11.008 -10.086 1 44.84 385 ARG A O 1
ATOM 3071 N N . LYS A 1 386 ? 9.305 10.938 -12.234 1 48.81 386 LYS A N 1
ATOM 3072 C CA . LYS A 1 386 ? 8.086 10.133 -12.289 1 48.81 386 LYS A CA 1
ATOM 3073 C C . LYS A 1 386 ? 8.352 8.711 -11.797 1 48.81 386 LYS A C 1
ATOM 3075 O O . LYS A 1 386 ? 7.465 8.078 -11.219 1 48.81 386 LYS A O 1
ATOM 3080 N N . GLU A 1 387 ? 9.547 8.289 -12.086 1 44.28 387 GLU A N 1
ATOM 3081 C CA . GLU A 1 387 ? 9.906 6.941 -11.656 1 44.28 387 GLU A CA 1
ATOM 3082 C C . GLU A 1 387 ? 10.32 6.918 -10.188 1 44.28 387 GLU A C 1
ATOM 3084 O O . GLU A 1 387 ? 10.156 5.91 -9.508 1 44.28 387 GLU A O 1
ATOM 3089 N N . ASP A 1 388 ? 11.016 7.926 -9.695 1 42.28 388 ASP A N 1
ATOM 3090 C CA . ASP A 1 388 ? 11.469 7.988 -8.305 1 42.28 388 ASP A CA 1
ATOM 3091 C C . ASP A 1 388 ? 10.344 8.438 -7.379 1 42.28 388 ASP A C 1
ATOM 3093 O O . ASP A 1 388 ? 10.391 8.211 -6.172 1 42.28 388 ASP A O 1
ATOM 3097 N N . ASP A 1 389 ? 9.5 9.242 -7.781 1 39.03 389 ASP A N 1
ATOM 3098 C CA . ASP A 1 389 ? 8.375 9.617 -6.926 1 39.03 389 ASP A CA 1
ATOM 3099 C C . ASP A 1 389 ? 7.348 8.492 -6.836 1 39.03 389 ASP A C 1
ATOM 3101 O O . ASP A 1 389 ? 7 7.883 -7.848 1 39.03 389 ASP A O 1
ATOM 3105 N N . MET B 1 1 ? -12.195 -17.031 20.969 1 25.09 1 MET B N 1
ATOM 3106 C CA . MET B 1 1 ? -11.406 -16.859 19.766 1 25.09 1 MET B CA 1
ATOM 3107 C C . MET B 1 1 ? -12.273 -16.406 18.594 1 25.09 1 MET B C 1
ATOM 3109 O O . MET B 1 1 ? -13.047 -17.188 18.047 1 25.09 1 MET B O 1
ATOM 3113 N N . LYS B 1 2 ? -12.617 -15.172 18.562 1 34.94 2 LYS B N 1
ATOM 3114 C CA . LYS B 1 2 ? -13.648 -14.773 17.609 1 34.94 2 LYS B CA 1
ATOM 3115 C C . LYS B 1 2 ? -13.133 -14.844 16.188 1 34.94 2 LYS B C 1
ATOM 3117 O O . LYS B 1 2 ? -12.523 -13.898 15.688 1 34.94 2 LYS B O 1
ATOM 3122 N N . GLY B 1 3 ? -12.75 -16.156 15.648 1 38 3 GLY B N 1
ATOM 3123 C CA . GLY B 1 3 ? -12.445 -16.344 14.242 1 38 3 GLY B CA 1
ATOM 3124 C C . GLY B 1 3 ? -13.539 -15.844 13.32 1 38 3 GLY B C 1
ATOM 3125 O O . GLY B 1 3 ? -14.688 -15.688 13.742 1 38 3 GLY B O 1
ATOM 3126 N N . THR B 1 4 ? -13.195 -15.156 12.359 1 41.31 4 THR B N 1
ATOM 3127 C CA . THR B 1 4 ? -14.172 -14.711 11.375 1 41.31 4 THR B CA 1
ATOM 3128 C C . THR B 1 4 ? -14.805 -15.906 10.664 1 41.31 4 THR B C 1
ATOM 3130 O O . THR B 1 4 ? -14.102 -16.75 10.125 1 41.31 4 THR B O 1
ATOM 3133 N N . TYR B 1 5 ? -16.078 -16.156 11.023 1 44.78 5 TYR B N 1
ATOM 3134 C CA . TYR B 1 5 ? -16.891 -17.219 10.438 1 44.78 5 TYR B CA 1
ATOM 3135 C C . TYR B 1 5 ? -17.516 -16.766 9.117 1 44.78 5 TYR B C 1
ATOM 3137 O O . TYR B 1 5 ? -18.062 -15.664 9.031 1 44.78 5 TYR B O 1
ATOM 3145 N N . TRP B 1 6 ? -16.938 -17.312 8.023 1 47.66 6 TRP B N 1
ATOM 3146 C CA . TRP B 1 6 ? -17.562 -17.078 6.727 1 47.66 6 TRP B CA 1
ATOM 3147 C C . TRP B 1 6 ? -18.375 -18.297 6.293 1 47.66 6 TRP B C 1
ATOM 3149 O O . TRP B 1 6 ? -17.875 -19.422 6.352 1 47.66 6 TRP B O 1
ATOM 3159 N N . LYS B 1 7 ? -19.75 -18.312 6.207 1 47.19 7 LYS B N 1
ATOM 3160 C CA . LYS B 1 7 ? -20.609 -19.422 5.824 1 47.19 7 LYS B CA 1
ATOM 3161 C C . LYS B 1 7 ? -20.594 -19.641 4.312 1 47.19 7 LYS B C 1
ATOM 3163 O O . LYS B 1 7 ? -20.688 -18.688 3.539 1 47.19 7 LYS B O 1
ATOM 3168 N N . ASN B 1 8 ? -20.234 -20.875 4.012 1 48.28 8 ASN B N 1
ATOM 3169 C CA . ASN B 1 8 ? -20.312 -21.266 2.609 1 48.28 8 ASN B CA 1
ATOM 3170 C C . ASN B 1 8 ? -21.75 -21.266 2.107 1 48.28 8 ASN B C 1
ATOM 3172 O O . ASN B 1 8 ? -22.688 -21.562 2.867 1 48.28 8 ASN B O 1
ATOM 3176 N N . LYS B 1 9 ? -22.109 -20.781 1.062 1 49.34 9 LYS B N 1
ATOM 3177 C CA . LYS B 1 9 ? -23.438 -20.531 0.528 1 49.34 9 LYS B CA 1
ATOM 3178 C C . LYS B 1 9 ? -24.203 -21.828 0.329 1 49.34 9 LYS B C 1
ATOM 3180 O O . LYS B 1 9 ? -25.438 -21.859 0.481 1 49.34 9 LYS B O 1
ATOM 3185 N N . ASP B 1 10 ? -23.625 -22.906 -0.248 1 50.22 10 ASP B N 1
ATOM 3186 C CA . ASP B 1 10 ? -24.531 -23.922 -0.769 1 50.22 10 ASP B CA 1
ATOM 3187 C C . ASP B 1 10 ? -24.359 -25.234 -0.002 1 50.22 10 ASP B C 1
ATOM 3189 O O . ASP B 1 10 ? -24.875 -26.281 -0.43 1 50.22 10 ASP B O 1
ATOM 3193 N N . GLY B 1 11 ? -23.969 -25.312 1.289 1 55.88 11 GLY B N 1
ATOM 3194 C CA . GLY B 1 11 ? -24.047 -26.516 2.098 1 55.88 11 GLY B CA 1
ATOM 3195 C C . GLY B 1 11 ? -23.156 -27.641 1.582 1 55.88 11 GLY B C 1
ATOM 3196 O O . GLY B 1 11 ? -23.297 -28.781 2.006 1 55.88 11 GLY B O 1
ATOM 3197 N N . ASN B 1 12 ? -22.188 -27.438 0.637 1 73.31 12 ASN B N 1
ATOM 3198 C CA . ASN B 1 12 ? -21.406 -28.438 -0.079 1 73.31 12 ASN B CA 1
ATOM 3199 C C . ASN B 1 12 ? -19.984 -28.547 0.482 1 73.31 12 ASN B C 1
ATOM 3201 O O . ASN B 1 12 ? -19.641 -27.859 1.451 1 73.31 12 ASN B O 1
ATOM 3205 N N . ILE B 1 13 ? -19.125 -29.594 0.036 1 89.5 13 ILE B N 1
ATOM 3206 C CA . ILE B 1 13 ? -17.719 -29.859 0.296 1 89.5 13 ILE B CA 1
ATOM 3207 C C . ILE B 1 13 ? -16.906 -28.578 0.074 1 89.5 13 ILE B C 1
ATOM 3209 O O . ILE B 1 13 ? -17.125 -27.859 -0.901 1 89.5 13 ILE B O 1
ATOM 3213 N N . MET B 1 14 ? -16.078 -28.266 1.16 1 96.44 14 MET B N 1
ATOM 3214 C CA . MET B 1 14 ? -15.266 -27.078 1.028 1 96.44 14 MET B CA 1
ATOM 3215 C C . MET B 1 14 ? -14.344 -27.172 -0.185 1 96.44 14 MET B C 1
ATOM 3217 O O . MET B 1 14 ? -13.562 -28.125 -0.303 1 96.44 14 MET B O 1
ATOM 3221 N N . LYS B 1 15 ? -14.484 -26.281 -1.102 1 97.56 15 LYS B N 1
ATOM 3222 C CA . LYS B 1 15 ? -13.656 -26.203 -2.303 1 97.56 15 LYS B CA 1
ATOM 3223 C C . LYS B 1 15 ? -12.781 -24.953 -2.281 1 97.56 15 LYS B C 1
ATOM 3225 O O . LYS B 1 15 ? -13.25 -23.859 -1.954 1 97.56 15 LYS B O 1
ATOM 3230 N N . PHE B 1 16 ? -11.453 -25.141 -2.537 1 98.62 16 PHE B N 1
ATOM 3231 C CA . PHE B 1 16 ? -10.555 -23.984 -2.551 1 98.62 16 PHE B CA 1
ATOM 3232 C C . PHE B 1 16 ? -9.719 -23.969 -3.822 1 98.62 16 PHE B C 1
ATOM 3234 O O . PHE B 1 16 ? -9.547 -25 -4.477 1 98.62 16 PHE B O 1
ATOM 3241 N N . ILE B 1 17 ? -9.289 -22.781 -4.238 1 98.94 17 ILE B N 1
ATOM 3242 C CA . ILE B 1 17 ? -8.227 -22.625 -5.227 1 98.94 17 ILE B CA 1
ATOM 3243 C C . ILE B 1 17 ? -6.945 -22.156 -4.535 1 98.94 17 ILE B C 1
ATOM 3245 O O . ILE B 1 17 ? -6.961 -21.203 -3.766 1 98.94 17 ILE B O 1
ATOM 3249 N N . HIS B 1 18 ? -5.922 -22.953 -4.738 1 98.94 18 HIS B N 1
ATOM 3250 C CA . HIS B 1 18 ? -4.574 -22.656 -4.246 1 98.94 18 HIS B CA 1
ATOM 3251 C C . HIS B 1 18 ? -3.682 -22.141 -5.363 1 98.94 18 HIS B C 1
ATOM 3253 O O . HIS B 1 18 ? -3.439 -22.828 -6.352 1 98.94 18 HIS B O 1
ATOM 3259 N N . THR B 1 19 ? -3.297 -20.812 -5.258 1 98.94 19 THR B N 1
ATOM 3260 C CA . THR B 1 19 ? -2.371 -20.172 -6.18 1 98.94 19 THR B CA 1
ATOM 3261 C C . THR B 1 19 ? -1.245 -19.484 -5.414 1 98.94 19 THR B C 1
ATOM 3263 O O . THR B 1 19 ? -1.3 -19.359 -4.188 1 98.94 19 THR B O 1
ATOM 3266 N N . ALA B 1 20 ? -0.166 -19.125 -6.121 1 98.81 20 ALA B N 1
ATOM 3267 C CA . ALA B 1 20 ? 0.979 -18.484 -5.477 1 98.81 20 ALA B CA 1
ATOM 3268 C C . ALA B 1 20 ? 1.868 -17.797 -6.5 1 98.81 20 ALA B C 1
ATOM 3270 O O . ALA B 1 20 ? 1.729 -18.016 -7.707 1 98.81 20 ALA B O 1
ATOM 3271 N N . ASP B 1 21 ? 2.729 -16.922 -5.984 1 98.75 21 ASP B N 1
ATOM 3272 C CA . ASP B 1 21 ? 3.867 -16.375 -6.719 1 98.75 21 ASP B CA 1
ATOM 3273 C C . ASP B 1 21 ? 3.41 -15.68 -8 1 98.75 21 ASP B C 1
ATOM 3275 O O . ASP B 1 21 ? 3.916 -15.969 -9.086 1 98.75 21 ASP B O 1
ATOM 3279 N N . TRP B 1 22 ? 2.445 -14.766 -7.812 1 98.94 22 TRP B N 1
ATOM 3280 C CA . TRP B 1 22 ? 1.989 -13.961 -8.938 1 98.94 22 TRP B CA 1
ATOM 3281 C C . TRP B 1 22 ? 3.104 -13.047 -9.445 1 98.94 22 TRP B C 1
ATOM 3283 O O . TRP B 1 22 ? 3.176 -12.742 -10.641 1 98.94 22 TRP B O 1
ATOM 3293 N N . HIS B 1 23 ? 3.924 -12.594 -8.562 1 98.69 23 HIS B N 1
ATOM 3294 C CA . HIS B 1 23 ? 5.062 -11.734 -8.859 1 98.69 23 HIS B CA 1
ATOM 3295 C C . HIS B 1 23 ? 4.645 -10.539 -9.711 1 98.69 23 HIS B C 1
ATOM 3297 O O . HIS B 1 23 ? 5.297 -10.227 -10.711 1 98.69 23 HIS B O 1
ATOM 3303 N N . LEU B 1 24 ? 3.555 -9.93 -9.359 1 98.88 24 LEU B N 1
ATOM 3304 C CA . LEU B 1 24 ? 3.09 -8.766 -10.109 1 98.88 24 LEU B CA 1
ATOM 3305 C C . LEU B 1 24 ? 4.164 -7.688 -10.172 1 98.88 24 LEU B C 1
ATOM 3307 O O . LEU B 1 24 ? 4.773 -7.359 -9.148 1 98.88 24 LEU B O 1
ATOM 3311 N N . GLY B 1 25 ? 4.406 -7.176 -11.367 1 98.19 25 GLY B N 1
ATOM 3312 C CA . GLY B 1 25 ? 5.441 -6.172 -11.578 1 98.19 25 GLY B CA 1
ATOM 3313 C C . GLY B 1 25 ? 6.793 -6.77 -11.906 1 98.19 25 GLY B C 1
ATOM 3314 O O . GLY B 1 25 ? 7.812 -6.078 -11.867 1 98.19 25 GLY B O 1
ATOM 3315 N N . LYS B 1 26 ? 6.836 -8.023 -12.266 1 97.5 26 LYS B N 1
ATOM 3316 C CA . LYS B 1 26 ? 8.078 -8.703 -12.617 1 97.5 26 LYS B CA 1
ATOM 3317 C C . LYS B 1 26 ? 8.695 -8.117 -13.883 1 97.5 26 LYS B C 1
ATOM 3319 O O . LYS B 1 26 ? 7.98 -7.82 -14.844 1 97.5 26 LYS B O 1
ATOM 3324 N N . LEU B 1 27 ? 10.008 -7.898 -13.789 1 95.31 27 LEU B N 1
ATOM 3325 C CA . LEU B 1 27 ? 10.781 -7.57 -14.977 1 95.31 27 LEU B CA 1
ATOM 3326 C C . LEU B 1 27 ? 11.383 -8.828 -15.602 1 95.31 27 LEU B C 1
ATOM 3328 O O . LEU B 1 27 ? 11.961 -9.656 -14.898 1 95.31 27 LEU B O 1
ATOM 3332 N N . PHE B 1 28 ? 11.141 -9.008 -16.828 1 95.25 28 PHE B N 1
ATOM 3333 C CA . PHE B 1 28 ? 11.711 -10.078 -17.625 1 95.25 28 PHE B CA 1
ATOM 3334 C C . PHE B 1 28 ? 12.555 -9.523 -18.766 1 95.25 28 PHE B C 1
ATOM 3336 O O . PHE B 1 28 ? 12.016 -9.016 -19.75 1 95.25 28 PHE B O 1
ATOM 3343 N N . TYR B 1 29 ? 13.859 -9.492 -18.625 1 92.38 29 TYR B N 1
ATOM 3344 C CA . TYR B 1 29 ? 14.82 -8.93 -19.578 1 92.38 29 TYR B CA 1
ATOM 3345 C C . TYR B 1 29 ? 14.508 -7.465 -19.859 1 92.38 29 TYR B C 1
ATOM 3347 O O . TYR B 1 29 ? 14.461 -7.051 -21.016 1 92.38 29 TYR B O 1
ATOM 3355 N N . GLY B 1 30 ? 14.219 -6.711 -18.844 1 92.12 30 GLY B N 1
ATOM 3356 C CA . GLY B 1 30 ? 14.102 -5.262 -18.922 1 92.12 30 GLY B CA 1
ATOM 3357 C C . GLY B 1 30 ? 12.688 -4.797 -19.203 1 92.12 30 GLY B C 1
ATOM 3358 O O . GLY B 1 30 ? 12.414 -3.594 -19.219 1 92.12 30 GLY B O 1
ATOM 3359 N N . GLU B 1 31 ? 11.812 -5.727 -19.391 1 92.44 31 GLU B N 1
ATOM 3360 C CA . GLU B 1 31 ? 10.43 -5.359 -19.672 1 92.44 31 GLU B CA 1
ATOM 3361 C C . GLU B 1 31 ? 9.484 -5.863 -18.594 1 92.44 31 GLU B C 1
ATOM 3363 O O . GLU B 1 31 ? 9.594 -7.004 -18.141 1 92.44 31 GLU B O 1
ATOM 3368 N N . TYR B 1 32 ? 8.57 -4.965 -18.219 1 95.62 32 TYR B N 1
ATOM 3369 C CA . TYR B 1 32 ? 7.57 -5.383 -17.25 1 95.62 32 TYR B CA 1
ATOM 3370 C C . TYR B 1 32 ? 6.613 -6.41 -17.844 1 95.62 32 TYR B C 1
ATOM 3372 O O . TYR B 1 32 ? 6.145 -6.246 -18.969 1 95.62 32 TYR B O 1
ATOM 3380 N N . LEU B 1 33 ? 6.266 -7.398 -17.094 1 97.88 33 LEU B N 1
ATOM 3381 C CA . LEU B 1 33 ? 5.34 -8.438 -17.531 1 97.88 33 LEU B CA 1
ATOM 3382 C C . LEU B 1 33 ? 3.916 -8.125 -17.094 1 97.88 33 LEU B C 1
ATOM 3384 O O . LEU B 1 33 ? 3.018 -8.953 -17.219 1 97.88 33 LEU B O 1
ATOM 3388 N N . THR B 1 34 ? 3.648 -6.949 -16.609 1 98.38 34 THR B N 1
ATOM 3389 C CA . THR B 1 34 ? 2.375 -6.609 -15.984 1 98.38 34 THR B CA 1
ATOM 3390 C C . THR B 1 34 ? 1.22 -6.836 -16.953 1 98.38 34 THR B C 1
ATOM 3392 O O . THR B 1 34 ? 0.154 -7.312 -16.562 1 98.38 34 THR B O 1
ATOM 3395 N N . GLU B 1 35 ? 1.428 -6.547 -18.219 1 98.06 35 GLU B N 1
ATOM 3396 C CA . GLU B 1 35 ? 0.375 -6.758 -19.203 1 98.06 35 GLU B CA 1
ATOM 3397 C C . GLU B 1 35 ? 0.073 -8.242 -19.375 1 98.06 35 GLU B C 1
ATOM 3399 O O . GLU B 1 35 ? -1.09 -8.641 -19.5 1 98.06 35 GLU B O 1
ATOM 3404 N N . GLU B 1 36 ? 1.115 -9.07 -19.438 1 98.69 36 GLU B N 1
ATOM 3405 C CA . GLU B 1 36 ? 0.95 -10.516 -19.531 1 98.69 36 GLU B CA 1
ATOM 3406 C C . GLU B 1 36 ? 0.259 -11.078 -18.281 1 98.69 36 GLU B C 1
ATOM 3408 O O . GLU B 1 36 ? -0.593 -11.961 -18.391 1 98.69 36 GLU B O 1
ATOM 3413 N N . GLN B 1 37 ? 0.643 -10.578 -17.141 1 98.88 37 GLN B N 1
ATOM 3414 C CA . GLN B 1 37 ? 0.047 -11 -15.875 1 98.88 37 GLN B CA 1
ATOM 3415 C C . GLN B 1 37 ? -1.432 -10.625 -15.812 1 98.88 37 GLN B C 1
ATOM 3417 O O . GLN B 1 37 ? -2.264 -11.438 -15.398 1 98.88 37 GLN B O 1
ATOM 3422 N N . GLU B 1 38 ? -1.723 -9.422 -16.234 1 98.81 38 GLU B N 1
ATOM 3423 C CA . GLU B 1 38 ? -3.119 -9 -16.297 1 98.81 38 GLU B CA 1
ATOM 3424 C C . GLU B 1 38 ? -3.926 -9.914 -17.219 1 98.81 38 GLU B C 1
ATOM 3426 O O . GLU B 1 38 ? -5.035 -10.328 -16.875 1 98.81 38 GLU B O 1
ATOM 3431 N N . TRP B 1 39 ? -3.34 -10.219 -18.344 1 98.81 39 TRP B N 1
ATOM 3432 C CA . TRP B 1 39 ? -4.047 -11.039 -19.328 1 98.81 39 TRP B CA 1
ATOM 3433 C C . TRP B 1 39 ? -4.383 -12.406 -18.75 1 98.81 39 TRP B C 1
ATOM 3435 O O . TRP B 1 39 ? -5.523 -12.867 -18.859 1 98.81 39 TRP B O 1
ATOM 3445 N N . ILE B 1 40 ? -3.434 -13.086 -18.156 1 98.88 40 ILE B N 1
ATOM 3446 C CA . ILE B 1 40 ? -3.66 -14.445 -17.688 1 98.88 40 ILE B CA 1
ATOM 3447 C C . ILE B 1 40 ? -4.664 -14.438 -16.531 1 98.88 40 ILE B C 1
ATOM 3449 O O . ILE B 1 40 ? -5.469 -15.359 -16.406 1 98.88 40 ILE B O 1
ATOM 3453 N N . LEU B 1 41 ? -4.629 -13.398 -15.703 1 98.88 41 LEU B N 1
ATOM 3454 C CA . LEU B 1 41 ? -5.559 -13.281 -14.586 1 98.88 41 LEU B CA 1
ATOM 3455 C C . LEU B 1 41 ? -6.98 -13.031 -15.086 1 98.88 41 LEU B C 1
ATOM 3457 O O . LEU B 1 41 ? -7.926 -13.672 -14.617 1 98.88 41 LEU B O 1
ATOM 3461 N N . LYS B 1 42 ? -7.113 -12.211 -16.047 1 98.75 42 LYS B N 1
ATOM 3462 C CA . LYS B 1 42 ? -8.438 -11.805 -16.516 1 98.75 42 LYS B CA 1
ATOM 3463 C C . LYS B 1 42 ? -9.023 -12.844 -17.453 1 98.75 42 LYS B C 1
ATOM 3465 O O . LYS B 1 42 ? -10.242 -13.055 -17.469 1 98.75 42 LYS B O 1
ATOM 3470 N N . ASN B 1 43 ? -8.141 -13.492 -18.188 1 98.75 43 ASN B N 1
ATOM 3471 C CA . ASN B 1 43 ? -8.656 -14.312 -19.281 1 98.75 43 ASN B CA 1
ATOM 3472 C C . ASN B 1 43 ? -8.594 -15.797 -18.938 1 98.75 43 ASN B C 1
ATOM 3474 O O . ASN B 1 43 ? -9.219 -16.625 -19.609 1 98.75 43 ASN B O 1
ATOM 3478 N N . GLN B 1 44 ? -7.859 -16.141 -17.969 1 98.75 44 GLN B N 1
ATOM 3479 C CA . GLN B 1 44 ? -7.754 -17.547 -17.578 1 98.75 44 GLN B CA 1
ATOM 3480 C C . GLN B 1 44 ? -8.188 -17.766 -16.141 1 98.75 44 GLN B C 1
ATOM 3482 O O . GLN B 1 44 ? -9.062 -18.594 -15.859 1 98.75 44 GLN B O 1
ATOM 3487 N N . PHE B 1 45 ? -7.645 -17.016 -15.234 1 98.88 45 PHE B N 1
ATOM 3488 C CA . PHE B 1 45 ? -7.852 -17.25 -13.805 1 98.88 45 PHE B CA 1
ATOM 3489 C C . PHE B 1 45 ? -9.289 -16.922 -13.406 1 98.88 45 PHE B C 1
ATOM 3491 O O . PHE B 1 45 ? -9.961 -17.75 -12.781 1 98.88 45 PHE B O 1
ATOM 3498 N N . LEU B 1 46 ? -9.758 -15.719 -13.711 1 98.88 46 LEU B N 1
ATOM 3499 C CA . LEU B 1 46 ? -11.109 -15.312 -13.32 1 98.88 46 LEU B CA 1
ATOM 3500 C C . LEU B 1 46 ? -12.148 -16.234 -13.945 1 98.88 46 LEU B C 1
ATOM 3502 O O . LEU B 1 46 ? -13.07 -16.688 -13.258 1 98.88 46 LEU B O 1
ATOM 3506 N N . PRO B 1 47 ? -12.023 -16.562 -15.227 1 98.69 47 PRO B N 1
ATOM 3507 C CA . PRO B 1 47 ? -12.977 -17.531 -15.781 1 98.69 47 PRO B CA 1
ATOM 3508 C C . PRO B 1 47 ? -12.938 -18.875 -15.055 1 98.69 47 PRO B C 1
ATOM 3510 O O . PRO B 1 47 ? -13.984 -19.516 -14.867 1 98.69 47 PRO B O 1
ATOM 3513 N N . LEU B 1 48 ? -11.758 -19.297 -14.703 1 98.69 48 LEU B N 1
ATOM 3514 C CA . LEU B 1 48 ? -11.641 -20.531 -13.953 1 98.69 48 LEU B CA 1
ATOM 3515 C C . LEU B 1 48 ? -12.406 -20.453 -12.633 1 98.69 48 LEU B C 1
ATOM 3517 O O . LEU B 1 48 ? -13.047 -21.422 -12.219 1 98.69 48 LEU B O 1
ATOM 3521 N N . ILE B 1 49 ? -12.328 -19.312 -11.953 1 98.69 49 ILE B N 1
ATOM 3522 C CA . ILE B 1 49 ? -13.055 -19.078 -10.703 1 98.69 49 ILE B CA 1
ATOM 3523 C C . ILE B 1 49 ? -14.555 -19.25 -10.945 1 98.69 49 ILE B C 1
ATOM 3525 O O . ILE B 1 49 ? -15.258 -19.859 -10.141 1 98.69 49 ILE B O 1
ATOM 3529 N N . ASP B 1 50 ? -15.016 -18.734 -12.047 1 98.38 50 ASP B N 1
ATOM 3530 C CA . ASP B 1 50 ? -16.438 -18.812 -12.375 1 98.38 50 ASP B CA 1
ATOM 3531 C C . ASP B 1 50 ? -16.859 -20.25 -12.656 1 98.38 50 ASP B C 1
ATOM 3533 O O . ASP B 1 50 ? -18 -20.641 -12.375 1 98.38 50 ASP B O 1
ATOM 3537 N N . GLU B 1 51 ? -15.93 -20.984 -13.164 1 97.75 51 GLU B N 1
ATOM 3538 C CA . GLU B 1 51 ? -16.219 -22.391 -13.484 1 97.75 51 GLU B CA 1
ATOM 3539 C C . GLU B 1 51 ? -16.188 -23.25 -12.227 1 97.75 51 GLU B C 1
ATOM 3541 O O . GLU B 1 51 ? -17.109 -24.047 -12 1 97.75 51 GLU B O 1
ATOM 3546 N N . GLU B 1 52 ? -15.219 -23.016 -11.438 1 97.19 52 GLU B N 1
ATOM 3547 C CA . GLU B 1 52 ? -14.984 -23.891 -10.297 1 97.19 52 GLU B CA 1
ATOM 3548 C C . GLU B 1 52 ? -15.812 -23.469 -9.086 1 97.19 52 GLU B C 1
ATOM 3550 O O . GLU B 1 52 ? -16.125 -24.297 -8.219 1 97.19 52 GLU B O 1
ATOM 3555 N N . LYS B 1 53 ? -16.109 -22.156 -8.977 1 96.75 53 LYS B N 1
ATOM 3556 C CA . LYS B 1 53 ? -16.891 -21.578 -7.898 1 96.75 53 LYS B CA 1
ATOM 3557 C C . LYS B 1 53 ? -16.359 -22 -6.535 1 96.75 53 LYS B C 1
ATOM 3559 O O . LYS B 1 53 ? -17.094 -22.547 -5.715 1 96.75 53 LYS B O 1
ATOM 3564 N N . PRO B 1 54 ? -15.133 -21.734 -6.246 1 98.06 54 PRO B N 1
ATOM 3565 C CA . PRO B 1 54 ? -14.555 -22.078 -4.945 1 98.06 54 PRO B CA 1
ATOM 3566 C C . PRO B 1 54 ? -15.203 -21.328 -3.787 1 98.06 54 PRO B C 1
ATOM 3568 O O . PRO B 1 54 ? -15.766 -20.25 -3.982 1 98.06 54 PRO B O 1
ATOM 3571 N N . ASP B 1 55 ? -15.141 -21.938 -2.592 1 97.69 55 ASP B N 1
ATOM 3572 C CA . ASP B 1 55 ? -15.602 -21.281 -1.368 1 97.69 55 ASP B CA 1
ATOM 3573 C C . ASP B 1 55 ? -14.57 -20.281 -0.855 1 97.69 55 ASP B C 1
ATOM 3575 O O . ASP B 1 55 ? -14.906 -19.375 -0.098 1 97.69 55 ASP B O 1
ATOM 3579 N N . VAL B 1 56 ? -13.297 -20.5 -1.272 1 98.62 56 VAL B N 1
ATOM 3580 C CA . VAL B 1 56 ? -12.211 -19.625 -0.826 1 98.62 56 VAL B CA 1
ATOM 3581 C C . VAL B 1 56 ? -11.039 -19.719 -1.806 1 98.62 56 VAL B C 1
ATOM 3583 O O . VAL B 1 56 ? -10.82 -20.766 -2.426 1 98.62 56 VAL B O 1
ATOM 3586 N N . ILE B 1 57 ? -10.312 -18.656 -1.974 1 98.94 57 ILE B N 1
ATOM 3587 C CA . ILE B 1 57 ? -9.094 -18.609 -2.773 1 98.94 57 ILE B CA 1
ATOM 3588 C C . ILE B 1 57 ? -7.898 -18.312 -1.874 1 98.94 57 ILE B C 1
ATOM 3590 O O . ILE B 1 57 ? -7.961 -17.422 -1.027 1 98.94 57 ILE B O 1
ATOM 3594 N N . LEU B 1 58 ? -6.848 -19.094 -1.996 1 98.94 58 LEU B N 1
ATOM 3595 C CA . LEU B 1 58 ? -5.613 -18.969 -1.23 1 98.94 58 LEU B CA 1
ATOM 3596 C C . LEU B 1 58 ? -4.473 -18.469 -2.113 1 98.94 58 LEU B C 1
ATOM 3598 O O . LEU B 1 58 ? -4.145 -19.109 -3.123 1 98.94 58 LEU B O 1
ATOM 3602 N N . LEU B 1 59 ? -3.928 -17.328 -1.836 1 98.94 59 LEU B N 1
ATOM 3603 C CA . LEU B 1 59 ? -2.701 -16.844 -2.465 1 98.94 59 LEU B CA 1
ATOM 3604 C C . LEU B 1 59 ? -1.519 -16.969 -1.509 1 98.94 59 LEU B C 1
ATOM 3606 O O . LEU B 1 59 ? -1.389 -16.172 -0.572 1 98.94 59 LEU B O 1
ATOM 3610 N N . ALA B 1 60 ? -0.656 -17.891 -1.792 1 98.88 60 ALA B N 1
ATOM 3611 C CA . ALA B 1 60 ? 0.357 -18.328 -0.834 1 98.88 60 ALA B CA 1
ATOM 3612 C C . ALA B 1 60 ? 1.655 -17.547 -1.014 1 98.88 60 ALA B C 1
ATOM 3614 O O . ALA B 1 60 ? 2.738 -18.125 -1.073 1 98.88 60 ALA B O 1
ATOM 3615 N N . GLY B 1 61 ? 1.57 -16.25 -1.164 1 98.62 61 GLY B N 1
ATOM 3616 C CA . GLY B 1 61 ? 2.713 -15.352 -1.036 1 98.62 61 GLY B CA 1
ATOM 3617 C C . GLY B 1 61 ? 3.307 -14.953 -2.371 1 98.62 61 GLY B C 1
ATOM 3618 O O . GLY B 1 61 ? 2.93 -15.492 -3.414 1 98.62 61 GLY B O 1
ATOM 3619 N N . ASP B 1 62 ? 4.191 -13.93 -2.279 1 98.56 62 ASP B N 1
ATOM 3620 C CA . ASP B 1 62 ? 4.832 -13.305 -3.432 1 98.56 62 ASP B CA 1
ATOM 3621 C C . ASP B 1 62 ? 3.791 -12.758 -4.41 1 98.56 62 ASP B C 1
ATOM 3623 O O . ASP B 1 62 ? 3.824 -13.078 -5.602 1 98.56 62 ASP B O 1
ATOM 3627 N N . VAL B 1 63 ? 2.912 -11.977 -3.811 1 98.88 63 VAL B N 1
ATOM 3628 C CA . VAL B 1 63 ? 1.939 -11.234 -4.605 1 98.88 63 VAL B CA 1
ATOM 3629 C C . VAL B 1 63 ? 2.666 -10.359 -5.625 1 98.88 63 VAL B C 1
ATOM 3631 O O . VAL B 1 63 ? 2.336 -10.383 -6.812 1 98.88 63 VAL B O 1
ATOM 3634 N N . TYR B 1 64 ? 3.641 -9.695 -5.098 1 98.62 64 TYR B N 1
ATOM 3635 C CA . TYR B 1 64 ? 4.449 -8.812 -5.926 1 98.62 64 TYR B CA 1
ATOM 3636 C C . TYR B 1 64 ? 5.848 -9.375 -6.129 1 98.62 64 TYR B C 1
ATOM 3638 O O . TYR B 1 64 ? 6.258 -10.297 -5.422 1 98.62 64 TYR B O 1
ATOM 3646 N N . ASP B 1 65 ? 6.566 -8.781 -7.102 1 97.88 65 ASP B N 1
ATOM 3647 C CA . ASP B 1 65 ? 7.93 -9.242 -7.363 1 97.88 65 ASP B CA 1
ATOM 3648 C C . ASP B 1 65 ? 8.93 -8.562 -6.43 1 97.88 65 ASP B C 1
ATOM 3650 O O . ASP B 1 65 ? 10.023 -9.078 -6.203 1 97.88 65 ASP B O 1
ATOM 3654 N N . ARG B 1 66 ? 8.492 -7.418 -5.945 1 95.81 66 ARG B N 1
ATOM 3655 C CA . ARG B 1 66 ? 9.359 -6.652 -5.051 1 95.81 66 ARG B CA 1
ATOM 3656 C C . ARG B 1 66 ? 8.555 -6.066 -3.889 1 95.81 66 ARG B C 1
ATOM 3658 O O . ARG B 1 66 ? 7.34 -5.91 -3.982 1 95.81 66 ARG B O 1
ATOM 3665 N N . SER B 1 67 ? 9.336 -5.727 -2.879 1 95.44 67 SER B N 1
ATOM 3666 C CA . SER B 1 67 ? 8.695 -5.195 -1.679 1 95.44 67 SER B CA 1
ATOM 3667 C C . SER B 1 67 ? 8.016 -3.861 -1.959 1 95.44 67 SER B C 1
ATOM 3669 O O . SER B 1 67 ? 7.027 -3.514 -1.31 1 95.44 67 SER B O 1
ATOM 3671 N N . VAL B 1 68 ? 8.555 -3.143 -2.863 1 95.31 68 VAL B N 1
ATOM 3672 C CA . VAL B 1 68 ? 7.938 -1.922 -3.371 1 95.31 68 VAL B CA 1
ATOM 3673 C C . VAL B 1 68 ? 7.551 -2.111 -4.836 1 95.31 68 VAL B C 1
ATOM 3675 O O . VAL B 1 68 ? 8.344 -1.818 -5.738 1 95.31 68 VAL B O 1
ATOM 3678 N N . PRO B 1 69 ? 6.348 -2.561 -5.035 1 96.5 69 PRO B N 1
ATOM 3679 C CA . PRO B 1 69 ? 5.93 -2.814 -6.418 1 96.5 69 PRO B CA 1
ATOM 3680 C C . PRO B 1 69 ? 5.656 -1.531 -7.195 1 96.5 69 PRO B C 1
ATOM 3682 O O . PRO B 1 69 ? 5.375 -0.49 -6.598 1 96.5 69 PRO B O 1
ATOM 3685 N N . PRO B 1 70 ? 5.82 -1.56 -8.547 1 95.25 70 PRO B N 1
ATOM 3686 C CA . PRO B 1 70 ? 5.34 -0.425 -9.344 1 95.25 70 PRO B CA 1
ATOM 3687 C C . PRO B 1 70 ? 3.84 -0.193 -9.188 1 95.25 70 PRO B C 1
ATOM 3689 O O . PRO B 1 70 ? 3.1 -1.117 -8.836 1 95.25 70 PRO B O 1
ATOM 3692 N N . ALA B 1 71 ? 3.402 1 -9.43 1 93.94 71 ALA B N 1
ATOM 3693 C CA . ALA B 1 71 ? 2.014 1.403 -9.227 1 93.94 71 ALA B CA 1
ATOM 3694 C C . ALA B 1 71 ? 1.061 0.519 -10.023 1 93.94 71 ALA B C 1
ATOM 3696 O O . ALA B 1 71 ? -0.01 0.149 -9.539 1 93.94 71 ALA B O 1
ATOM 3697 N N . GLU B 1 72 ? 1.494 0.154 -11.219 1 96.19 72 GLU B N 1
ATOM 3698 C CA . GLU B 1 72 ? 0.643 -0.647 -12.094 1 96.19 72 GLU B CA 1
ATOM 3699 C C . GLU B 1 72 ? 0.388 -2.029 -11.5 1 96.19 72 GLU B C 1
ATOM 3701 O O . GLU B 1 72 ? -0.685 -2.605 -11.695 1 96.19 72 GLU B O 1
ATOM 3706 N N . ALA B 1 73 ? 1.381 -2.555 -10.828 1 98.25 73 ALA B N 1
ATOM 3707 C CA . ALA B 1 73 ? 1.222 -3.846 -10.172 1 98.25 73 ALA B CA 1
ATOM 3708 C C . ALA B 1 73 ? 0.223 -3.754 -9.016 1 98.25 73 ALA B C 1
ATOM 3710 O O . ALA B 1 73 ? -0.601 -4.652 -8.828 1 98.25 73 ALA B O 1
ATOM 3711 N N . VAL B 1 74 ? 0.3 -2.664 -8.273 1 97.44 74 VAL B N 1
ATOM 3712 C CA . VAL B 1 74 ? -0.632 -2.436 -7.176 1 97.44 74 VAL B CA 1
ATOM 3713 C C . VAL B 1 74 ? -2.053 -2.312 -7.723 1 97.44 74 VAL B C 1
ATOM 3715 O O . VAL B 1 74 ? -2.988 -2.898 -7.168 1 97.44 74 VAL B O 1
ATOM 3718 N N . GLU B 1 75 ? -2.217 -1.629 -8.797 1 96.25 75 GLU B N 1
ATOM 3719 C CA . GLU B 1 75 ? -3.52 -1.463 -9.438 1 96.25 75 GLU B CA 1
ATOM 3720 C C . GLU B 1 75 ? -4.086 -2.805 -9.891 1 96.25 75 GLU B C 1
ATOM 3722 O O . GLU B 1 75 ? -5.281 -3.062 -9.742 1 96.25 75 GLU B O 1
ATOM 3727 N N . LEU B 1 76 ? -3.25 -3.6 -10.461 1 98.44 76 LEU B N 1
ATOM 3728 C CA . LEU B 1 76 ? -3.689 -4.902 -10.945 1 98.44 76 LEU B CA 1
ATOM 3729 C C . LEU B 1 76 ? -4.168 -5.777 -9.789 1 98.44 76 LEU B C 1
ATOM 3731 O O . LEU B 1 76 ? -5.207 -6.434 -9.891 1 98.44 76 LEU B O 1
ATOM 3735 N N .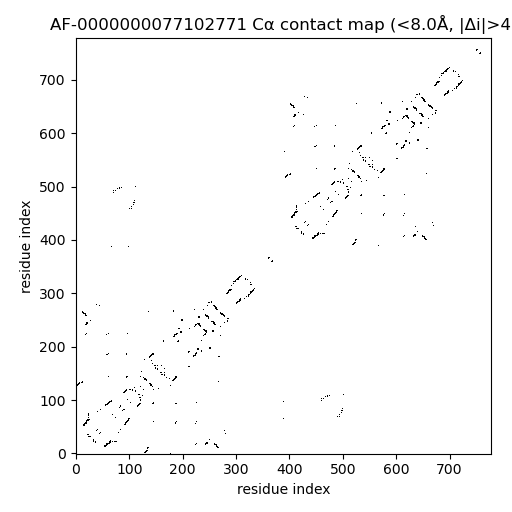 PHE B 1 77 ? -3.418 -5.812 -8.695 1 98.75 77 PHE B N 1
ATOM 3736 C CA . PHE B 1 77 ? -3.863 -6.586 -7.539 1 98.75 77 PHE B CA 1
ATOM 3737 C C . PHE B 1 77 ? -5.188 -6.047 -7.004 1 98.75 77 PHE B C 1
ATOM 3739 O O . PHE B 1 77 ? -6.082 -6.82 -6.656 1 98.75 77 PHE B O 1
ATOM 3746 N N . ASP B 1 78 ? -5.266 -4.746 -6.953 1 97.62 78 ASP B N 1
ATOM 3747 C CA . ASP B 1 78 ? -6.508 -4.105 -6.531 1 97.62 78 ASP B CA 1
ATOM 3748 C C . ASP B 1 78 ? -7.68 -4.559 -7.395 1 97.62 78 ASP B C 1
ATOM 3750 O O . ASP B 1 78 ? -8.773 -4.824 -6.879 1 97.62 78 ASP B O 1
ATOM 3754 N N . GLU B 1 79 ? -7.484 -4.613 -8.656 1 97.62 79 GLU B N 1
ATOM 3755 C CA . GLU B 1 79 ? -8.523 -5.078 -9.578 1 97.62 79 GLU B CA 1
ATOM 3756 C C . GLU B 1 79 ? -8.922 -6.52 -9.273 1 97.62 79 GLU B C 1
ATOM 3758 O O . GLU B 1 79 ? -10.109 -6.852 -9.266 1 97.62 79 GLU B O 1
ATOM 3763 N N . MET B 1 80 ? -7.969 -7.32 -9.023 1 98.69 80 MET B N 1
ATOM 3764 C CA . MET B 1 80 ? -8.258 -8.719 -8.719 1 98.69 80 MET B CA 1
ATOM 3765 C C . MET B 1 80 ? -9.016 -8.844 -7.406 1 98.69 80 MET B C 1
ATOM 3767 O O . MET B 1 80 ? -9.945 -9.641 -7.297 1 98.69 80 MET B O 1
ATOM 3771 N N . VAL B 1 81 ? -8.609 -8.086 -6.441 1 98.38 81 VAL B N 1
ATOM 3772 C CA . VAL B 1 81 ? -9.305 -8.07 -5.156 1 98.38 81 VAL B CA 1
ATOM 3773 C C . VAL B 1 81 ? -10.766 -7.668 -5.363 1 98.38 81 VAL B C 1
ATOM 3775 O O . VAL B 1 81 ? -11.672 -8.32 -4.84 1 98.38 81 VAL B O 1
ATOM 3778 N N . SER B 1 82 ? -10.969 -6.648 -6.137 1 96.69 82 SER B N 1
ATOM 3779 C CA . SER B 1 82 ? -12.32 -6.18 -6.422 1 96.69 82 SER B CA 1
ATOM 3780 C C . SER B 1 82 ? -13.133 -7.246 -7.152 1 96.69 82 SER B C 1
ATOM 3782 O O . SER B 1 82 ? -14.297 -7.473 -6.832 1 96.69 82 SER B O 1
ATOM 3784 N N . GLU B 1 83 ? -12.508 -7.902 -8.094 1 98.19 83 GLU B N 1
ATOM 3785 C CA . GLU B 1 83 ? -13.188 -8.938 -8.875 1 98.19 83 GLU B CA 1
ATOM 3786 C C . GLU B 1 83 ? -13.539 -10.141 -8.008 1 98.19 83 GLU B C 1
ATOM 3788 O O . GLU B 1 83 ? -14.641 -10.688 -8.109 1 98.19 83 GLU B O 1
ATOM 3793 N N . ILE B 1 84 ? -12.672 -10.477 -7.141 1 98.5 84 ILE B N 1
ATOM 3794 C CA . ILE B 1 84 ? -12.82 -11.719 -6.383 1 98.5 84 ILE B CA 1
ATOM 3795 C C . ILE B 1 84 ? -13.711 -11.477 -5.168 1 98.5 84 ILE B C 1
ATOM 3797 O O . ILE B 1 84 ? -14.766 -12.109 -5.023 1 98.5 84 ILE B O 1
ATOM 3801 N N . THR B 1 85 ? -13.344 -10.539 -4.352 1 97.25 85 THR B N 1
ATOM 3802 C CA . THR B 1 85 ? -14.039 -10.305 -3.09 1 97.25 85 THR B CA 1
ATOM 3803 C C . THR B 1 85 ? -15.234 -9.383 -3.289 1 97.25 85 THR B C 1
ATOM 3805 O O . THR B 1 85 ? -16.281 -9.578 -2.682 1 97.25 85 THR B O 1
ATOM 3808 N N . GLY B 1 86 ? -15.055 -8.43 -4.078 1 94.62 86 GLY B N 1
ATOM 3809 C CA . GLY B 1 86 ? -16.109 -7.457 -4.285 1 94.62 86 GLY B CA 1
ATOM 3810 C C . GLY B 1 86 ? -17.266 -7.996 -5.113 1 94.62 86 GLY B C 1
ATOM 3811 O O . GLY B 1 86 ? -18.406 -8.078 -4.633 1 94.62 86 GLY B O 1
ATOM 3812 N N . LYS B 1 87 ? -16.953 -8.414 -6.293 1 96.06 87 LYS B N 1
ATOM 3813 C CA . LYS B 1 87 ? -17.969 -8.797 -7.258 1 96.06 87 LYS B CA 1
ATOM 3814 C C . LYS B 1 87 ? -18.438 -10.234 -7.031 1 96.06 87 LYS B C 1
ATOM 3816 O O . LYS B 1 87 ? -19.625 -10.516 -7.016 1 96.06 87 LYS B O 1
ATOM 3821 N N . ARG B 1 88 ? -17.469 -11.133 -6.789 1 97.38 88 ARG B N 1
ATOM 3822 C CA . ARG B 1 88 ? -17.797 -12.555 -6.711 1 97.38 88 ARG B CA 1
ATOM 3823 C C . ARG B 1 88 ? -18.031 -12.984 -5.266 1 97.38 88 ARG B C 1
ATOM 3825 O O . ARG B 1 88 ? -18.547 -14.078 -5.016 1 97.38 88 ARG B O 1
ATOM 3832 N N . LYS B 1 89 ? -17.719 -12.133 -4.371 1 96.88 89 LYS B N 1
ATOM 3833 C CA . LYS B 1 89 ? -17.953 -12.344 -2.947 1 96.88 89 LYS B CA 1
ATOM 3834 C C . LYS B 1 89 ? -17.297 -13.641 -2.465 1 96.88 89 LYS B C 1
ATOM 3836 O O . LYS B 1 89 ? -17.906 -14.383 -1.688 1 96.88 89 LYS B O 1
ATOM 3841 N N . ILE B 1 90 ? -16.172 -13.945 -2.961 1 97.94 90 ILE B N 1
ATOM 3842 C CA . ILE B 1 90 ? -15.406 -15.117 -2.535 1 97.94 90 ILE B CA 1
ATOM 3843 C C . ILE B 1 90 ? -14.328 -14.695 -1.545 1 97.94 90 ILE B C 1
ATOM 3845 O O . ILE B 1 90 ? -13.531 -13.797 -1.826 1 97.94 90 ILE B O 1
ATOM 3849 N N . PRO B 1 91 ? -14.32 -15.336 -0.346 1 98.31 91 PRO B N 1
ATOM 3850 C CA . PRO B 1 91 ? -13.211 -15.07 0.572 1 98.31 91 PRO B CA 1
ATOM 3851 C C . PRO B 1 91 ? -11.844 -15.273 -0.081 1 98.31 91 PRO B C 1
ATOM 3853 O O . PRO B 1 91 ? -11.648 -16.234 -0.839 1 98.31 91 PRO B O 1
ATOM 3856 N N . PHE B 1 92 ? -10.961 -14.391 0.154 1 98.75 92 PHE B N 1
ATOM 3857 C CA . PHE B 1 92 ? -9.633 -14.352 -0.442 1 98.75 92 PHE B CA 1
ATOM 3858 C C . PHE B 1 92 ? -8.562 -14.203 0.633 1 98.75 92 PHE B C 1
ATOM 3860 O O . PHE B 1 92 ? -8.438 -13.141 1.247 1 98.75 92 PHE B O 1
ATOM 3867 N N . ILE B 1 93 ? -7.812 -15.289 0.943 1 98.81 93 ILE B N 1
ATOM 3868 C CA . ILE B 1 93 ? -6.77 -15.297 1.964 1 98.81 93 ILE B CA 1
ATOM 3869 C C . ILE B 1 93 ? -5.398 -15.164 1.303 1 98.81 93 ILE B C 1
ATOM 3871 O O . ILE B 1 93 ? -4.988 -16.047 0.537 1 98.81 93 ILE B O 1
ATOM 3875 N N . VAL B 1 94 ? -4.703 -14.086 1.615 1 98.88 94 VAL B N 1
ATOM 3876 C CA . VAL B 1 94 ? -3.418 -13.758 1.003 1 98.88 94 VAL B CA 1
ATOM 3877 C C . VAL B 1 94 ? -2.342 -13.656 2.082 1 98.88 94 VAL B C 1
ATOM 3879 O O . VAL B 1 94 ? -2.523 -12.961 3.086 1 98.88 94 VAL B O 1
ATOM 3882 N N . ILE B 1 95 ? -1.274 -14.359 1.941 1 98.81 95 ILE B N 1
ATOM 3883 C CA . ILE B 1 95 ? -0.154 -14.18 2.859 1 98.81 95 ILE B CA 1
ATOM 3884 C C . ILE B 1 95 ? 1.012 -13.516 2.131 1 98.81 95 ILE B C 1
ATOM 3886 O O . ILE B 1 95 ? 1.06 -13.508 0.899 1 98.81 95 ILE B O 1
ATOM 3890 N N . SER B 1 96 ? 1.957 -12.914 2.875 1 98.31 96 SER B N 1
ATOM 3891 C CA . SER B 1 96 ? 3.158 -12.344 2.271 1 98.31 96 SER B CA 1
ATOM 3892 C C . SER B 1 96 ? 4.211 -13.414 2.016 1 98.31 96 SER B C 1
ATOM 3894 O O . SER B 1 96 ? 4.371 -14.344 2.816 1 98.31 96 SER B O 1
ATOM 3896 N N . GLY B 1 97 ? 4.844 -13.352 0.902 1 97.88 97 GLY B N 1
ATOM 3897 C CA . GLY B 1 97 ? 6.051 -14.109 0.628 1 97.88 97 GLY B CA 1
ATOM 3898 C C . GLY B 1 97 ? 7.32 -13.312 0.852 1 97.88 97 GLY B C 1
ATOM 3899 O O . GLY B 1 97 ? 7.281 -12.219 1.41 1 97.88 97 GLY B O 1
ATOM 3900 N N . ASN B 1 98 ? 8.461 -13.852 0.487 1 95.94 98 ASN B N 1
ATOM 3901 C CA . ASN B 1 98 ? 9.734 -13.227 0.803 1 95.94 98 ASN B CA 1
ATOM 3902 C C . ASN B 1 98 ? 9.992 -12.008 -0.074 1 95.94 98 ASN B C 1
ATOM 3904 O O . ASN B 1 98 ? 10.852 -11.18 0.244 1 95.94 98 ASN B O 1
ATOM 3908 N N . HIS B 1 99 ? 9.281 -11.844 -1.245 1 97.25 99 HIS B N 1
ATOM 3909 C CA . HIS B 1 99 ? 9.398 -10.664 -2.096 1 97.25 99 HIS B CA 1
ATOM 3910 C C . HIS B 1 99 ? 8.516 -9.531 -1.59 1 97.25 99 HIS B C 1
ATOM 3912 O O . HIS B 1 99 ? 8.781 -8.359 -1.872 1 97.25 99 HIS B O 1
ATOM 3918 N N . ASP B 1 100 ? 7.555 -9.867 -0.838 1 97.62 100 ASP B N 1
ATOM 3919 C CA . ASP B 1 100 ? 6.551 -8.891 -0.41 1 97.62 100 ASP B CA 1
ATOM 3920 C C . ASP B 1 100 ? 7.031 -8.117 0.814 1 97.62 100 ASP B C 1
ATOM 3922 O O . ASP B 1 100 ? 7.883 -8.594 1.565 1 97.62 100 ASP B O 1
ATOM 3926 N N . SER B 1 101 ? 6.516 -6.879 0.931 1 96.62 101 SER B N 1
ATOM 3927 C CA . SER B 1 101 ? 6.551 -6.207 2.227 1 96.62 101 SER B CA 1
ATOM 3928 C C . SER B 1 101 ? 5.363 -6.609 3.09 1 96.62 101 SER B C 1
ATOM 3930 O O . SER B 1 101 ? 4.211 -6.367 2.725 1 96.62 101 SER B O 1
ATOM 3932 N N . ALA B 1 102 ? 5.684 -7.211 4.215 1 96.5 102 ALA B N 1
ATOM 3933 C CA . ALA B 1 102 ? 4.625 -7.652 5.117 1 96.5 102 ALA B CA 1
ATOM 3934 C C . ALA B 1 102 ? 3.756 -6.477 5.559 1 96.5 102 ALA B C 1
ATOM 3936 O O . ALA B 1 102 ? 2.527 -6.574 5.578 1 96.5 102 ALA B O 1
ATOM 3937 N N . GLU B 1 103 ? 4.355 -5.371 5.859 1 94.19 103 GLU B N 1
ATOM 3938 C CA . GLU B 1 103 ? 3.67 -4.184 6.355 1 94.19 103 GLU B CA 1
ATOM 3939 C C . GLU B 1 103 ? 2.787 -3.564 5.273 1 94.19 103 GLU B C 1
ATOM 3941 O O . GLU B 1 103 ? 1.635 -3.213 5.535 1 94.19 103 GLU B O 1
ATOM 3946 N N . ARG B 1 104 ? 3.305 -3.449 4.086 1 95.88 104 ARG B N 1
ATOM 3947 C CA . ARG B 1 104 ? 2.559 -2.842 2.988 1 95.88 104 ARG B CA 1
ATOM 3948 C C . ARG B 1 104 ? 1.396 -3.73 2.559 1 95.88 104 ARG B C 1
ATOM 3950 O O . ARG B 1 104 ? 0.287 -3.242 2.328 1 95.88 104 ARG B O 1
ATOM 3957 N N . LEU B 1 105 ? 1.672 -4.996 2.521 1 97.12 105 LEU B N 1
ATOM 3958 C CA . LEU B 1 105 ? 0.638 -5.93 2.094 1 97.12 105 LEU B CA 1
ATOM 3959 C C . LEU B 1 105 ? -0.513 -5.965 3.094 1 97.12 105 LEU B C 1
ATOM 3961 O O . LEU B 1 105 ? -1.668 -6.164 2.711 1 97.12 105 LEU B O 1
ATOM 3965 N N . SER B 1 106 ? -0.21 -5.711 4.359 1 96.5 106 SER B N 1
ATOM 3966 C CA . SER B 1 106 ? -1.187 -5.879 5.43 1 96.5 106 SER B CA 1
ATOM 3967 C C . SER B 1 106 ? -1.945 -4.586 5.699 1 96.5 106 SER B C 1
ATOM 3969 O O . SER B 1 106 ? -2.721 -4.5 6.652 1 96.5 106 SER B O 1
ATOM 3971 N N . PHE B 1 107 ? -1.735 -3.609 4.879 1 95.69 107 PHE B N 1
ATOM 3972 C CA . PHE B 1 107 ? -2.42 -2.344 5.117 1 95.69 107 PHE B CA 1
ATOM 3973 C C . PHE B 1 107 ? -3.93 -2.547 5.18 1 95.69 107 PHE B C 1
ATOM 3975 O O . PHE B 1 107 ? -4.5 -3.244 4.336 1 95.69 107 PHE B O 1
ATOM 3982 N N . ALA B 1 108 ? -4.609 -2.023 6.223 1 96 108 ALA B N 1
ATOM 3983 C CA . ALA B 1 108 ? -6.043 -1.996 6.492 1 96 108 ALA B CA 1
ATOM 3984 C C . ALA B 1 108 ? -6.598 -3.408 6.668 1 96 108 ALA B C 1
ATOM 3986 O O . ALA B 1 108 ? -7.801 -3.631 6.527 1 96 108 ALA B O 1
ATOM 3987 N N . SER B 1 109 ? -5.691 -4.352 6.93 1 95.75 109 SER B N 1
ATOM 3988 C CA . SER B 1 109 ? -6.082 -5.754 7.008 1 95.75 109 SER B CA 1
ATOM 3989 C C . SER B 1 109 ? -7.133 -5.977 8.086 1 95.75 109 SER B C 1
ATOM 3991 O O . SER B 1 109 ? -8.055 -6.773 7.906 1 95.75 109 SER B O 1
ATOM 3993 N N . ARG B 1 110 ? -7.027 -5.266 9.211 1 92.81 110 ARG B N 1
ATOM 3994 C CA . ARG B 1 110 ? -7.949 -5.453 10.32 1 92.81 110 ARG B CA 1
ATOM 3995 C C . ARG B 1 110 ? -9.383 -5.113 9.914 1 92.81 110 ARG B C 1
ATOM 3997 O O . ARG B 1 110 ? -10.32 -5.832 10.266 1 92.81 110 ARG B O 1
ATOM 4004 N N . ILE B 1 111 ? -9.508 -4.129 9.148 1 93.19 111 ILE B N 1
ATOM 4005 C CA . ILE B 1 111 ? -10.852 -3.684 8.781 1 93.19 111 ILE B CA 1
ATOM 4006 C C . ILE B 1 111 ? -11.336 -4.461 7.562 1 93.19 111 ILE B C 1
ATOM 4008 O O . ILE B 1 111 ? -12.539 -4.684 7.398 1 93.19 111 ILE B O 1
ATOM 4012 N N . LEU B 1 112 ? -10.43 -4.941 6.734 1 95.75 112 LEU B N 1
ATOM 4013 C CA . LEU B 1 112 ? -10.766 -5.625 5.492 1 95.75 112 LEU B CA 1
ATOM 4014 C C . LEU B 1 112 ? -11.297 -7.027 5.77 1 95.75 112 LEU B C 1
ATOM 4016 O O . LEU B 1 112 ? -11.977 -7.617 4.926 1 95.75 112 LEU B O 1
ATOM 4020 N N . ARG B 1 113 ? -11.031 -7.539 6.898 1 93.69 113 ARG B N 1
ATOM 4021 C CA . ARG B 1 113 ? -11.438 -8.906 7.215 1 93.69 113 ARG B CA 1
ATOM 4022 C C . ARG B 1 113 ? -12.953 -9.07 7.102 1 93.69 113 ARG B C 1
ATOM 4024 O O . ARG B 1 113 ? -13.438 -10.102 6.645 1 93.69 113 ARG B O 1
ATOM 4031 N N . GLY B 1 114 ? -13.641 -8.016 7.453 1 91.69 114 GLY B N 1
ATOM 4032 C CA . GLY B 1 114 ? -15.094 -8.062 7.41 1 91.69 114 GLY B CA 1
ATOM 4033 C C . GLY B 1 114 ? -15.648 -8.117 5.996 1 91.69 114 GLY B C 1
ATOM 4034 O O . GLY B 1 114 ? -16.828 -8.43 5.797 1 91.69 114 GLY B O 1
ATOM 4035 N N . THR B 1 115 ? -14.797 -7.938 5.023 1 92.94 115 THR B N 1
ATOM 4036 C CA . THR B 1 115 ? -15.227 -7.898 3.633 1 92.94 115 THR B CA 1
ATOM 4037 C C . THR B 1 115 ? -14.891 -9.203 2.92 1 92.94 115 THR B C 1
ATOM 4039 O O . THR B 1 115 ? -15.203 -9.375 1.739 1 92.94 115 THR B O 1
ATOM 4042 N N . GLY B 1 116 ? -14.211 -10.086 3.592 1 95.69 116 GLY B N 1
ATOM 4043 C CA . GLY B 1 116 ? -13.82 -11.352 2.992 1 95.69 116 GLY B CA 1
ATOM 4044 C C . GLY B 1 116 ? -12.406 -11.344 2.447 1 95.69 116 GLY B C 1
ATOM 4045 O O . GLY B 1 116 ? -11.938 -12.344 1.903 1 95.69 116 GLY B O 1
ATOM 4046 N N . LEU B 1 117 ? -11.781 -10.203 2.551 1 97.69 117 LEU B N 1
ATOM 4047 C CA . LEU B 1 117 ? -10.375 -10.125 2.174 1 97.69 117 LEU B CA 1
ATOM 4048 C C . LEU B 1 117 ? -9.477 -10.25 3.4 1 97.69 117 LEU B C 1
ATOM 4050 O O . LEU B 1 117 ? -9.578 -9.461 4.34 1 97.69 117 LEU B O 1
ATOM 4054 N N . PHE B 1 118 ? -8.648 -11.258 3.424 1 98.06 118 PHE B N 1
ATOM 4055 C CA . PHE B 1 118 ? -7.715 -11.508 4.52 1 98.06 118 PHE B CA 1
ATOM 4056 C C . PHE B 1 118 ? -6.273 -11.344 4.055 1 98.06 118 PHE B C 1
ATOM 4058 O O . PHE B 1 118 ? -5.727 -12.227 3.391 1 98.06 118 PHE B O 1
ATOM 4065 N N . LEU B 1 119 ? -5.699 -10.211 4.332 1 98.12 119 LEU B N 1
ATOM 4066 C CA . LEU B 1 119 ? -4.301 -9.93 4.031 1 98.12 119 LEU B CA 1
ATOM 4067 C C . LEU B 1 119 ? -3.414 -10.219 5.238 1 98.12 119 LEU B C 1
ATOM 4069 O O . LEU B 1 119 ? -3.461 -9.492 6.238 1 98.12 119 LEU B O 1
ATOM 4073 N N . CYS B 1 120 ? -2.629 -11.258 5.109 1 97.62 120 CYS B N 1
ATOM 4074 C CA . CYS B 1 120 ? -1.884 -11.758 6.258 1 97.62 120 CYS B CA 1
ATOM 4075 C C . CYS B 1 120 ? -0.382 -11.656 6.023 1 97.62 120 CYS B C 1
ATOM 4077 O O . CYS B 1 120 ? 0.208 -12.516 5.367 1 97.62 120 CYS B O 1
ATOM 4079 N N . GLY B 1 121 ? 0.21 -10.648 6.52 1 95 121 GLY B N 1
ATOM 4080 C CA . GLY B 1 121 ? 1.65 -10.461 6.465 1 95 121 GLY B CA 1
ATOM 4081 C C . GLY B 1 121 ? 2.25 -10.062 7.801 1 95 121 GLY B C 1
ATOM 4082 O O . GLY B 1 121 ? 3.258 -10.633 8.227 1 95 121 GLY B O 1
ATOM 4083 N N . ASP B 1 122 ? 1.604 -9.156 8.391 1 91.25 122 ASP B N 1
ATOM 4084 C CA . ASP B 1 122 ? 2.057 -8.641 9.68 1 91.25 122 ASP B CA 1
ATOM 4085 C C . ASP B 1 122 ? 1.818 -9.664 10.797 1 91.25 122 ASP B C 1
ATOM 4087 O O . ASP B 1 122 ? 0.745 -10.258 10.875 1 91.25 122 ASP B O 1
ATOM 4091 N N . LEU B 1 123 ? 2.807 -9.906 11.648 1 95.06 123 LEU B N 1
ATOM 4092 C CA . LEU B 1 123 ? 2.734 -10.945 12.664 1 95.06 123 LEU B CA 1
ATOM 4093 C C . LEU B 1 123 ? 1.996 -10.453 13.906 1 95.06 123 LEU B C 1
ATOM 4095 O O . LEU B 1 123 ? 1.628 -11.25 14.773 1 95.06 123 LEU B O 1
ATOM 4099 N N . TYR B 1 124 ? 1.688 -9.195 13.953 1 90.31 124 TYR B N 1
ATOM 4100 C CA . TYR B 1 124 ? 1.102 -8.633 15.164 1 90.31 124 TYR B CA 1
ATOM 4101 C C . TYR B 1 124 ? -0.417 -8.57 15.055 1 90.31 124 TYR B C 1
ATOM 4103 O O . TYR B 1 124 ? -1.125 -8.812 16.031 1 90.31 124 TYR B O 1
ATOM 4111 N N . HIS B 1 125 ? -0.858 -8.391 13.836 1 87.31 125 HIS B N 1
ATOM 4112 C CA . HIS B 1 125 ? -2.287 -8.102 13.758 1 87.31 125 HIS B CA 1
ATOM 4113 C C . HIS B 1 125 ? -3 -9.117 12.867 1 87.31 125 HIS B C 1
ATOM 4115 O O . HIS B 1 125 ? -4.23 -9.219 12.898 1 87.31 125 HIS B O 1
ATOM 4121 N N . THR B 1 126 ? -2.219 -9.883 12.172 1 86.94 126 THR B N 1
ATOM 4122 C CA . THR B 1 126 ? -2.891 -10.711 11.172 1 86.94 126 THR B CA 1
ATOM 4123 C C . THR B 1 126 ? -2.596 -12.195 11.414 1 86.94 126 THR B C 1
ATOM 4125 O O . THR B 1 126 ? -3.041 -13.047 10.648 1 86.94 126 THR B O 1
ATOM 4128 N N . LEU B 1 127 ? -1.94 -12.531 12.508 1 92.94 127 LEU B N 1
ATOM 4129 C CA . LEU B 1 127 ? -1.617 -13.922 12.797 1 92.94 127 LEU B CA 1
ATOM 4130 C C . LEU B 1 127 ? -2.764 -14.609 13.539 1 92.94 127 LEU B C 1
ATOM 4132 O O . LEU B 1 127 ? -2.654 -14.906 14.727 1 92.94 127 LEU B O 1
ATOM 4136 N N . GLU B 1 128 ? -3.771 -14.922 12.852 1 95 128 GLU B N 1
ATOM 4137 C CA . GLU B 1 128 ? -4.957 -15.609 13.352 1 95 128 GLU B CA 1
ATOM 4138 C C . GLU B 1 128 ? -5.594 -16.469 12.266 1 95 128 GLU B C 1
ATOM 4140 O O . GLU B 1 128 ? -5.555 -16.125 11.078 1 95 128 GLU B O 1
ATOM 4145 N N . PRO B 1 129 ? -6.172 -17.594 12.664 1 96.75 129 PRO B N 1
ATOM 4146 C CA . PRO B 1 129 ? -6.805 -18.453 11.656 1 96.75 129 PRO B CA 1
ATOM 4147 C C . PRO B 1 129 ? -8.047 -17.812 11.039 1 96.75 129 PRO B C 1
ATOM 4149 O O . PRO B 1 129 ? -8.719 -17 11.68 1 96.75 129 PRO B O 1
ATOM 4152 N N . VAL B 1 130 ? -8.289 -18.062 9.82 1 96.56 130 VAL B N 1
ATOM 4153 C CA . VAL B 1 130 ? -9.547 -17.766 9.156 1 96.56 130 VAL B CA 1
ATOM 4154 C C . VAL B 1 130 ? -10.438 -19 9.141 1 96.56 130 VAL B C 1
ATOM 4156 O O . VAL B 1 130 ? -10.078 -20.016 8.547 1 96.56 130 VAL B O 1
ATOM 4159 N N . VAL B 1 131 ? -11.586 -18.953 9.75 1 95.75 131 VAL B N 1
ATOM 4160 C CA . VAL B 1 131 ? -12.43 -20.141 9.891 1 95.75 131 VAL B CA 1
ATOM 4161 C C . VAL B 1 131 ? -13.664 -20 9.008 1 95.75 131 VAL B C 1
ATOM 4163 O O . VAL B 1 131 ? -14.406 -19.016 9.109 1 95.75 131 VAL B O 1
ATOM 4166 N N . LEU B 1 132 ? -13.805 -20.938 8.102 1 94.81 132 LEU B N 1
ATOM 4167 C CA . LEU B 1 132 ? -15 -21.047 7.27 1 94.81 132 LEU B CA 1
ATOM 4168 C C . LEU B 1 132 ? -15.797 -22.297 7.645 1 94.81 132 LEU B C 1
ATOM 4170 O O . LEU B 1 132 ? -15.289 -23.188 8.336 1 94.81 132 LEU B O 1
ATOM 4174 N N . LYS B 1 133 ? -17.047 -22.281 7.266 1 93.19 133 LYS B N 1
ATOM 4175 C CA . LYS B 1 133 ? -17.906 -23.422 7.605 1 93.19 133 LYS B CA 1
ATOM 4176 C C . LYS B 1 133 ? -18.578 -23.984 6.363 1 93.19 133 LYS B C 1
ATOM 4178 O O . LYS B 1 133 ? -19 -23.25 5.477 1 93.19 133 LYS B O 1
ATOM 4183 N N . ASP B 1 134 ? -18.609 -25.297 6.309 1 91.56 134 ASP B N 1
ATOM 4184 C CA . ASP B 1 134 ? -19.422 -26 5.336 1 91.56 134 ASP B CA 1
ATOM 4185 C C . ASP B 1 134 ? -20.391 -26.953 6.027 1 91.56 134 ASP B C 1
ATOM 4187 O O . ASP B 1 134 ? -20.625 -26.844 7.23 1 91.56 134 ASP B O 1
ATOM 4191 N N . ASP B 1 135 ? -21.047 -27.828 5.34 1 91.06 135 ASP B N 1
ATOM 4192 C CA . ASP B 1 135 ? -22.078 -28.703 5.887 1 91.06 135 ASP B CA 1
ATOM 4193 C C . ASP B 1 135 ? -21.484 -29.672 6.906 1 91.06 135 ASP B C 1
ATOM 4195 O O . ASP B 1 135 ? -22.188 -30.141 7.805 1 91.06 135 ASP B O 1
ATOM 4199 N N . ASP B 1 136 ? -20.219 -29.906 6.762 1 92.44 136 ASP B N 1
ATOM 4200 C CA . ASP B 1 136 ? -19.578 -30.891 7.633 1 92.44 136 ASP B CA 1
ATOM 4201 C C . ASP B 1 136 ? -18.906 -30.203 8.828 1 92.44 136 ASP B C 1
ATOM 4203 O O . ASP B 1 136 ? -18.406 -30.875 9.734 1 92.44 136 ASP B O 1
ATOM 4207 N N . GLY B 1 137 ? -18.938 -28.891 8.844 1 92.69 137 GLY B N 1
ATOM 4208 C CA . GLY B 1 137 ? -18.375 -28.188 9.992 1 92.69 137 GLY B CA 1
ATOM 4209 C C . GLY B 1 137 ? -17.344 -27.156 9.602 1 92.69 137 GLY B C 1
ATOM 4210 O O . GLY B 1 137 ? -17.422 -26.562 8.523 1 92.69 137 GLY B O 1
ATOM 4211 N N . GLU B 1 138 ? -16.359 -26.953 10.516 1 94.31 138 GLU B N 1
ATOM 4212 C CA . GLU B 1 138 ? -15.406 -25.844 10.367 1 94.31 138 GLU B CA 1
ATOM 4213 C C . GLU B 1 138 ? -14.172 -26.281 9.586 1 94.31 138 GLU B C 1
ATOM 4215 O O . GLU B 1 138 ? -13.68 -27.406 9.766 1 94.31 138 GLU B O 1
ATOM 4220 N N . VAL B 1 139 ? -13.75 -25.484 8.758 1 96.88 139 VAL B N 1
ATOM 4221 C CA . VAL B 1 139 ? -12.438 -25.562 8.133 1 96.88 139 VAL B CA 1
ATOM 4222 C C . VAL B 1 139 ? -11.617 -24.328 8.492 1 96.88 139 VAL B C 1
ATOM 4224 O O . VAL B 1 139 ? -12.008 -23.203 8.188 1 96.88 139 VAL B O 1
ATOM 4227 N N . ALA B 1 140 ? -10.508 -24.578 9.219 1 97.69 140 ALA B N 1
ATOM 4228 C CA . ALA B 1 140 ? -9.641 -23.484 9.648 1 97.69 140 ALA B CA 1
ATOM 4229 C C . ALA B 1 140 ? -8.453 -23.312 8.703 1 97.69 140 ALA B C 1
ATOM 4231 O O . ALA B 1 140 ? -7.738 -24.281 8.422 1 97.69 140 ALA B O 1
ATOM 4232 N N . PHE B 1 141 ? -8.289 -22.156 8.18 1 98.31 141 PHE B N 1
ATOM 4233 C CA . PHE B 1 141 ? -7.129 -21.781 7.371 1 98.31 141 PHE B CA 1
ATOM 4234 C C . PHE B 1 141 ? -6.102 -21.031 8.211 1 98.31 141 PHE B C 1
ATOM 4236 O O . PHE B 1 141 ? -6.422 -20.016 8.836 1 98.31 141 PHE B O 1
ATOM 4243 N N . ALA B 1 142 ? -4.91 -21.578 8.281 1 98.31 142 ALA B N 1
ATOM 4244 C CA . ALA B 1 142 ? -3.828 -21 9.078 1 98.31 142 ALA B CA 1
ATOM 4245 C C . ALA B 1 142 ? -2.836 -20.25 8.195 1 98.31 142 ALA B C 1
ATOM 4247 O O . ALA B 1 142 ? -1.991 -20.859 7.543 1 98.31 142 ALA B O 1
ATOM 4248 N N . PRO B 1 143 ? -2.92 -18.906 8.164 1 98.56 143 PRO B N 1
ATOM 4249 C CA . PRO B 1 143 ? -1.926 -18.141 7.398 1 98.56 143 PRO B CA 1
ATOM 4250 C C . PRO B 1 143 ? -0.552 -18.125 8.07 1 98.56 143 PRO B C 1
ATOM 4252 O O . PRO B 1 143 ? -0.428 -17.719 9.227 1 98.56 143 PRO B O 1
ATOM 4255 N N . LEU B 1 144 ? 0.396 -18.609 7.379 1 98.44 144 LEU B N 1
ATOM 4256 C CA . LEU B 1 144 ? 1.785 -18.656 7.824 1 98.44 144 LEU B CA 1
ATOM 4257 C C . LEU B 1 144 ? 2.689 -17.891 6.875 1 98.44 144 LEU B C 1
ATOM 4259 O O . LEU B 1 144 ? 3.465 -18.484 6.125 1 98.44 144 LEU B O 1
ATOM 4263 N N . PRO B 1 145 ? 2.666 -16.547 6.965 1 98.12 145 PRO B N 1
ATOM 4264 C CA . PRO B 1 145 ? 3.451 -15.727 6.035 1 98.12 145 PRO B CA 1
ATOM 4265 C C . PRO B 1 145 ? 4.957 -15.938 6.191 1 98.12 145 PRO B C 1
ATOM 4267 O O . PRO B 1 145 ? 5.41 -16.422 7.227 1 98.12 145 PRO B O 1
ATOM 4270 N N . TYR B 1 146 ? 5.66 -15.586 5.188 1 96.75 146 TYR B N 1
ATOM 4271 C CA . TYR B 1 146 ? 7.113 -15.555 5.324 1 96.75 146 TYR B CA 1
ATOM 4272 C C . TYR B 1 146 ? 7.543 -14.562 6.395 1 96.75 146 TYR B C 1
ATOM 4274 O O . TYR B 1 146 ? 7.062 -13.43 6.422 1 96.75 146 TYR B O 1
ATOM 4282 N N . ALA B 1 147 ? 8.398 -15.008 7.234 1 95.06 147 ALA B N 1
ATOM 4283 C CA . ALA B 1 147 ? 8.938 -14.133 8.273 1 95.06 147 ALA B CA 1
ATOM 4284 C C . ALA B 1 147 ? 10.367 -14.523 8.641 1 95.06 147 ALA B C 1
ATOM 4286 O O . ALA B 1 147 ? 10.664 -15.711 8.789 1 95.06 147 ALA B O 1
ATOM 4287 N N . GLU B 1 148 ? 11.148 -13.531 8.766 1 92.75 148 GLU B N 1
ATOM 4288 C CA . GLU B 1 148 ? 12.5 -13.773 9.25 1 92.75 148 GLU B CA 1
ATOM 4289 C C . GLU B 1 148 ? 12.492 -14.195 10.719 1 92.75 148 GLU B C 1
ATOM 4291 O O . GLU B 1 148 ? 11.703 -13.68 11.508 1 92.75 148 GLU B O 1
ATOM 4296 N N . PRO B 1 149 ? 13.461 -15.078 11.047 1 94.06 149 PRO B N 1
ATOM 4297 C CA . PRO B 1 149 ? 13.523 -15.562 12.43 1 94.06 149 PRO B CA 1
ATOM 4298 C C . PRO B 1 149 ? 13.57 -14.422 13.453 1 94.06 149 PRO B C 1
ATOM 4300 O O . PRO B 1 149 ? 12.93 -14.5 14.5 1 94.06 149 PRO B O 1
ATOM 4303 N N . GLY B 1 150 ? 14.32 -13.367 13.133 1 93.94 150 GLY B N 1
ATOM 4304 C CA . GLY B 1 150 ? 14.391 -12.227 14.031 1 93.94 150 GLY B CA 1
ATOM 4305 C C . GLY B 1 150 ? 13.031 -11.602 14.312 1 93.94 150 GLY B C 1
ATOM 4306 O O . GLY B 1 150 ? 12.734 -11.242 15.453 1 93.94 150 GLY B O 1
ATOM 4307 N N . LYS B 1 151 ? 12.234 -11.5 13.297 1 94.56 151 LYS B N 1
ATOM 4308 C CA . LYS B 1 151 ? 10.906 -10.922 13.445 1 94.56 151 LYS B CA 1
ATOM 4309 C C . LYS B 1 151 ? 10.008 -11.828 14.289 1 94.56 151 LYS B C 1
ATOM 4311 O O . LYS B 1 151 ? 9.203 -11.344 15.086 1 94.56 151 LYS B O 1
ATOM 4316 N N . VAL B 1 152 ? 10.094 -13.102 14.109 1 96.5 152 VAL B N 1
ATOM 4317 C CA . VAL B 1 152 ? 9.305 -14.062 14.867 1 96.5 152 VAL B CA 1
ATOM 4318 C C . VAL B 1 152 ? 9.703 -14.023 16.344 1 96.5 152 VAL B C 1
ATOM 4320 O O . VAL B 1 152 ? 8.852 -14.055 17.219 1 96.5 152 VAL B O 1
ATOM 4323 N N . ARG B 1 153 ? 11 -13.953 16.578 1 96.56 153 ARG B N 1
ATOM 4324 C CA . ARG B 1 153 ? 11.492 -13.836 17.953 1 96.56 153 ARG B CA 1
ATOM 4325 C C . ARG B 1 153 ? 10.852 -12.648 18.656 1 96.56 153 ARG B C 1
ATOM 4327 O O . ARG B 1 153 ? 10.398 -12.773 19.797 1 96.56 153 ARG B O 1
ATOM 4334 N N . GLU B 1 154 ? 10.836 -11.625 17.969 1 95.69 154 GLU B N 1
ATOM 4335 C CA . GLU B 1 154 ? 10.312 -10.391 18.547 1 95.69 154 GLU B CA 1
ATOM 4336 C C . GLU B 1 154 ? 8.805 -10.461 18.734 1 95.69 154 GLU B C 1
ATOM 4338 O O . GLU B 1 154 ? 8.289 -10.18 19.812 1 95.69 154 GLU B O 1
ATOM 4343 N N . ALA B 1 155 ? 8.109 -10.875 17.766 1 95.75 155 ALA B N 1
ATOM 4344 C CA . ALA B 1 155 ? 6.652 -10.836 17.75 1 95.75 155 ALA B CA 1
ATOM 4345 C C . ALA B 1 155 ? 6.07 -11.844 18.75 1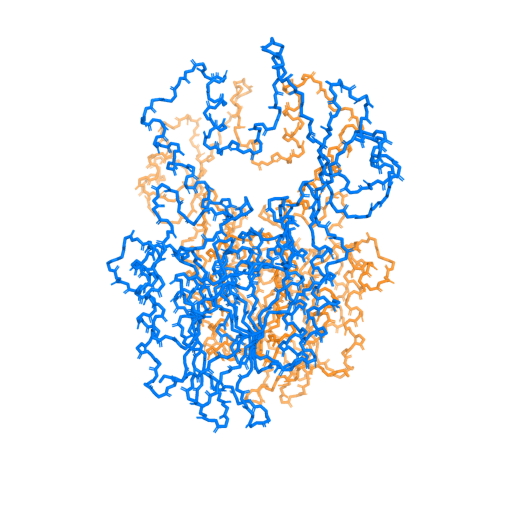 95.75 155 ALA B C 1
ATOM 4347 O O . ALA B 1 155 ? 5.059 -11.57 19.391 1 95.75 155 ALA B O 1
ATOM 4348 N N . LEU B 1 156 ? 6.723 -12.977 18.875 1 96.62 156 LEU B N 1
ATOM 4349 C CA . LEU B 1 156 ? 6.145 -14.031 19.703 1 96.62 156 LEU B CA 1
ATOM 4350 C C . LEU B 1 156 ? 6.988 -14.281 20.938 1 96.62 156 LEU B C 1
ATOM 4352 O O . LEU B 1 156 ? 6.734 -15.227 21.688 1 96.62 156 LEU B O 1
ATOM 4356 N N . SER B 1 157 ? 7.969 -13.383 21.141 1 96 157 SER B N 1
ATOM 4357 C CA . SER B 1 157 ? 8.867 -13.555 22.281 1 96 157 SER B CA 1
ATOM 4358 C C . SER B 1 157 ? 9.336 -15 22.406 1 96 157 SER B C 1
ATOM 4360 O O . SER B 1 157 ? 9.234 -15.602 23.469 1 96 157 SER B O 1
ATOM 4362 N N . ALA B 1 158 ? 9.727 -15.539 21.328 1 96.06 158 ALA B N 1
ATOM 4363 C CA . ALA B 1 158 ? 10.172 -16.922 21.25 1 96.06 158 ALA B CA 1
ATOM 4364 C C . ALA B 1 158 ? 11.664 -17.016 20.938 1 96.06 158 ALA B C 1
ATOM 4366 O O . ALA B 1 158 ? 12.227 -16.094 20.328 1 96.06 158 ALA B O 1
ATOM 4367 N N . ASP B 1 159 ? 12.273 -18.062 21.375 1 95.69 159 ASP B N 1
ATOM 4368 C CA . ASP B 1 159 ? 13.695 -18.297 21.109 1 95.69 159 ASP B CA 1
ATOM 4369 C C . ASP B 1 159 ? 13.898 -19.078 19.812 1 95.69 159 ASP B C 1
ATOM 4371 O O . ASP B 1 159 ? 14.062 -20.297 19.844 1 95.69 159 ASP B O 1
ATOM 4375 N N . VAL B 1 160 ? 13.836 -18.375 18.766 1 93.94 160 VAL B N 1
ATOM 4376 C CA . VAL B 1 160 ? 13.953 -18.984 17.438 1 93.94 160 VAL B CA 1
ATOM 4377 C C . VAL B 1 160 ? 15.18 -18.438 16.719 1 93.94 160 VAL B C 1
ATOM 4379 O O . VAL B 1 160 ? 15.484 -17.234 16.828 1 93.94 160 VAL B O 1
ATOM 4382 N N . HIS B 1 161 ? 15.938 -19.281 15.961 1 91.44 161 HIS B N 1
ATOM 4383 C CA . HIS B 1 161 ? 17.188 -18.875 15.328 1 91.44 161 HIS B CA 1
ATOM 4384 C C . HIS B 1 161 ? 17.219 -19.281 13.859 1 91.44 161 HIS B C 1
ATOM 4386 O O . HIS B 1 161 ? 18.031 -18.766 13.086 1 91.44 161 HIS B O 1
ATOM 4392 N N . THR B 1 162 ? 16.422 -20.203 13.492 1 91.25 162 THR B N 1
ATOM 4393 C CA . THR B 1 162 ? 16.391 -20.688 12.109 1 91.25 162 THR B CA 1
ATOM 4394 C C . THR B 1 162 ? 15.008 -20.484 11.5 1 91.25 162 THR B C 1
ATOM 4396 O O . THR B 1 162 ? 14.031 -20.281 12.227 1 91.25 162 THR B O 1
ATOM 4399 N N . HIS B 1 163 ? 14.906 -20.594 10.227 1 92.62 163 HIS B N 1
ATOM 4400 C CA . HIS B 1 163 ? 13.625 -20.5 9.531 1 92.62 163 HIS B CA 1
ATOM 4401 C C . HIS B 1 163 ? 12.688 -21.625 9.945 1 92.62 163 HIS B C 1
ATOM 4403 O O . HIS B 1 163 ? 11.484 -21.422 10.086 1 92.62 163 HIS B O 1
ATOM 4409 N N . GLU B 1 164 ? 13.273 -22.75 10.109 1 94.31 164 GLU B N 1
ATOM 4410 C CA . GLU B 1 164 ? 12.469 -23.891 10.516 1 94.31 164 GLU B CA 1
ATOM 4411 C C . GLU B 1 164 ? 11.852 -23.672 11.891 1 94.31 164 GLU B C 1
ATOM 4413 O O . GLU B 1 164 ? 10.656 -23.906 12.086 1 94.31 164 GLU B O 1
ATOM 4418 N N . GLU B 1 165 ? 12.688 -23.219 12.805 1 95.38 165 GLU B N 1
ATOM 4419 C CA . GLU B 1 165 ? 12.188 -22.938 14.141 1 95.38 165 GLU B CA 1
ATOM 4420 C C . GLU B 1 165 ? 11.109 -21.844 14.109 1 95.38 165 GLU B C 1
ATOM 4422 O O . GLU B 1 165 ? 10.102 -21.953 14.812 1 95.38 165 GLU B O 1
ATOM 4427 N N . ALA B 1 166 ? 11.359 -20.875 13.305 1 95.31 166 ALA B N 1
ATOM 4428 C CA . ALA B 1 166 ? 10.406 -19.781 13.188 1 95.31 166 ALA B CA 1
ATOM 4429 C C . ALA B 1 166 ? 9.062 -20.281 12.664 1 95.31 166 ALA B C 1
ATOM 4431 O O . ALA B 1 166 ? 8.016 -19.969 13.234 1 95.31 166 ALA B O 1
ATOM 4432 N N . GLU B 1 167 ? 9.109 -21.078 11.625 1 96.38 167 GLU B N 1
ATOM 4433 C CA . GLU B 1 167 ? 7.879 -21.594 11.047 1 96.38 167 GLU B CA 1
ATOM 4434 C C . GLU B 1 167 ? 7.148 -22.5 12.031 1 96.38 167 GLU B C 1
ATOM 4436 O O . GLU B 1 167 ? 5.918 -22.484 12.109 1 96.38 167 GLU B O 1
ATOM 4441 N N . ARG B 1 168 ? 7.859 -23.281 12.773 1 97.25 168 ARG B N 1
ATOM 4442 C CA . ARG B 1 168 ? 7.27 -24.172 13.766 1 97.25 168 ARG B CA 1
ATOM 4443 C C . ARG B 1 168 ? 6.539 -23.391 14.852 1 97.25 168 ARG B C 1
ATOM 4445 O O . ARG B 1 168 ? 5.422 -23.734 15.234 1 97.25 168 ARG B O 1
ATOM 4452 N N . VAL B 1 169 ? 7.191 -22.359 15.297 1 97.56 169 VAL B N 1
ATOM 4453 C CA . VAL B 1 169 ? 6.613 -21.531 16.344 1 97.56 169 VAL B CA 1
ATOM 4454 C C . VAL B 1 169 ? 5.344 -20.844 15.828 1 97.56 169 VAL B C 1
ATOM 4456 O O . VAL B 1 169 ? 4.336 -20.781 16.531 1 97.56 169 VAL B O 1
ATOM 4459 N N . LEU B 1 170 ? 5.387 -20.344 14.625 1 98 170 LEU B N 1
ATOM 4460 C CA . LEU B 1 170 ? 4.219 -19.719 14.016 1 98 170 LEU B CA 1
ATOM 4461 C C . LEU B 1 170 ? 3.078 -20.734 13.883 1 98 170 LEU B C 1
ATOM 4463 O O . LEU B 1 170 ? 1.936 -20.422 14.242 1 98 170 LEU B O 1
ATOM 4467 N N . SER B 1 171 ? 3.408 -21.906 13.367 1 97.88 171 SER B N 1
ATOM 4468 C CA . SER B 1 171 ? 2.412 -22.953 13.188 1 97.88 171 SER B CA 1
ATOM 4469 C C . SER B 1 171 ? 1.787 -23.344 14.523 1 97.88 171 SER B C 1
ATOM 4471 O O . SER B 1 171 ? 0.562 -23.422 14.648 1 97.88 171 SER B O 1
ATOM 4473 N N . ASP B 1 172 ? 2.604 -23.516 15.508 1 97.31 172 ASP B N 1
ATOM 4474 C CA . ASP B 1 172 ? 2.119 -23.906 16.828 1 97.31 172 ASP B CA 1
ATOM 4475 C C . ASP B 1 172 ? 1.211 -22.828 17.406 1 97.31 172 ASP B C 1
ATOM 4477 O O . ASP B 1 172 ? 0.194 -23.141 18.031 1 97.31 172 ASP B O 1
ATOM 4481 N N . PHE B 1 173 ? 1.632 -21.625 17.25 1 97.31 173 PHE B N 1
ATOM 4482 C CA . PHE B 1 173 ? 0.851 -20.5 17.75 1 97.31 173 PHE B CA 1
ATOM 4483 C C . PHE B 1 173 ? -0.555 -20.516 17.156 1 97.31 173 PHE B C 1
ATOM 4485 O O . PHE B 1 173 ? -1.539 -20.344 17.891 1 97.31 173 PHE B O 1
ATOM 4492 N N . LEU B 1 174 ? -0.668 -20.766 15.867 1 97.19 174 LEU B N 1
ATOM 4493 C CA . LEU B 1 174 ? -1.964 -20.766 15.195 1 97.19 174 LEU B CA 1
ATOM 4494 C C . LEU B 1 174 ? -2.766 -22 15.562 1 97.19 174 LEU B C 1
ATOM 4496 O O . LEU B 1 174 ? -3.98 -21.938 15.75 1 97.19 174 LEU B O 1
ATOM 4500 N N . LEU B 1 175 ? -2.1 -23.141 15.703 1 97.12 175 LEU B N 1
ATOM 4501 C CA . LEU B 1 175 ? -2.77 -24.391 16.031 1 97.12 175 LEU B CA 1
ATOM 4502 C C . LEU B 1 175 ? -3.428 -24.312 17.406 1 97.12 175 LEU B C 1
ATOM 4504 O O . LEU B 1 175 ? -4.48 -24.922 17.625 1 97.12 175 LEU B O 1
ATOM 4508 N N . ARG B 1 176 ? -2.82 -23.531 18.266 1 95.88 176 ARG B N 1
ATOM 4509 C CA . ARG B 1 176 ? -3.379 -23.375 19.609 1 95.88 176 ARG B CA 1
ATOM 4510 C C . ARG B 1 176 ? -4.691 -22.609 19.562 1 95.88 176 ARG B C 1
ATOM 4512 O O . ARG B 1 176 ? -5.504 -22.703 20.484 1 95.88 176 ARG B O 1
ATOM 4519 N N . GLN B 1 177 ? -4.852 -21.922 18.5 1 94.75 177 GLN B N 1
ATOM 4520 C CA . GLN B 1 177 ? -6.055 -21.109 18.359 1 94.75 177 GLN B CA 1
ATOM 4521 C C . GLN B 1 177 ? -7.152 -21.875 17.625 1 94.75 177 GLN B C 1
ATOM 4523 O O . GLN B 1 177 ? -8.32 -21.469 17.641 1 94.75 177 GLN B O 1
ATOM 4528 N N . ILE B 1 178 ? -6.719 -22.953 16.953 1 92.56 178 ILE B N 1
ATOM 4529 C CA . ILE B 1 178 ? -7.648 -23.719 16.141 1 92.56 178 ILE B CA 1
ATOM 4530 C C . ILE B 1 178 ? -8.234 -24.875 16.953 1 92.56 178 ILE B C 1
ATOM 4532 O O . ILE B 1 178 ? -7.496 -25.609 17.625 1 92.56 178 ILE B O 1
ATOM 4536 N N . GLY B 1 179 ? -9.445 -24.984 17.094 1 81.75 179 GLY B N 1
ATOM 4537 C CA . GLY B 1 179 ? -10.078 -26.078 17.812 1 81.75 179 GLY B CA 1
ATOM 4538 C C . GLY B 1 179 ? -9.703 -27.438 17.266 1 81.75 179 GLY B C 1
ATOM 4539 O O . GLY B 1 179 ? -9.32 -27.562 16.094 1 81.75 179 GLY B O 1
ATOM 4540 N N . HIS B 1 180 ? -9.867 -28.5 18.047 1 78.5 180 HIS B N 1
ATOM 4541 C CA . HIS B 1 180 ? -9.445 -29.844 17.703 1 78.5 180 HIS B CA 1
ATOM 4542 C C . HIS B 1 180 ? -10.336 -30.438 16.625 1 78.5 180 HIS B C 1
ATOM 4544 O O . HIS B 1 180 ? -9.891 -31.281 15.828 1 78.5 180 HIS B O 1
ATOM 4550 N N . ALA B 1 181 ? -11.438 -30.016 16.516 1 78.12 181 ALA B N 1
ATOM 4551 C CA . ALA B 1 181 ? -12.398 -30.672 15.625 1 78.12 181 ALA B CA 1
ATOM 4552 C C . ALA B 1 181 ? -12.367 -30.047 14.234 1 78.12 181 ALA B C 1
ATOM 4554 O O . ALA B 1 181 ? -12.906 -30.625 13.281 1 78.12 181 ALA B O 1
ATOM 4555 N N . ALA B 1 182 ? -11.609 -29.109 14 1 87.81 182 ALA B N 1
ATOM 4556 C CA . ALA B 1 182 ? -11.641 -28.406 12.719 1 87.81 182 ALA B CA 1
ATOM 4557 C C . ALA B 1 182 ? -10.695 -29.062 11.719 1 87.81 182 ALA B C 1
ATOM 4559 O O . ALA B 1 182 ? -9.609 -29.516 12.086 1 87.81 182 ALA B O 1
ATOM 4560 N N . ARG B 1 183 ? -11.203 -29.281 10.477 1 96.62 183 ARG B N 1
ATOM 4561 C CA . ARG B 1 183 ? -10.273 -29.531 9.375 1 96.62 183 ARG B CA 1
ATOM 4562 C C . ARG B 1 183 ? -9.344 -28.328 9.156 1 96.62 183 ARG B C 1
ATOM 4564 O O . ARG B 1 183 ? -9.758 -27.188 9.328 1 96.62 183 ARG B O 1
ATOM 4571 N N . LYS B 1 184 ? -8.086 -28.594 8.891 1 98.06 184 LYS B N 1
ATOM 4572 C CA . LYS B 1 184 ? -7.082 -27.531 8.93 1 98.06 184 LYS B CA 1
ATOM 4573 C C . LYS B 1 184 ? -6.312 -27.453 7.613 1 98.06 184 LYS B C 1
ATOM 4575 O O . LYS B 1 184 ? -5.902 -28.484 7.07 1 98.06 184 LYS B O 1
ATOM 4580 N N . VAL B 1 185 ? -6.137 -26.234 7.098 1 98.62 185 VAL B N 1
ATOM 4581 C CA . VAL B 1 185 ? -5.316 -25.953 5.926 1 98.62 185 VAL B CA 1
ATOM 4582 C C . VAL B 1 185 ? -4.258 -24.906 6.273 1 98.62 185 VAL B C 1
ATOM 4584 O O . VAL B 1 185 ? -4.582 -23.828 6.793 1 98.62 185 VAL B O 1
ATOM 4587 N N . ALA B 1 186 ? -3.002 -25.219 6.059 1 98.81 186 ALA B N 1
ATOM 4588 C CA . ALA B 1 186 ? -1.927 -24.25 6.211 1 98.81 186 ALA B CA 1
ATOM 4589 C C . ALA B 1 186 ? -1.66 -23.516 4.898 1 98.81 186 ALA B C 1
ATOM 4591 O O . ALA B 1 186 ? -1.7 -24.125 3.824 1 98.81 186 ALA B O 1
ATOM 4592 N N . ILE B 1 187 ? -1.451 -22.266 4.922 1 98.94 187 ILE B N 1
ATOM 4593 C CA . ILE B 1 187 ? -0.963 -21.469 3.807 1 98.94 187 ILE B CA 1
ATOM 4594 C C . ILE B 1 187 ? 0.412 -20.891 4.145 1 98.94 187 ILE B C 1
ATOM 4596 O O . ILE B 1 187 ? 0.534 -20.031 5.02 1 98.94 187 ILE B O 1
ATOM 4600 N N . ALA B 1 188 ? 1.43 -21.328 3.461 1 98.62 188 ALA B N 1
ATOM 4601 C CA . ALA B 1 188 ? 2.791 -20.969 3.855 1 98.62 188 ALA B CA 1
ATOM 4602 C C . ALA B 1 188 ? 3.645 -20.625 2.639 1 98.62 188 ALA B C 1
ATOM 4604 O O . ALA B 1 188 ? 3.312 -21.016 1.514 1 98.62 188 ALA B O 1
ATOM 4605 N N . HIS B 1 189 ? 4.652 -19.875 2.842 1 98 189 HIS B N 1
ATOM 4606 C CA . HIS B 1 189 ? 5.617 -19.5 1.814 1 98 189 HIS B CA 1
ATOM 4607 C C . HIS B 1 189 ? 7.043 -19.844 2.242 1 98 189 HIS B C 1
ATOM 4609 O O . HIS B 1 189 ? 7.699 -19.062 2.924 1 98 189 HIS B O 1
ATOM 4615 N N . GLU B 1 190 ? 7.441 -21 1.845 1 95.81 190 GLU B N 1
ATOM 4616 C CA . GLU B 1 190 ? 8.695 -21.578 2.336 1 95.81 190 GLU B CA 1
ATOM 4617 C C . GLU B 1 190 ? 9.328 -22.484 1.295 1 95.81 190 GLU B C 1
ATOM 4619 O O . GLU B 1 190 ? 8.648 -22.953 0.374 1 95.81 190 GLU B O 1
ATOM 4624 N N . PHE B 1 191 ? 10.594 -22.703 1.524 1 94.31 191 PHE B N 1
ATOM 4625 C CA . PHE B 1 191 ? 11.281 -23.75 0.778 1 94.31 191 PHE B CA 1
ATOM 4626 C C . PHE B 1 191 ? 11.336 -25.047 1.586 1 94.31 191 PHE B C 1
ATOM 4628 O O . PHE B 1 191 ? 12.148 -25.172 2.506 1 94.31 191 PHE B O 1
ATOM 4635 N N . VAL B 1 192 ? 10.531 -25.938 1.261 1 93.88 192 VAL B N 1
ATOM 4636 C CA . VAL B 1 192 ? 10.422 -27.203 1.975 1 93.88 192 VAL B CA 1
ATOM 4637 C C . VAL B 1 192 ? 11.352 -28.234 1.34 1 93.88 192 VAL B C 1
ATOM 4639 O O . VAL B 1 192 ? 11.461 -28.312 0.114 1 93.88 192 VAL B O 1
ATOM 4642 N N . ALA B 1 193 ? 11.922 -29.031 2.162 1 89.81 193 ALA B N 1
ATOM 4643 C CA . ALA B 1 193 ? 12.844 -30.062 1.703 1 89.81 193 ALA B CA 1
ATOM 4644 C C . ALA B 1 193 ? 12.172 -30.984 0.687 1 89.81 193 ALA B C 1
ATOM 4646 O O . ALA B 1 193 ? 11.008 -31.359 0.856 1 89.81 193 ALA B O 1
ATOM 4647 N N . GLY B 1 194 ? 12.977 -31.266 -0.369 1 86.5 194 GLY B N 1
ATOM 4648 C CA . GLY B 1 194 ? 12.469 -32.125 -1.416 1 86.5 194 GLY B CA 1
ATOM 4649 C C . GLY B 1 194 ? 11.938 -31.375 -2.619 1 86.5 194 GLY B C 1
ATOM 4650 O O . GLY B 1 194 ? 11.648 -31.969 -3.656 1 86.5 194 GLY B O 1
ATOM 4651 N N . GLY B 1 195 ? 11.805 -30.094 -2.494 1 87.12 195 GLY B N 1
ATOM 4652 C CA . GLY B 1 195 ? 11.359 -29.281 -3.617 1 87.12 195 GLY B CA 1
ATOM 4653 C C . GLY B 1 195 ? 12.477 -28.953 -4.594 1 87.12 195 GLY B C 1
ATOM 4654 O O . GLY B 1 195 ? 13.648 -28.906 -4.215 1 87.12 195 GLY B O 1
ATOM 4655 N N . SER B 1 196 ? 12.047 -28.734 -5.789 1 88.75 196 SER B N 1
ATOM 4656 C CA . SER B 1 196 ? 12.984 -28.344 -6.832 1 88.75 196 SER B CA 1
ATOM 4657 C C . SER B 1 196 ? 12.812 -26.875 -7.207 1 88.75 196 SER B C 1
ATOM 4659 O O . SER B 1 196 ? 11.711 -26.438 -7.551 1 88.75 196 SER B O 1
ATOM 4661 N N . ALA B 1 197 ? 13.93 -26.172 -7.195 1 88.25 197 ALA B N 1
ATOM 4662 C CA . ALA B 1 197 ? 13.891 -24.734 -7.418 1 88.25 197 ALA B CA 1
ATOM 4663 C C . ALA B 1 197 ? 14.281 -24.391 -8.852 1 88.25 197 ALA B C 1
ATOM 4665 O O . ALA B 1 197 ? 14.836 -25.219 -9.57 1 88.25 197 ALA B O 1
ATOM 4666 N N . SER B 1 198 ? 13.922 -23.188 -9.258 1 88 198 SER B N 1
ATOM 4667 C CA . SER B 1 198 ? 14.352 -22.594 -10.516 1 88 198 SER B CA 1
ATOM 4668 C C . SER B 1 198 ? 15.211 -21.344 -10.273 1 88 198 SER B C 1
ATOM 4670 O O . SER B 1 198 ? 15.391 -20.938 -9.125 1 88 198 SER B O 1
ATOM 4672 N N . ASP B 1 199 ? 15.711 -20.688 -11.406 1 83.38 199 ASP B N 1
ATOM 4673 C CA . ASP B 1 199 ? 16.625 -19.547 -11.32 1 83.38 199 ASP B CA 1
ATOM 4674 C C . ASP B 1 199 ? 15.891 -18.281 -10.852 1 83.38 199 ASP B C 1
ATOM 4676 O O . ASP B 1 199 ? 16.516 -17.344 -10.367 1 83.38 199 ASP B O 1
ATOM 4680 N N . SER B 1 200 ? 14.648 -18.297 -10.938 1 82.12 200 SER B N 1
ATOM 4681 C CA . SER B 1 200 ? 13.898 -17.062 -10.68 1 82.12 200 SER B CA 1
ATOM 4682 C C . SER B 1 200 ? 13.531 -16.938 -9.203 1 82.12 200 SER B C 1
ATOM 4684 O O . SER B 1 200 ? 13.109 -15.875 -8.75 1 82.12 200 SER B O 1
ATOM 4686 N N . GLU B 1 201 ? 13.719 -18 -8.484 1 83 201 GLU B N 1
ATOM 4687 C CA . GLU B 1 201 ? 13.352 -17.984 -7.07 1 83 201 GLU B CA 1
ATOM 4688 C C . GLU B 1 201 ? 14.516 -17.516 -6.203 1 83 201 GLU B C 1
ATOM 4690 O O . GLU B 1 201 ? 15.617 -18.062 -6.277 1 83 201 GLU B O 1
ATOM 4695 N N . ARG B 1 202 ? 14.258 -16.422 -5.469 1 77.81 202 ARG B N 1
ATOM 4696 C CA . ARG B 1 202 ? 15.258 -15.867 -4.555 1 77.81 202 ARG B CA 1
ATOM 4697 C C . ARG B 1 202 ? 15.422 -16.766 -3.328 1 77.81 202 ARG B C 1
ATOM 4699 O O . ARG B 1 202 ? 14.438 -17.203 -2.736 1 77.81 202 ARG B O 1
ATOM 4706 N N . PRO B 1 203 ? 16.719 -17 -3.059 1 74.94 203 PRO B N 1
ATOM 4707 C CA . PRO B 1 203 ? 16.906 -17.766 -1.817 1 74.94 203 PRO B CA 1
ATOM 4708 C C . PRO B 1 203 ? 16.328 -17.047 -0.6 1 74.94 203 PRO B C 1
ATOM 4710 O O . PRO B 1 203 ? 16.344 -15.812 -0.539 1 74.94 203 PRO B O 1
ATOM 4713 N N . LEU B 1 204 ? 15.648 -17.766 0.274 1 74.25 204 LEU B N 1
ATOM 4714 C CA . LEU B 1 204 ? 15.023 -17.203 1.464 1 74.25 204 LEU B CA 1
ATOM 4715 C C . LEU B 1 204 ? 16.078 -16.734 2.461 1 74.25 204 LEU B C 1
ATOM 4717 O O . LEU B 1 204 ? 15.82 -15.852 3.281 1 74.25 204 LEU B O 1
ATOM 4721 N N . SER B 1 205 ? 17.328 -17.422 2.619 1 60.5 205 SER B N 1
ATOM 4722 C CA . SER B 1 205 ? 18.391 -17 3.527 1 60.5 205 SER B CA 1
ATOM 4723 C C . SER B 1 205 ? 19.719 -16.859 2.793 1 60.5 205 SER B C 1
ATOM 4725 O O . SER B 1 205 ? 19.953 -17.5 1.771 1 60.5 205 SER B O 1
ATOM 4727 N N . ILE B 1 206 ? 20.531 -15.68 3.352 1 47.53 206 ILE B N 1
ATOM 4728 C CA . ILE B 1 206 ? 21.922 -15.562 2.939 1 47.53 206 ILE B CA 1
ATOM 4729 C C . ILE B 1 206 ? 22.797 -16.391 3.869 1 47.53 206 ILE B C 1
ATOM 4731 O O . ILE B 1 206 ? 22.875 -16.125 5.07 1 47.53 206 ILE B O 1
ATOM 4735 N N . GLY B 1 207 ? 23.391 -17.5 3.486 1 45.84 207 GLY B N 1
ATOM 4736 C CA . GLY B 1 207 ? 24.469 -18.172 4.199 1 45.84 207 GLY B CA 1
ATOM 4737 C C . GLY B 1 207 ? 24 -19.422 4.934 1 45.84 207 GLY B C 1
ATOM 4738 O O . GLY B 1 207 ? 24.828 -20.172 5.465 1 45.84 207 GLY B O 1
ATOM 4739 N N . GLY B 1 208 ? 22.625 -19.547 5.223 1 51.69 208 GLY B N 1
ATOM 4740 C CA . GLY B 1 208 ? 22.203 -20.766 5.91 1 51.69 208 GLY B CA 1
ATOM 4741 C C . GLY B 1 208 ? 21.062 -21.469 5.207 1 51.69 208 GLY B C 1
ATOM 4742 O O . GLY B 1 208 ? 20.609 -21.047 4.141 1 51.69 208 GLY B O 1
ATOM 4743 N N . THR B 1 209 ? 20.812 -22.766 5.754 1 57.53 209 THR B N 1
ATOM 4744 C CA . THR B 1 209 ? 19.812 -23.578 5.062 1 57.53 209 THR B CA 1
ATOM 4745 C C . THR B 1 209 ? 18.453 -22.906 5.121 1 57.53 209 THR B C 1
ATOM 4747 O O . THR B 1 209 ? 17.984 -22.516 6.195 1 57.53 209 THR B O 1
ATOM 4750 N N . ASP B 1 210 ? 17.844 -22.406 4.09 1 76.12 210 ASP B N 1
ATOM 4751 C CA . ASP B 1 210 ? 16.516 -21.828 3.904 1 76.12 210 ASP B CA 1
ATOM 4752 C C . ASP B 1 210 ? 15.453 -22.922 3.777 1 76.12 210 ASP B C 1
ATOM 4754 O O . ASP B 1 210 ? 14.266 -22.625 3.656 1 76.12 210 ASP B O 1
ATOM 4758 N N . LEU B 1 211 ? 15.969 -24.172 4.09 1 87.31 211 LEU B N 1
ATOM 4759 C CA . LEU B 1 211 ? 15.07 -25.297 3.908 1 87.31 211 LEU B CA 1
ATOM 4760 C C . LEU B 1 211 ? 14.375 -25.656 5.219 1 87.31 211 LEU B C 1
ATOM 4762 O O . LEU B 1 211 ? 15.008 -25.656 6.281 1 87.31 211 LEU B O 1
ATOM 4766 N N . ILE B 1 212 ? 13.109 -25.969 5.082 1 93 212 ILE B N 1
ATOM 4767 C CA . ILE B 1 212 ? 12.406 -26.422 6.277 1 93 212 ILE B CA 1
ATOM 4768 C C . ILE B 1 212 ? 11.82 -27.812 6.031 1 93 212 ILE B C 1
ATOM 4770 O O . ILE B 1 212 ? 11.664 -28.234 4.883 1 93 212 ILE B O 1
ATOM 4774 N N . SER B 1 213 ? 11.516 -28.531 7.172 1 94.31 213 SER B N 1
ATOM 4775 C CA . SER B 1 213 ? 10.953 -29.875 7.086 1 94.31 213 SER B CA 1
ATOM 4776 C C . SER B 1 213 ? 9.445 -29.828 6.871 1 94.31 213 SER B C 1
ATOM 4778 O O . SER B 1 213 ? 8.75 -28.984 7.461 1 94.31 213 SER B O 1
ATOM 4780 N N . ALA B 1 214 ? 8.992 -30.766 6.07 1 95.88 214 ALA B N 1
ATOM 4781 C CA . ALA B 1 214 ? 7.551 -30.875 5.836 1 95.88 214 ALA B CA 1
ATOM 4782 C C . ALA B 1 214 ? 6.828 -31.344 7.098 1 95.88 214 ALA B C 1
ATOM 4784 O O . ALA B 1 214 ? 5.602 -31.25 7.188 1 95.88 214 ALA B O 1
ATOM 4785 N N . ASP B 1 215 ? 7.5 -31.844 8.062 1 96.19 215 ASP B N 1
ATOM 4786 C CA . ASP B 1 215 ? 6.898 -32.375 9.281 1 96.19 215 ASP B CA 1
ATOM 4787 C C . ASP B 1 215 ? 6.16 -31.281 10.055 1 96.19 215 ASP B C 1
ATOM 4789 O O . ASP B 1 215 ? 5.266 -31.562 10.852 1 96.19 215 ASP B O 1
ATOM 4793 N N . ILE B 1 216 ? 6.59 -30.062 9.828 1 96.75 216 ILE B N 1
ATOM 4794 C CA . ILE B 1 216 ? 5.953 -28.922 10.461 1 96.75 216 ILE B CA 1
ATOM 4795 C C . ILE B 1 216 ? 4.469 -28.891 10.102 1 96.75 216 ILE B C 1
ATOM 4797 O O . ILE B 1 216 ? 3.646 -28.422 10.891 1 96.75 216 ILE B O 1
ATOM 4801 N N . PHE B 1 217 ? 4.141 -29.516 8.984 1 97.88 217 PHE B N 1
ATOM 4802 C CA . PHE B 1 217 ? 2.791 -29.375 8.453 1 97.88 217 PHE B CA 1
ATOM 4803 C C . PHE B 1 217 ? 1.971 -30.625 8.695 1 97.88 217 PHE B C 1
ATOM 4805 O O . PHE B 1 217 ? 0.847 -30.75 8.211 1 97.88 217 PHE B O 1
ATOM 4812 N N . ALA B 1 218 ? 2.42 -31.562 9.484 1 96.81 218 ALA B N 1
ATOM 4813 C CA . ALA B 1 218 ? 1.762 -32.844 9.766 1 96.81 218 ALA B CA 1
ATOM 4814 C C . ALA B 1 218 ? 0.375 -32.625 10.367 1 96.81 218 ALA B C 1
ATOM 4816 O O . ALA B 1 218 ? -0.555 -33.375 10.086 1 96.81 218 ALA B O 1
ATOM 4817 N N . PRO B 1 219 ? 0.188 -31.547 11.188 1 97 219 PRO B N 1
ATOM 4818 C CA . PRO B 1 219 ? -1.12 -31.359 11.82 1 97 219 PRO B CA 1
ATOM 4819 C C . PRO B 1 219 ? -2.188 -30.875 10.844 1 97 219 PRO B C 1
ATOM 4821 O O . PRO B 1 219 ? -3.371 -30.828 11.188 1 97 219 PRO B O 1
ATOM 4824 N N . TYR B 1 220 ? -1.847 -30.531 9.648 1 98.12 220 TYR B N 1
ATOM 4825 C CA . TYR B 1 220 ? -2.785 -29.953 8.703 1 98.12 220 TYR B CA 1
ATOM 4826 C C . TYR B 1 220 ? -3.266 -30.984 7.699 1 98.12 220 TYR B C 1
ATOM 4828 O O . TYR B 1 220 ? -2.51 -31.891 7.309 1 98.12 220 TYR B O 1
ATOM 4836 N N . ASN B 1 221 ? -4.5 -30.875 7.266 1 98.19 221 ASN B N 1
ATOM 4837 C CA . ASN B 1 221 ? -5.055 -31.75 6.234 1 98.19 221 ASN B CA 1
ATOM 4838 C C . ASN B 1 221 ? -4.48 -31.438 4.859 1 98.19 221 ASN B C 1
ATOM 4840 O O . ASN B 1 221 ? -4.379 -32.312 4.004 1 98.19 221 ASN B O 1
ATOM 4844 N N . TYR B 1 222 ? -4.133 -30.203 4.656 1 98.62 222 TYR B N 1
ATOM 4845 C CA . TYR B 1 222 ? -3.52 -29.703 3.428 1 98.62 222 TYR B CA 1
ATOM 4846 C C . TYR B 1 222 ? -2.607 -28.516 3.715 1 98.62 222 TYR B C 1
ATOM 4848 O O . TYR B 1 222 ? -2.881 -27.719 4.617 1 98.62 222 TYR B O 1
ATOM 4856 N N . THR B 1 223 ? -1.513 -28.469 3.023 1 98.81 223 THR B N 1
ATOM 4857 C CA . THR B 1 223 ? -0.622 -27.312 3.1 1 98.81 223 THR B CA 1
ATOM 4858 C C . THR B 1 223 ? -0.443 -26.672 1.727 1 98.81 223 THR B C 1
ATOM 4860 O O . THR B 1 223 ? 0.112 -27.297 0.815 1 98.81 223 THR B O 1
ATOM 4863 N N . ALA B 1 224 ? -0.937 -25.469 1.578 1 98.94 224 ALA B N 1
ATOM 4864 C CA . ALA B 1 224 ? -0.768 -24.656 0.376 1 98.94 224 ALA B CA 1
ATOM 4865 C C . ALA B 1 224 ? 0.536 -23.859 0.428 1 98.94 224 ALA B C 1
ATOM 4867 O O . ALA B 1 224 ? 0.645 -22.875 1.167 1 98.94 224 ALA B O 1
ATOM 4868 N N . LEU B 1 225 ? 1.465 -24.266 -0.415 1 98.69 225 LEU B N 1
ATOM 4869 C CA . LEU B 1 225 ? 2.783 -23.641 -0.379 1 98.69 225 LEU B CA 1
ATOM 4870 C C . LEU B 1 225 ? 2.961 -22.672 -1.55 1 98.69 225 LEU B C 1
ATOM 4872 O O . LEU B 1 225 ? 2.395 -22.891 -2.625 1 98.69 225 LEU B O 1
ATOM 4876 N N . GLY B 1 226 ? 3.715 -21.625 -1.302 1 98.31 226 GLY B N 1
ATOM 4877 C CA . GLY B 1 226 ? 4.324 -20.797 -2.34 1 98.31 226 GLY B CA 1
ATOM 4878 C C . GLY B 1 226 ? 5.84 -20.781 -2.266 1 98.31 226 GLY B C 1
ATOM 4879 O O . GLY B 1 226 ? 6.438 -21.438 -1.411 1 98.31 226 GLY B O 1
ATOM 4880 N N . HIS B 1 227 ? 6.504 -20.078 -3.193 1 97.44 227 HIS B N 1
ATOM 4881 C CA . HIS B 1 227 ? 7.945 -19.859 -3.264 1 97.44 227 HIS B CA 1
ATOM 4882 C C . HIS B 1 227 ? 8.547 -20.562 -4.477 1 97.44 227 HIS B C 1
ATOM 4884 O O . HIS B 1 227 ? 9.266 -19.938 -5.266 1 97.44 227 HIS B O 1
ATOM 4890 N N . LEU B 1 228 ? 8.242 -21.859 -4.559 1 97.06 228 LEU B N 1
ATOM 4891 C CA . LEU B 1 228 ? 8.727 -22.547 -5.746 1 97.06 228 LEU B CA 1
ATOM 4892 C C . LEU B 1 228 ? 7.73 -22.422 -6.895 1 97.06 228 LEU B C 1
ATOM 4894 O O . LEU B 1 228 ? 6.527 -22.609 -6.707 1 97.06 228 LEU B O 1
ATOM 4898 N N . HIS B 1 229 ? 8.258 -22.203 -8.094 1 98.12 229 HIS B N 1
ATOM 4899 C CA . HIS B 1 229 ? 7.414 -21.766 -9.195 1 98.12 229 HIS B CA 1
ATOM 4900 C C . HIS B 1 229 ? 6.848 -22.953 -9.969 1 98.12 229 HIS B C 1
ATOM 4902 O O . HIS B 1 229 ? 5.918 -22.797 -10.766 1 98.12 229 HIS B O 1
ATOM 4908 N N . GLY B 1 230 ? 7.395 -24.125 -9.844 1 97.69 230 GLY B N 1
ATOM 4909 C CA . GLY B 1 230 ? 6.844 -25.328 -10.453 1 97.69 230 GLY B CA 1
ATOM 4910 C C . GLY B 1 230 ? 5.895 -26.078 -9.539 1 97.69 230 GLY B C 1
ATOM 4911 O O . GLY B 1 230 ? 6.203 -26.312 -8.375 1 97.69 230 GLY B O 1
ATOM 4912 N N . PRO B 1 231 ? 4.758 -26.422 -10.078 1 97.88 231 PRO B N 1
ATOM 4913 C CA . PRO B 1 231 ? 3.873 -27.25 -9.258 1 97.88 231 PRO B CA 1
ATOM 4914 C C . PRO B 1 231 ? 4.508 -28.594 -8.867 1 97.88 231 PRO B C 1
ATOM 4916 O O . PRO B 1 231 ? 5.051 -29.297 -9.719 1 97.88 231 PRO B O 1
ATOM 4919 N N . GLN B 1 232 ? 4.438 -28.891 -7.59 1 97.06 232 GLN B N 1
ATOM 4920 C CA . GLN B 1 232 ? 5.086 -30.109 -7.102 1 97.06 232 GLN B CA 1
ATOM 4921 C C . GLN B 1 232 ? 4.688 -30.406 -5.66 1 97.06 232 GLN B C 1
ATOM 4923 O O . GLN B 1 232 ? 4.223 -29.516 -4.945 1 97.06 232 GLN B O 1
ATOM 4928 N N . GLN B 1 233 ? 4.82 -31.641 -5.281 1 95.81 233 GLN B N 1
ATOM 4929 C CA . GLN B 1 233 ? 4.691 -32.031 -3.887 1 95.81 233 GLN B CA 1
ATOM 4930 C C . GLN B 1 233 ? 5.984 -31.781 -3.119 1 95.81 233 GLN B C 1
ATOM 4932 O O . GLN B 1 233 ? 7.055 -31.656 -3.721 1 95.81 233 GLN B O 1
ATOM 4937 N N . ALA B 1 234 ? 5.875 -31.656 -1.901 1 93.19 234 ALA B N 1
ATOM 4938 C CA . ALA B 1 234 ? 7.062 -31.453 -1.075 1 93.19 234 ALA B CA 1
ATOM 4939 C C . ALA B 1 234 ? 7.137 -32.469 0.047 1 93.19 234 ALA B C 1
ATOM 4941 O O . ALA B 1 234 ? 6.109 -32.906 0.574 1 93.19 234 ALA B O 1
ATOM 4942 N N . GLY B 1 235 ? 8.375 -32.844 0.387 1 90.19 235 GLY B N 1
ATOM 4943 C CA . GLY B 1 235 ? 8.641 -33.719 1.515 1 90.19 235 GLY B CA 1
ATOM 4944 C C . GLY B 1 235 ? 8.086 -35.125 1.325 1 90.19 235 GLY B C 1
ATOM 4945 O O . GLY B 1 235 ? 7.824 -35.844 2.301 1 90.19 235 GLY B O 1
ATOM 4946 N N . GLY B 1 236 ? 7.707 -35.438 0.2 1 89.69 236 GLY B N 1
ATOM 4947 C CA . GLY B 1 236 ? 7.137 -36.75 -0.073 1 89.69 236 GLY B CA 1
ATOM 4948 C C . GLY B 1 236 ? 5.695 -36.875 0.373 1 89.69 236 GLY B C 1
ATOM 4949 O O . GLY B 1 236 ? 5.191 -38 0.557 1 89.69 236 GLY B O 1
ATOM 4950 N N . LYS B 1 237 ? 5.094 -35.75 0.569 1 93.06 237 LYS B N 1
ATOM 4951 C CA . LYS B 1 237 ? 3.715 -35.75 1.051 1 93.06 237 LYS B CA 1
ATOM 4952 C C . LYS B 1 237 ? 2.756 -35.281 -0.035 1 93.06 237 LYS B C 1
ATOM 4954 O O . LYS B 1 237 ? 3.008 -34.25 -0.687 1 93.06 237 LYS B O 1
ATOM 4959 N N . GLU B 1 238 ? 1.658 -35.938 -0.163 1 94.25 238 GLU B N 1
ATOM 4960 C CA . GLU B 1 238 ? 0.693 -35.625 -1.213 1 94.25 238 GLU B CA 1
ATOM 4961 C C . GLU B 1 238 ? -0.106 -34.375 -0.874 1 94.25 238 GLU B C 1
ATOM 4963 O O . GLU B 1 238 ? -0.613 -33.688 -1.769 1 94.25 238 GLU B O 1
ATOM 4968 N N . ASN B 1 239 ? -0.166 -34.125 0.444 1 96.88 239 ASN B N 1
ATOM 4969 C CA . ASN B 1 239 ? -1.016 -33 0.871 1 96.88 239 ASN B CA 1
ATOM 4970 C C . ASN B 1 239 ? -0.198 -31.75 1.154 1 96.88 239 ASN B C 1
ATOM 4972 O O . ASN B 1 239 ? -0.712 -30.781 1.723 1 96.88 239 ASN B O 1
ATOM 4976 N N . VAL B 1 240 ? 1.067 -31.75 0.897 1 98 240 VAL B N 1
ATOM 4977 C CA . VAL B 1 240 ? 1.942 -30.578 0.948 1 98 240 VAL B CA 1
ATOM 4978 C C . VAL B 1 240 ? 2.402 -30.219 -0.462 1 98 240 VAL B C 1
ATOM 4980 O O . VAL B 1 240 ? 3.238 -30.906 -1.047 1 98 240 VAL B O 1
ATOM 4983 N N . ARG B 1 241 ? 1.83 -29.094 -0.996 1 98.06 241 ARG B N 1
ATOM 4984 C CA . ARG B 1 241 ? 1.982 -28.859 -2.43 1 98.06 241 ARG B CA 1
ATOM 4985 C C . ARG B 1 241 ? 2.322 -27.406 -2.725 1 98.06 241 ARG B C 1
ATOM 4987 O O . ARG B 1 241 ? 1.814 -26.5 -2.062 1 98.06 241 ARG B O 1
ATOM 4994 N N . TYR B 1 242 ? 3.189 -27.281 -3.676 1 98.5 242 TYR B N 1
ATOM 4995 C CA . TYR B 1 242 ? 3.326 -26 -4.348 1 98.5 242 TYR B CA 1
ATOM 4996 C C . TYR B 1 242 ? 2.369 -25.891 -5.527 1 98.5 242 TYR B C 1
ATOM 4998 O O . TYR B 1 242 ? 2.311 -26.797 -6.371 1 98.5 242 TYR B O 1
ATOM 5006 N N . SER B 1 243 ? 1.639 -24.781 -5.574 1 98.5 243 SER B N 1
ATOM 5007 C CA . SER B 1 243 ? 0.803 -24.578 -6.754 1 98.5 243 SER B CA 1
ATOM 5008 C C . SER B 1 243 ? 1.638 -24.156 -7.957 1 98.5 243 SER B C 1
ATOM 5010 O O . SER B 1 243 ? 1.233 -24.359 -9.102 1 98.5 243 SER B O 1
ATOM 5012 N N . GLY B 1 244 ? 2.814 -23.516 -7.609 1 98.25 244 GLY B N 1
ATOM 5013 C CA . GLY B 1 244 ? 3.586 -22.891 -8.672 1 98.25 244 GLY B CA 1
ATOM 5014 C C . GLY B 1 244 ? 3.092 -21.5 -9.023 1 98.25 244 GLY B C 1
ATOM 5015 O O . GLY B 1 244 ? 2.08 -21.031 -8.492 1 98.25 244 GLY B O 1
ATOM 5016 N N . SER B 1 245 ? 3.85 -20.844 -9.922 1 98.56 245 SER B N 1
ATOM 5017 C CA . SER B 1 245 ? 3.48 -19.516 -10.391 1 98.56 245 SER B CA 1
ATOM 5018 C C . SER B 1 245 ? 2.506 -19.594 -11.562 1 98.56 245 SER B C 1
ATOM 5020 O O . SER B 1 245 ? 2.287 -20.672 -12.125 1 98.56 245 SER B O 1
ATOM 5022 N N . LEU B 1 246 ? 1.897 -18.469 -11.938 1 98.38 246 LEU B N 1
ATOM 5023 C CA . LEU B 1 246 ? 0.93 -18.422 -13.023 1 98.38 246 LEU B CA 1
ATOM 5024 C C . LEU B 1 246 ? 1.637 -18.328 -14.375 1 98.38 246 LEU B C 1
ATOM 5026 O O . LEU B 1 246 ? 1.08 -18.719 -15.398 1 98.38 246 LEU B O 1
ATOM 5030 N N . LEU B 1 247 ? 2.803 -17.734 -14.305 1 98.56 247 LEU B N 1
ATOM 5031 C CA . LEU B 1 247 ? 3.613 -17.547 -15.5 1 98.56 247 LEU B CA 1
ATOM 5032 C C . LEU B 1 247 ? 5.035 -18.062 -15.281 1 98.56 247 LEU B C 1
ATOM 5034 O O . LEU B 1 247 ? 5.406 -18.406 -14.164 1 98.56 247 LEU B O 1
ATOM 5038 N N . LYS B 1 248 ? 5.688 -18.219 -16.422 1 98.38 248 LYS B N 1
ATOM 5039 C CA . LYS B 1 248 ? 7.113 -18.516 -16.375 1 98.38 248 LYS B CA 1
ATOM 5040 C C . LYS B 1 248 ? 7.949 -17.25 -16.281 1 98.38 248 LYS B C 1
ATOM 5042 O O . LYS B 1 248 ? 7.797 -16.328 -17.094 1 98.38 248 LYS B O 1
ATOM 5047 N N . TYR B 1 249 ? 8.828 -17.203 -15.273 1 97.69 249 TYR B N 1
ATOM 5048 C CA . TYR B 1 249 ? 9.516 -15.945 -14.984 1 97.69 249 TYR B CA 1
ATOM 5049 C C . TYR B 1 249 ? 11 -16.062 -15.297 1 97.69 249 TYR B C 1
ATOM 5051 O O . TYR B 1 249 ? 11.773 -15.141 -15.016 1 97.69 249 TYR B O 1
ATOM 5059 N N . SER B 1 250 ? 11.461 -17.188 -15.836 1 96.31 250 SER B N 1
ATOM 5060 C CA . SER B 1 250 ? 12.812 -17.422 -16.328 1 96.31 250 SER B CA 1
ATOM 5061 C C . SER B 1 250 ? 12.836 -18.531 -17.375 1 96.31 250 SER B C 1
ATOM 5063 O O . SER B 1 250 ? 11.875 -19.297 -17.5 1 96.31 250 SER B O 1
ATOM 5065 N N . PHE B 1 251 ? 13.93 -18.625 -18.094 1 96.56 251 PHE B N 1
ATOM 5066 C CA . PHE B 1 251 ? 14.047 -19.672 -19.109 1 96.56 251 PHE B CA 1
ATOM 5067 C C . PHE B 1 251 ? 14.289 -21.031 -18.453 1 96.56 251 PHE B C 1
ATOM 5069 O O . PHE B 1 251 ? 14.055 -22.062 -19.078 1 96.56 251 PHE B O 1
ATOM 5076 N N . SER B 1 252 ? 14.734 -21.016 -17.188 1 96.44 252 SER B N 1
ATOM 5077 C CA . SER B 1 252 ? 14.875 -22.281 -16.469 1 96.44 252 SER B CA 1
ATOM 5078 C C . SER B 1 252 ? 13.516 -22.906 -16.172 1 96.44 252 SER B C 1
ATOM 5080 O O . SER B 1 252 ? 13.438 -24.078 -15.812 1 96.44 252 SER B O 1
ATOM 5082 N N . GLU B 1 253 ? 12.461 -22.109 -16.375 1 97.56 253 GLU B N 1
ATOM 5083 C CA . GLU B 1 253 ? 11.102 -22.594 -16.156 1 97.56 253 GLU B CA 1
ATOM 5084 C C . GLU B 1 253 ? 10.422 -22.984 -17.453 1 97.56 253 GLU B C 1
ATOM 5086 O O . GLU B 1 253 ? 9.234 -23.297 -17.484 1 97.56 253 GLU B O 1
ATOM 5091 N N . ALA B 1 254 ? 11.141 -23.031 -18.516 1 97.31 254 ALA B N 1
ATOM 5092 C CA . ALA B 1 254 ? 10.578 -23.188 -19.859 1 97.31 254 ALA B CA 1
ATOM 5093 C C . ALA B 1 254 ? 9.773 -24.484 -19.969 1 97.31 254 ALA B C 1
ATOM 5095 O O . ALA B 1 254 ? 8.789 -24.547 -20.703 1 97.31 254 ALA B O 1
ATOM 5096 N N . THR B 1 255 ? 10.125 -25.484 -19.234 1 96.31 255 THR B N 1
ATOM 5097 C CA . THR B 1 255 ? 9.469 -26.766 -19.359 1 96.31 255 THR B CA 1
ATOM 5098 C C . THR B 1 255 ? 8.422 -26.969 -18.266 1 96.31 255 THR B C 1
ATOM 5100 O O . THR B 1 255 ? 7.762 -28 -18.219 1 96.31 255 THR B O 1
ATOM 5103 N N . GLN B 1 256 ? 8.289 -26 -17.406 1 96.88 256 GLN B N 1
ATOM 5104 C CA . GLN B 1 256 ? 7.328 -26.125 -16.312 1 96.88 256 GLN B CA 1
ATOM 5105 C C . GLN B 1 256 ? 5.902 -25.875 -16.797 1 96.88 256 GLN B C 1
ATOM 5107 O O . GLN B 1 256 ? 5.68 -25.047 -17.688 1 96.88 256 GLN B O 1
ATOM 5112 N N . LYS B 1 257 ? 4.98 -26.609 -16.188 1 96.62 257 LYS B N 1
ATOM 5113 C CA . LYS B 1 257 ? 3.57 -26.266 -16.312 1 96.62 257 LYS B CA 1
ATOM 5114 C C . LYS B 1 257 ? 3.17 -25.219 -15.281 1 96.62 257 LYS B C 1
ATOM 5116 O O . LYS B 1 257 ? 3.645 -25.234 -14.141 1 96.62 257 LYS B O 1
ATOM 5121 N N . LYS B 1 258 ? 2.398 -24.344 -15.75 1 98.62 258 LYS B N 1
ATOM 5122 C CA . LYS B 1 258 ? 1.94 -23.297 -14.852 1 98.62 258 LYS B CA 1
ATOM 5123 C C . LYS B 1 258 ? 0.425 -23.328 -14.68 1 98.62 258 LYS B C 1
ATOM 5125 O O . LYS B 1 258 ? -0.301 -23.703 -15.609 1 98.62 258 LYS B O 1
ATOM 5130 N N . GLY B 1 259 ? -0.023 -22.953 -13.508 1 98.56 259 GLY B N 1
ATOM 5131 C CA . GLY B 1 259 ? -1.448 -23 -13.227 1 98.56 259 GLY B CA 1
ATOM 5132 C C . GLY B 1 259 ? -1.765 -22.859 -11.75 1 98.56 259 GLY B C 1
ATOM 5133 O O . GLY B 1 259 ? -1.127 -22.062 -11.047 1 98.56 259 GLY B O 1
ATOM 5134 N N . VAL B 1 260 ? -2.873 -23.516 -11.328 1 98.88 260 VAL B N 1
ATOM 5135 C CA . VAL B 1 260 ? -3.344 -23.469 -9.953 1 98.88 260 VAL B CA 1
ATOM 5136 C C . VAL B 1 260 ? -3.783 -24.859 -9.508 1 98.88 260 VAL B C 1
ATOM 5138 O O . VAL B 1 260 ? -3.893 -25.766 -10.328 1 98.88 260 VAL B O 1
ATOM 5141 N N . ILE B 1 261 ? -3.967 -24.984 -8.242 1 98.88 261 ILE B N 1
ATOM 5142 C CA . ILE B 1 261 ? -4.512 -26.219 -7.699 1 98.88 261 ILE B CA 1
ATOM 5143 C C . ILE B 1 261 ? -5.938 -25.984 -7.203 1 98.88 261 ILE B C 1
ATOM 5145 O O . ILE B 1 261 ? -6.191 -25.047 -6.453 1 98.88 261 ILE B O 1
ATOM 5149 N N . VAL B 1 262 ? -6.832 -26.797 -7.684 1 98.62 262 VAL B N 1
ATOM 5150 C CA . VAL B 1 262 ? -8.18 -26.844 -7.133 1 98.62 262 VAL B CA 1
ATOM 5151 C C . VAL B 1 262 ? -8.297 -28 -6.145 1 98.62 262 VAL B C 1
ATOM 5153 O O . VAL B 1 262 ? -7.91 -29.125 -6.457 1 98.62 262 VAL B O 1
ATOM 5156 N N . GLY B 1 263 ? -8.758 -27.656 -4.93 1 98.06 263 GLY B N 1
ATOM 5157 C CA . GLY B 1 263 ? -8.859 -28.688 -3.902 1 98.06 263 GLY B CA 1
ATOM 5158 C C . GLY B 1 263 ? -10.227 -28.75 -3.258 1 98.06 263 GLY B C 1
ATOM 5159 O O . GLY B 1 263 ? -10.961 -27.75 -3.238 1 98.06 263 GLY B O 1
ATOM 5160 N N . GLU B 1 264 ? -10.531 -29.953 -2.752 1 96.88 264 GLU B N 1
ATOM 5161 C CA . GLU B 1 264 ? -11.742 -30.203 -1.967 1 96.88 264 GLU B CA 1
ATOM 5162 C C . GLU B 1 264 ? -11.414 -30.969 -0.682 1 96.88 264 GLU B C 1
ATOM 5164 O O . GLU B 1 264 ? -10.648 -31.938 -0.703 1 96.88 264 GLU B O 1
ATOM 5169 N N . ILE B 1 265 ? -11.914 -30.391 0.366 1 97 265 ILE B N 1
ATOM 5170 C CA . ILE B 1 265 ? -11.734 -31.078 1.641 1 97 265 ILE B CA 1
ATOM 5171 C C . ILE B 1 265 ? -13.07 -31.641 2.121 1 97 265 ILE B C 1
ATOM 5173 O O . ILE B 1 265 ? -14.023 -30.891 2.328 1 97 265 ILE B O 1
ATOM 5177 N N . ASP B 1 266 ? -13.141 -32.969 2.348 1 94.31 266 ASP B N 1
ATOM 5178 C CA . ASP B 1 266 ? -14.406 -33.594 2.754 1 94.31 266 ASP B CA 1
ATOM 5179 C C . ASP B 1 266 ? -14.555 -33.562 4.273 1 94.31 266 ASP B C 1
ATOM 5181 O O . ASP B 1 266 ? -13.695 -33.062 4.984 1 94.31 266 ASP B O 1
ATOM 5185 N N . GLY B 1 267 ? -15.609 -34.062 4.727 1 92.94 267 GLY B N 1
ATOM 5186 C CA . GLY B 1 267 ? -15.938 -34 6.141 1 92.94 267 GLY B CA 1
ATOM 5187 C C . GLY B 1 267 ? -14.945 -34.75 7.012 1 92.94 267 GLY B C 1
ATOM 5188 O O . GLY B 1 267 ? -14.773 -34.406 8.188 1 92.94 267 GLY B O 1
ATOM 5189 N N . ALA B 1 268 ? -14.281 -35.75 6.461 1 93.19 268 ALA B N 1
ATOM 5190 C CA . ALA B 1 268 ? -13.305 -36.531 7.203 1 93.19 268 ALA B CA 1
ATOM 5191 C C . ALA B 1 268 ? -11.922 -35.906 7.156 1 93.19 268 ALA B C 1
ATOM 5193 O O . ALA B 1 268 ? -10.992 -36.375 7.812 1 93.19 268 ALA B O 1
ATOM 5194 N N . GLY B 1 269 ? -11.805 -34.844 6.352 1 95.12 269 GLY B N 1
ATOM 5195 C CA . GLY B 1 269 ? -10.539 -34.125 6.262 1 95.12 269 GLY B CA 1
ATOM 5196 C C . GLY B 1 269 ? -9.672 -34.594 5.105 1 95.12 269 GLY B C 1
ATOM 5197 O O . GLY B 1 269 ? -8.547 -34.125 4.941 1 95.12 269 GLY B O 1
ATOM 5198 N N . GLN B 1 270 ? -10.18 -35.5 4.336 1 95.62 270 GLN B N 1
ATOM 5199 C CA . GLN B 1 270 ? -9.445 -35.938 3.148 1 95.62 270 GLN B CA 1
ATOM 5200 C C . GLN B 1 270 ? -9.492 -34.875 2.061 1 95.62 270 GLN B C 1
ATOM 5202 O O . GLN B 1 270 ? -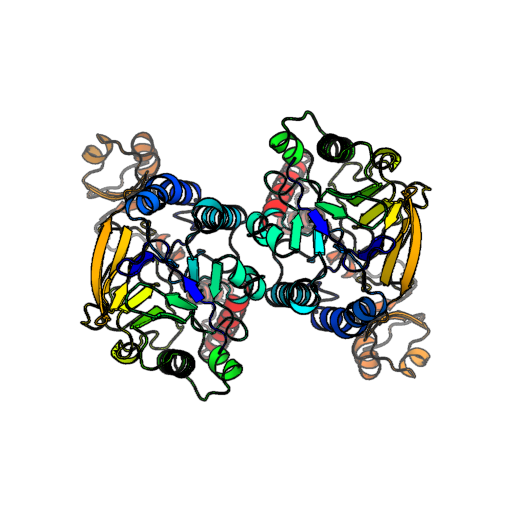10.547 -34.281 1.782 1 95.62 270 GLN B O 1
ATOM 5207 N N . VAL B 1 271 ? -8.305 -34.656 1.419 1 97.25 271 VAL B N 1
ATOM 5208 C CA . VAL B 1 271 ? -8.211 -33.594 0.422 1 97.25 271 VAL B CA 1
ATOM 5209 C C . VAL B 1 271 ? -7.91 -34.188 -0.948 1 97.25 271 VAL B C 1
ATOM 5211 O O . VAL B 1 271 ? -6.988 -35 -1.087 1 97.25 271 VAL B O 1
ATOM 5214 N N . LYS B 1 272 ? -8.719 -33.844 -1.867 1 96.62 272 LYS B N 1
ATOM 5215 C CA . LYS B 1 272 ? -8.469 -34.156 -3.271 1 96.62 272 LYS B CA 1
ATOM 5216 C C . LYS B 1 272 ? -8.047 -32.906 -4.039 1 96.62 272 LYS B C 1
ATOM 5218 O O . LYS B 1 272 ? -8.68 -31.844 -3.908 1 96.62 272 LYS B O 1
ATOM 5223 N N . THR B 1 273 ? -6.969 -33.031 -4.762 1 97.5 273 THR B N 1
ATOM 5224 C CA . THR B 1 273 ? -6.484 -31.875 -5.488 1 97.5 273 THR B CA 1
ATOM 5225 C C . THR B 1 273 ? -6.379 -32.156 -6.98 1 97.5 273 THR B C 1
ATOM 5227 O O . THR B 1 273 ? -6.133 -33.312 -7.375 1 97.5 273 THR B O 1
ATOM 5230 N N . THR B 1 274 ? -6.602 -31.188 -7.762 1 97.75 274 THR B N 1
ATOM 5231 C CA . THR B 1 274 ? -6.402 -31.219 -9.211 1 97.75 274 THR B CA 1
ATOM 5232 C C . THR B 1 274 ? -5.617 -30 -9.672 1 97.75 274 THR B C 1
ATOM 5234 O O . THR B 1 274 ? -5.973 -28.859 -9.352 1 97.75 274 THR B O 1
ATOM 5237 N N . PHE B 1 275 ? -4.547 -30.281 -10.328 1 98.25 275 PHE B N 1
ATOM 5238 C CA . PHE B 1 275 ? -3.82 -29.188 -10.953 1 98.25 275 PHE B CA 1
ATOM 5239 C C . PHE B 1 275 ? -4.488 -28.766 -12.258 1 98.25 275 PHE B C 1
ATOM 5241 O O . PHE B 1 275 ? -4.781 -29.609 -13.109 1 98.25 275 PHE B O 1
ATOM 5248 N N . ILE B 1 276 ? -4.746 -27.531 -12.391 1 98.62 276 ILE B N 1
ATOM 5249 C CA . ILE B 1 276 ? -5.316 -26.984 -13.617 1 98.62 276 ILE B CA 1
ATOM 5250 C C . ILE B 1 276 ? -4.305 -26.047 -14.281 1 98.62 276 ILE B C 1
ATOM 5252 O O . ILE B 1 276 ? -3.943 -25.016 -13.719 1 98.62 276 ILE B O 1
ATOM 5256 N N . SER B 1 277 ? -3.904 -26.406 -15.414 1 98.25 277 SER B N 1
ATOM 5257 C CA . SER B 1 277 ? -2.941 -25.609 -16.172 1 98.25 277 SER B CA 1
ATOM 5258 C C . SER B 1 277 ? -3.602 -24.359 -16.766 1 98.25 277 SER B C 1
ATOM 5260 O O . SER B 1 277 ? -4.723 -24.438 -17.281 1 98.25 277 SER B O 1
ATOM 5262 N N . LEU B 1 278 ? -2.938 -23.266 -16.719 1 98.31 278 LEU B N 1
ATOM 5263 C CA . LEU B 1 278 ? -3.346 -22.047 -17.406 1 98.31 278 LEU B CA 1
ATOM 5264 C C . LEU B 1 278 ? -2.447 -21.75 -18.594 1 98.31 278 LEU B C 1
ATOM 5266 O O . LEU B 1 278 ? -1.252 -22.062 -18.578 1 98.31 278 LEU B O 1
ATOM 5270 N N . SER B 1 279 ? -3.049 -21.219 -19.594 1 97.5 279 SER B N 1
ATOM 5271 C CA . SER B 1 279 ? -2.307 -20.906 -20.797 1 97.5 279 SER B CA 1
ATOM 5272 C C . SER B 1 279 ? -2.023 -19.406 -20.906 1 97.5 279 SER B C 1
ATOM 5274 O O . SER B 1 279 ? -2.951 -18.594 -20.953 1 97.5 279 SER B O 1
ATOM 5276 N N . PRO B 1 280 ? -0.786 -19.094 -21 1 98.12 280 PRO B N 1
ATOM 5277 C CA . PRO B 1 280 ? -0.469 -17.672 -21.156 1 98.12 280 PRO B CA 1
ATOM 5278 C C . PRO B 1 280 ? -0.704 -17.156 -22.578 1 98.12 280 PRO B C 1
ATOM 5280 O O . PRO B 1 280 ? -0.805 -17.953 -23.5 1 98.12 280 PRO B O 1
ATOM 5283 N N . ARG B 1 281 ? -0.839 -15.828 -22.734 1 97.81 281 ARG B N 1
ATOM 5284 C CA . ARG B 1 281 ? -0.938 -15.18 -24.031 1 97.81 281 ARG B CA 1
ATOM 5285 C C . ARG B 1 281 ? 0.335 -15.391 -24.844 1 97.81 281 ARG B C 1
ATOM 5287 O O . ARG B 1 281 ? 0.275 -15.656 -26.047 1 97.81 281 ARG B O 1
ATOM 5294 N N . HIS B 1 282 ? 1.483 -15.25 -24.234 1 98.25 282 HIS B N 1
ATOM 5295 C CA . HIS B 1 282 ? 2.812 -15.516 -24.766 1 98.25 282 HIS B CA 1
ATOM 5296 C C . HIS B 1 282 ? 3.619 -16.406 -23.828 1 98.25 282 HIS B C 1
ATOM 5298 O O . HIS B 1 282 ? 3.814 -16.062 -22.656 1 98.25 282 HIS B O 1
ATOM 5304 N N . ASP B 1 283 ? 4.121 -17.5 -24.344 1 97.94 283 ASP B N 1
ATOM 5305 C CA . ASP B 1 283 ? 4.855 -18.453 -23.531 1 97.94 283 ASP B CA 1
ATOM 5306 C C . ASP B 1 283 ? 6.344 -18.125 -23.5 1 97.94 283 ASP B C 1
ATOM 5308 O O . ASP B 1 283 ? 6.828 -17.328 -24.297 1 97.94 283 ASP B O 1
ATOM 5312 N N . VAL B 1 284 ? 7.02 -18.688 -22.531 1 98.25 284 VAL B N 1
ATOM 5313 C CA . VAL B 1 284 ? 8.477 -18.625 -22.438 1 98.25 284 VAL B CA 1
ATOM 5314 C C . VAL B 1 284 ? 9.086 -19.938 -22.906 1 98.25 284 VAL B C 1
ATOM 5316 O O . VAL B 1 284 ? 8.852 -20.984 -22.297 1 98.25 284 VAL B O 1
ATOM 5319 N N . ARG B 1 285 ? 9.906 -19.844 -23.969 1 98 285 ARG B N 1
ATOM 5320 C CA . ARG B 1 285 ? 10.414 -21.062 -24.578 1 98 285 ARG B CA 1
ATOM 5321 C C . ARG B 1 285 ? 11.867 -20.906 -25 1 98 285 ARG B C 1
ATOM 5323 O O . ARG B 1 285 ? 12.352 -19.781 -25.172 1 98 285 ARG B O 1
ATOM 5330 N N . ILE B 1 286 ? 12.477 -22.016 -25.078 1 98 286 ILE B N 1
ATOM 5331 C CA . ILE B 1 286 ? 13.82 -22.094 -25.641 1 98 286 ILE B CA 1
ATOM 5332 C C . ILE B 1 286 ? 13.773 -22.828 -26.984 1 98 286 ILE B C 1
ATOM 5334 O O . ILE B 1 286 ? 13.234 -23.938 -27.078 1 98 286 ILE B O 1
ATOM 5338 N N . ILE B 1 287 ? 14.266 -22.188 -27.984 1 97.44 287 ILE B N 1
ATOM 5339 C CA . ILE B 1 287 ? 14.344 -22.844 -29.281 1 97.44 287 ILE B CA 1
ATOM 5340 C C . ILE B 1 287 ? 15.805 -23.125 -29.625 1 97.44 287 ILE B C 1
ATOM 5342 O O . ILE B 1 287 ? 16.688 -22.312 -29.344 1 97.44 287 ILE B O 1
ATOM 5346 N N . LYS B 1 288 ? 16.016 -24.297 -30.109 1 96.62 288 LYS B N 1
ATOM 5347 C CA . LYS B 1 288 ? 17.375 -24.75 -30.422 1 96.62 288 LYS B CA 1
ATOM 5348 C C . LYS B 1 288 ? 17.5 -25.125 -31.906 1 96.62 288 LYS B C 1
ATOM 5350 O O . LYS B 1 288 ? 16.609 -25.781 -32.469 1 96.62 288 LYS B O 1
ATOM 5355 N N . GLY B 1 289 ? 18.625 -24.641 -32.531 1 96.25 289 GLY B N 1
ATOM 5356 C CA . GLY B 1 289 ? 18.859 -25 -33.938 1 96.25 289 GLY B CA 1
ATOM 5357 C C . GLY B 1 289 ? 19.875 -24.094 -34.625 1 96.25 289 GLY B C 1
ATOM 5358 O O . GLY B 1 289 ? 20.469 -23.234 -34 1 96.25 289 GLY B O 1
ATOM 5359 N N . PHE B 1 290 ? 20.109 -24.422 -35.906 1 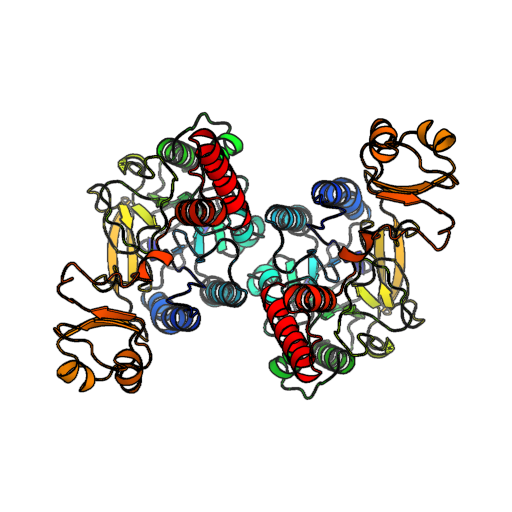95.75 290 PHE B N 1
ATOM 5360 C CA . PHE B 1 290 ? 20.938 -23.547 -36.719 1 95.75 290 PHE B CA 1
ATOM 5361 C C . PHE B 1 290 ? 20.188 -22.281 -37.094 1 95.75 290 PHE B C 1
ATOM 5363 O O . PHE B 1 290 ? 18.969 -22.312 -37.281 1 95.75 290 PHE B O 1
ATOM 5370 N N . PHE B 1 291 ? 20.906 -21.172 -37.188 1 95.75 291 PHE B N 1
ATOM 5371 C CA . PHE B 1 291 ? 20.312 -19.875 -37.469 1 95.75 291 PHE B CA 1
ATOM 5372 C C . PHE B 1 291 ? 19.422 -19.953 -38.719 1 95.75 291 PHE B C 1
ATOM 5374 O O . PHE B 1 291 ? 18.281 -19.484 -38.688 1 95.75 291 PHE B O 1
ATOM 5381 N N . ASP B 1 292 ? 19.906 -20.641 -39.75 1 95.5 292 ASP B N 1
ATOM 5382 C CA . ASP B 1 292 ? 19.219 -20.688 -41.031 1 95.5 292 ASP B CA 1
ATOM 5383 C C . ASP B 1 292 ? 17.891 -21.422 -40.906 1 95.5 292 ASP B C 1
ATOM 5385 O O . ASP B 1 292 ? 16.953 -21.156 -41.656 1 95.5 292 ASP B O 1
ATOM 5389 N N . ASP B 1 293 ? 17.797 -22.281 -39.938 1 97 293 ASP B N 1
ATOM 5390 C CA . ASP B 1 293 ? 16.547 -23 -39.719 1 97 293 ASP B CA 1
ATOM 5391 C C . ASP B 1 293 ? 15.594 -22.188 -38.844 1 97 293 ASP B C 1
ATOM 5393 O O . ASP B 1 293 ? 14.391 -22.109 -39.125 1 97 293 ASP B O 1
ATOM 5397 N N . LEU B 1 294 ? 16.141 -21.547 -37.844 1 96.94 294 LEU B N 1
ATOM 5398 C CA . LEU B 1 294 ? 15.32 -20.797 -36.875 1 96.94 294 LEU B CA 1
ATOM 5399 C C . LEU B 1 294 ? 14.68 -19.578 -37.562 1 96.94 294 LEU B C 1
ATOM 5401 O O . LEU B 1 294 ? 13.547 -19.219 -37.219 1 96.94 294 LEU B O 1
ATOM 5405 N N . ILE B 1 295 ? 15.414 -19.016 -38.469 1 96.31 295 ILE B N 1
ATOM 5406 C CA . ILE B 1 295 ? 14.961 -17.766 -39.062 1 96.31 295 ILE B CA 1
ATOM 5407 C C . ILE B 1 295 ? 13.766 -18.047 -39.969 1 96.31 295 ILE B C 1
ATOM 5409 O O . ILE B 1 295 ? 13.086 -17.109 -40.438 1 96.31 295 ILE B O 1
ATOM 5413 N N . LYS B 1 296 ? 13.43 -19.328 -40.281 1 96.81 296 LYS B N 1
ATOM 5414 C CA . LYS B 1 296 ? 12.297 -19.688 -41.125 1 96.81 296 LYS B CA 1
ATOM 5415 C C . LYS B 1 296 ? 11 -19.734 -40.312 1 96.81 296 LYS B C 1
ATOM 5417 O O . LYS B 1 296 ? 9.906 -19.75 -40.875 1 96.81 296 LYS B O 1
ATOM 5422 N N . GLY B 1 297 ? 11.102 -19.719 -39.031 1 96.75 297 GLY B N 1
ATOM 5423 C CA . GLY B 1 297 ? 9.945 -19.781 -38.156 1 96.75 297 GLY B CA 1
ATOM 5424 C C . GLY B 1 297 ? 9.43 -18.422 -37.75 1 96.75 297 GLY B C 1
ATOM 5425 O O . GLY B 1 297 ? 9.875 -17.391 -38.281 1 96.75 297 GLY B O 1
ATOM 5426 N N . GLU B 1 298 ? 8.375 -18.391 -36.938 1 97.19 298 GLU B N 1
ATOM 5427 C CA . GLU B 1 298 ? 7.82 -17.188 -36.344 1 97.19 298 GLU B CA 1
ATOM 5428 C C . GLU B 1 298 ? 7.082 -17.516 -35.031 1 97.19 298 GLU B C 1
ATOM 5430 O O . GLU B 1 298 ? 6.578 -18.625 -34.844 1 97.19 298 GLU B O 1
ATOM 5435 N N . SER B 1 299 ? 7.117 -16.609 -34.188 1 97.81 299 SER B N 1
ATOM 5436 C CA . SER B 1 299 ? 6.41 -16.75 -32.906 1 97.81 299 SER B CA 1
ATOM 5437 C C . SER B 1 299 ? 6.324 -15.422 -32.156 1 97.81 299 SER B C 1
ATOM 5439 O O . SER B 1 299 ? 7.18 -14.555 -32.344 1 97.81 299 SER B O 1
ATOM 5441 N N . GLU B 1 300 ? 5.324 -15.289 -31.344 1 97.81 300 GLU B N 1
ATOM 5442 C CA . GLU B 1 300 ? 5.172 -14.102 -30.5 1 97.81 300 GLU B CA 1
ATOM 5443 C C . GLU B 1 300 ? 5.566 -14.391 -29.062 1 97.81 300 GLU B C 1
ATOM 5445 O O . GLU B 1 300 ? 5.441 -13.523 -28.188 1 97.81 300 GLU B O 1
ATOM 5450 N N . ASP B 1 301 ? 6.094 -15.602 -28.844 1 98.19 301 ASP B N 1
ATOM 5451 C CA . ASP B 1 301 ? 6.477 -16.016 -27.5 1 98.19 301 ASP B CA 1
ATOM 5452 C C . ASP B 1 301 ? 7.762 -15.328 -27.047 1 98.19 301 ASP B C 1
ATOM 5454 O O . ASP B 1 301 ? 8.477 -14.742 -27.875 1 98.19 301 ASP B O 1
ATOM 5458 N N . PHE B 1 302 ? 8.008 -15.297 -25.75 1 98.44 302 PHE B N 1
ATOM 5459 C CA . PHE B 1 302 ? 9.312 -14.922 -25.219 1 98.44 302 PHE B CA 1
ATOM 5460 C C . PHE B 1 302 ? 10.32 -16.047 -25.438 1 98.44 302 PHE B C 1
ATOM 5462 O O . PHE B 1 302 ? 10.164 -17.141 -24.906 1 98.44 302 PHE B O 1
ATOM 5469 N N . LEU B 1 303 ? 11.406 -15.703 -26.156 1 98.31 303 LEU B N 1
ATOM 5470 C CA . LEU B 1 303 ? 12.242 -16.812 -26.609 1 98.31 303 LEU B CA 1
ATOM 5471 C C . LEU B 1 303 ? 13.703 -16.578 -26.234 1 98.31 303 LEU B C 1
ATOM 5473 O O . LEU B 1 303 ? 14.172 -15.445 -26.219 1 98.31 303 LEU B O 1
ATOM 5477 N N . MET B 1 304 ? 14.352 -17.609 -25.906 1 98 304 MET B N 1
ATOM 5478 C CA . MET B 1 304 ? 15.797 -17.766 -25.953 1 98 304 MET B CA 1
ATOM 5479 C C . MET B 1 304 ? 16.219 -18.719 -27.078 1 98 304 MET B C 1
ATOM 5481 O O . MET B 1 304 ? 15.664 -19.812 -27.203 1 98 304 MET B O 1
ATOM 5485 N N . ALA B 1 305 ? 17.172 -18.266 -27.875 1 97.12 305 ALA B N 1
ATOM 5486 C CA . ALA B 1 305 ? 17.688 -19.141 -28.922 1 97.12 305 ALA B CA 1
ATOM 5487 C C . ALA B 1 305 ? 19.031 -19.75 -28.547 1 97.12 305 ALA B C 1
ATOM 5489 O O . ALA B 1 305 ? 19.922 -19.031 -28.078 1 97.12 305 ALA B O 1
ATOM 5490 N N . GLU B 1 306 ? 19.062 -20.984 -28.641 1 96.12 306 GLU B N 1
ATOM 5491 C CA . GLU B 1 306 ? 20.344 -21.688 -28.578 1 96.12 306 GLU B CA 1
ATOM 5492 C C . GLU B 1 306 ? 20.844 -22.062 -29.969 1 96.12 306 GLU B C 1
ATOM 5494 O O . GLU B 1 306 ? 20.359 -23.016 -30.578 1 96.12 306 GLU B O 1
ATOM 5499 N N . LEU B 1 307 ? 21.859 -21.297 -30.375 1 95 307 LEU B N 1
ATOM 5500 C CA . LEU B 1 307 ? 22.359 -21.5 -31.734 1 95 307 LEU B CA 1
ATOM 5501 C C . LEU B 1 307 ? 23.422 -22.609 -31.766 1 95 307 LEU B C 1
ATOM 5503 O O . LEU B 1 307 ? 24.328 -22.609 -30.953 1 95 307 LEU B O 1
ATOM 5507 N N . LEU B 1 308 ? 23.25 -23.438 -32.719 1 94 308 LEU B N 1
ATOM 5508 C CA . LEU B 1 308 ? 24.172 -24.562 -32.906 1 94 308 LEU B CA 1
ATOM 5509 C C . LEU B 1 308 ? 25.281 -24.219 -33.906 1 94 308 LEU B C 1
ATOM 5511 O O . LEU B 1 308 ? 26.188 -25.016 -34.125 1 94 308 LEU B O 1
ATOM 5515 N N . ASP B 1 309 ? 25.266 -23.047 -34.438 1 90.62 309 ASP B N 1
ATOM 5516 C CA . ASP B 1 309 ? 26.25 -22.578 -35.438 1 90.62 309 ASP B CA 1
ATOM 5517 C C . ASP B 1 309 ? 27.656 -22.594 -34.844 1 90.62 309 ASP B C 1
ATOM 5519 O O . ASP B 1 309 ? 27.859 -22.219 -33.688 1 90.62 309 ASP B O 1
ATOM 5523 N N . GLU B 1 310 ? 28.609 -23.016 -35.656 1 85.75 310 GLU B N 1
ATOM 5524 C CA . GLU B 1 310 ? 30 -23.078 -35.219 1 85.75 310 GLU B CA 1
ATOM 5525 C C . GLU B 1 310 ? 30.656 -21.703 -35.312 1 85.75 310 GLU B C 1
ATOM 5527 O O . GLU B 1 310 ? 31.562 -21.391 -34.531 1 85.75 310 GLU B O 1
ATOM 5532 N N . GLY B 1 311 ? 30.266 -20.828 -36.281 1 79.94 311 GLY B N 1
ATOM 5533 C CA . GLY B 1 311 ? 30.812 -19.484 -36.438 1 79.94 311 GLY B CA 1
ATOM 5534 C C . GLY B 1 311 ? 29.828 -18.406 -36.031 1 79.94 311 GLY B C 1
ATOM 5535 O O . GLY B 1 311 ? 28.672 -18.688 -35.719 1 79.94 311 GLY B O 1
ATOM 5536 N N . PRO B 1 312 ? 30.453 -17.203 -35.875 1 83.44 312 PRO B N 1
ATOM 5537 C CA . PRO B 1 312 ? 29.578 -16.078 -35.531 1 83.44 312 PRO B CA 1
ATOM 5538 C C . PRO B 1 312 ? 28.516 -15.797 -36.594 1 83.44 312 PRO B C 1
ATOM 5540 O O . PRO B 1 312 ? 28.781 -15.945 -37.781 1 83.44 312 PRO B O 1
ATOM 5543 N N . VAL B 1 313 ? 27.328 -15.656 -36.156 1 88.56 313 VAL B N 1
ATOM 5544 C CA . VAL B 1 313 ? 26.25 -15.211 -37.031 1 88.56 313 VAL B CA 1
ATOM 5545 C C . VAL B 1 313 ? 26.078 -13.703 -36.906 1 88.56 313 VAL B C 1
ATOM 5547 O O . VAL B 1 313 ? 25.719 -13.188 -35.844 1 88.56 313 VAL B O 1
ATOM 5550 N N . ILE B 1 314 ? 26.234 -13.039 -37.938 1 89.12 314 ILE B N 1
ATOM 5551 C CA . ILE B 1 314 ? 26.203 -11.586 -37.938 1 89.12 314 ILE B CA 1
ATOM 5552 C C . ILE B 1 314 ? 24.766 -11.102 -37.719 1 89.12 314 ILE B C 1
ATOM 5554 O O . ILE B 1 314 ? 23.844 -11.57 -38.375 1 89.12 314 ILE B O 1
ATOM 5558 N N . ASP B 1 315 ? 24.562 -10.227 -36.781 1 92.69 315 ASP B N 1
ATOM 5559 C CA . ASP B 1 315 ? 23.312 -9.539 -36.469 1 92.69 315 ASP B CA 1
ATOM 5560 C C . ASP B 1 315 ? 22.203 -10.539 -36.156 1 92.69 315 ASP B C 1
ATOM 5562 O O . ASP B 1 315 ? 21.062 -10.352 -36.594 1 92.69 315 ASP B O 1
ATOM 5566 N N . ALA B 1 316 ? 22.609 -11.641 -35.594 1 93.12 316 ALA B N 1
ATOM 5567 C CA . ALA B 1 316 ? 21.688 -12.734 -35.344 1 93.12 316 ALA B CA 1
ATOM 5568 C C . ALA B 1 316 ? 20.453 -12.227 -34.594 1 93.12 316 ALA B C 1
ATOM 5570 O O . ALA B 1 316 ? 19.312 -12.547 -34.969 1 93.12 316 ALA B O 1
ATOM 5571 N N . MET B 1 317 ? 20.609 -11.414 -33.562 1 95.06 317 MET B N 1
ATOM 5572 C CA . MET B 1 317 ? 19.5 -10.938 -32.75 1 95.06 317 MET B CA 1
ATOM 5573 C C . MET B 1 317 ? 18.531 -10.094 -33.562 1 95.06 317 MET B C 1
ATOM 5575 O O . MET B 1 317 ? 17.328 -10.344 -33.562 1 95.06 317 MET B O 1
ATOM 5579 N N . ALA B 1 318 ? 19.031 -9.125 -34.25 1 95.88 318 ALA B N 1
ATOM 5580 C CA . ALA B 1 318 ? 18.203 -8.234 -35.031 1 95.88 318 ALA B CA 1
ATOM 5581 C C . ALA B 1 318 ? 17.422 -9.008 -36.094 1 95.88 318 ALA B C 1
ATOM 5583 O O . ALA B 1 318 ? 16.234 -8.734 -36.344 1 95.88 318 ALA B O 1
ATOM 5584 N N . ARG B 1 319 ? 18.109 -9.922 -36.688 1 96.19 319 ARG B N 1
ATOM 5585 C CA . ARG B 1 319 ? 17.469 -10.711 -37.75 1 96.19 319 ARG B CA 1
ATOM 5586 C C . ARG B 1 319 ? 16.391 -11.625 -37.156 1 96.19 319 ARG B C 1
ATOM 5588 O O . ARG B 1 319 ? 15.289 -11.711 -37.719 1 96.19 319 ARG B O 1
ATOM 5595 N N . LEU B 1 320 ? 16.688 -12.273 -36.094 1 96.69 320 LEU B N 1
ATOM 5596 C CA . LEU B 1 320 ? 15.703 -13.148 -35.5 1 96.69 320 LEU B CA 1
ATOM 5597 C C . LEU B 1 320 ? 14.508 -12.344 -35 1 96.69 320 LEU B C 1
ATOM 5599 O O . LEU B 1 320 ? 13.375 -12.82 -35.031 1 96.69 320 LEU B O 1
ATOM 5603 N N . ARG B 1 321 ? 14.656 -11.125 -34.469 1 97.19 321 ARG B N 1
ATOM 5604 C CA . ARG B 1 321 ? 13.594 -10.312 -33.906 1 97.19 321 ARG B CA 1
ATOM 5605 C C . ARG B 1 321 ? 12.602 -9.875 -34.969 1 97.19 321 ARG B C 1
ATOM 5607 O O . ARG B 1 321 ? 11.484 -9.461 -34.688 1 97.19 321 ARG B O 1
ATOM 5614 N N . GLN B 1 322 ? 12.961 -9.977 -36.219 1 96.94 322 GLN B N 1
ATOM 5615 C CA . GLN B 1 322 ? 12.023 -9.711 -37.281 1 96.94 322 GLN B CA 1
ATOM 5616 C C . GLN B 1 322 ? 10.93 -10.781 -37.344 1 96.94 322 GLN B C 1
ATOM 5618 O O . GLN B 1 322 ? 9.797 -10.5 -37.719 1 96.94 322 GLN B O 1
ATOM 5623 N N . LYS B 1 323 ? 11.344 -12.016 -36.938 1 96.62 323 LYS B N 1
ATOM 5624 C CA . LYS B 1 323 ? 10.43 -13.156 -36.938 1 96.62 323 LYS B CA 1
ATOM 5625 C C . LYS B 1 323 ? 9.914 -13.453 -35.531 1 96.62 323 LYS B C 1
ATOM 5627 O O . LYS B 1 323 ? 8.805 -13.969 -35.375 1 96.62 323 LYS B O 1
ATOM 5632 N N . TYR B 1 324 ? 10.688 -13.141 -34.656 1 97.81 324 TYR B N 1
ATOM 5633 C CA . TYR B 1 324 ? 10.414 -13.359 -33.25 1 97.81 324 TYR B CA 1
ATOM 5634 C C . TYR B 1 324 ? 10.547 -12.062 -32.438 1 97.81 324 TYR B C 1
ATOM 5636 O O . TYR B 1 324 ? 11.539 -11.859 -31.75 1 97.81 324 TYR B O 1
ATOM 5644 N N . PRO B 1 325 ? 9.547 -11.281 -32.438 1 97.56 325 PRO B N 1
ATOM 5645 C CA . PRO B 1 325 ? 9.664 -9.945 -31.844 1 97.56 325 PRO B CA 1
ATOM 5646 C C . PRO B 1 325 ? 10.055 -9.977 -30.359 1 97.56 325 PRO B C 1
ATOM 5648 O O . PRO B 1 325 ? 10.602 -9 -29.844 1 97.56 325 PRO B O 1
ATOM 5651 N N . ARG B 1 326 ? 9.828 -11.07 -29.641 1 97.94 326 ARG B N 1
ATOM 5652 C CA . ARG B 1 326 ? 10.164 -11.18 -28.234 1 97.94 326 ARG B CA 1
ATOM 5653 C C . ARG B 1 326 ? 11.312 -12.156 -28.016 1 97.94 326 ARG B C 1
ATOM 5655 O O . ARG B 1 326 ? 11.289 -12.961 -27.078 1 97.94 326 ARG B O 1
ATOM 5662 N N . MET B 1 327 ? 12.258 -12.133 -28.984 1 97.5 327 MET B N 1
ATOM 5663 C CA . MET B 1 327 ? 13.539 -12.797 -28.75 1 97.5 327 MET B CA 1
ATOM 5664 C C . MET B 1 327 ? 14.344 -12.07 -27.688 1 97.5 327 MET B C 1
ATOM 5666 O O . MET B 1 327 ? 14.781 -10.938 -27.891 1 97.5 327 MET B O 1
ATOM 5670 N N . MET B 1 328 ? 14.531 -12.797 -26.562 1 97.25 328 MET B N 1
ATOM 5671 C CA . MET B 1 328 ? 15.078 -12.102 -25.406 1 97.25 328 MET B CA 1
ATOM 5672 C C . MET B 1 328 ? 16.594 -12.25 -25.344 1 97.25 328 MET B C 1
ATOM 5674 O O . MET B 1 328 ? 17.297 -11.344 -24.891 1 97.25 328 MET B O 1
ATOM 5678 N N . THR B 1 329 ? 17.094 -13.398 -25.719 1 96.19 329 THR B N 1
ATOM 5679 C CA . THR B 1 329 ? 18.531 -13.648 -25.672 1 96.19 329 THR B CA 1
ATOM 5680 C C . THR B 1 329 ? 18.922 -14.789 -26.594 1 96.19 329 THR B C 1
ATOM 5682 O O . THR B 1 329 ? 18.062 -15.578 -27.016 1 96.19 329 THR B O 1
ATOM 5685 N N . ILE B 1 330 ? 20.234 -14.758 -27 1 95.38 330 ILE B N 1
ATOM 5686 C CA . ILE B 1 330 ? 20.797 -15.812 -27.844 1 95.38 330 ILE B CA 1
ATOM 5687 C C . ILE B 1 330 ? 22.016 -16.422 -27.156 1 95.38 330 ILE B C 1
ATOM 5689 O O . ILE B 1 330 ? 22.859 -15.688 -26.625 1 95.38 330 ILE B O 1
ATOM 5693 N N . GLN B 1 331 ? 22 -17.703 -27.062 1 91.69 331 GLN B N 1
ATOM 5694 C CA . GLN B 1 331 ? 23.172 -18.422 -26.562 1 91.69 331 GLN B CA 1
ATOM 5695 C C . GLN B 1 331 ? 23.828 -19.203 -27.688 1 91.69 331 GLN B C 1
ATOM 5697 O O . GLN B 1 331 ? 23.156 -19.891 -28.469 1 91.69 331 GLN B O 1
ATOM 5702 N N . SER B 1 332 ? 25.172 -18.984 -27.922 1 85.56 332 SER B N 1
ATOM 5703 C CA . SER B 1 332 ? 25.922 -19.688 -28.953 1 85.56 332 SER B CA 1
ATOM 5704 C C . SER B 1 332 ? 26.812 -20.766 -28.359 1 85.56 332 SER B C 1
ATOM 5706 O O . SER B 1 332 ? 27.359 -20.594 -27.266 1 85.56 332 SER B O 1
ATOM 5708 N N . HIS B 1 333 ? 26.75 -22.016 -28.812 1 70.19 333 HIS B N 1
ATOM 5709 C CA . HIS B 1 333 ? 27.609 -23.109 -28.391 1 70.19 333 HIS B CA 1
ATOM 5710 C C . HIS B 1 333 ? 29.016 -22.953 -28.953 1 70.19 333 HIS B C 1
ATOM 5712 O O . HIS B 1 333 ? 29.5 -23.812 -29.703 1 70.19 333 HIS B O 1
ATOM 5718 N N . ARG B 1 334 ? 29.594 -21.797 -29.109 1 57.53 334 ARG B N 1
ATOM 5719 C CA . ARG B 1 334 ? 30.953 -21.734 -29.625 1 57.53 334 ARG B CA 1
ATOM 5720 C C . ARG B 1 334 ? 31.891 -22.625 -28.812 1 57.53 334 ARG B C 1
ATOM 5722 O O . ARG B 1 334 ? 31.812 -22.672 -27.578 1 57.53 334 ARG B O 1
ATOM 5729 N N . ARG B 1 335 ? 32.406 -23.672 -29.359 1 48 335 ARG B N 1
ATOM 5730 C CA . ARG B 1 335 ? 33.625 -24.203 -28.828 1 48 335 ARG B CA 1
ATOM 5731 C C . ARG B 1 335 ? 34.562 -23.094 -28.391 1 48 335 ARG B C 1
ATOM 5733 O O . ARG B 1 335 ? 34.938 -22.219 -29.188 1 48 335 ARG B O 1
ATOM 5740 N N . MET B 1 336 ? 34.375 -22.578 -27.172 1 41.72 336 MET B N 1
ATOM 5741 C CA . MET B 1 336 ? 35.469 -21.75 -26.656 1 41.72 336 MET B CA 1
ATOM 5742 C C . MET B 1 336 ? 36.812 -22.25 -27.156 1 41.72 336 MET B C 1
ATOM 5744 O O . MET B 1 336 ? 37.281 -23.297 -26.719 1 41.72 336 MET B O 1
ATOM 5748 N N . ASN B 1 337 ? 37.188 -22.297 -28.328 1 35.91 337 ASN B N 1
ATOM 5749 C CA . ASN B 1 337 ? 38.625 -22.219 -28.391 1 35.91 337 ASN B CA 1
ATOM 5750 C C . ASN B 1 337 ? 39.188 -21.25 -27.359 1 35.91 337 ASN B C 1
ATOM 5752 O O . ASN B 1 337 ? 38.562 -20.234 -27.031 1 35.91 337 ASN B O 1
ATOM 5756 N N . SER B 1 338 ? 40.219 -21.719 -26.453 1 37.44 338 SER B N 1
ATOM 5757 C CA . SER B 1 338 ? 40.938 -21.141 -25.312 1 37.44 338 SER B CA 1
ATOM 5758 C C . SER B 1 338 ? 41.156 -19.641 -25.5 1 37.44 338 SER B C 1
ATOM 5760 O O . SER B 1 338 ? 41.562 -18.953 -24.547 1 37.44 338 SER B O 1
ATOM 5762 N N . GLY B 1 339 ? 41.562 -19.188 -26.688 1 33.25 339 GLY B N 1
ATOM 5763 C CA . GLY B 1 339 ? 42.312 -17.938 -26.578 1 33.25 339 GLY B CA 1
ATOM 5764 C C . GLY B 1 339 ? 41.438 -16.75 -26.281 1 33.25 339 GLY B C 1
ATOM 5765 O O . GLY B 1 339 ? 41.875 -15.758 -25.703 1 33.25 339 GLY B O 1
ATOM 5766 N N . SER B 1 340 ? 40.625 -16.312 -27.234 1 33.81 340 SER B N 1
ATOM 5767 C CA . SER B 1 340 ? 40.312 -14.883 -27.141 1 33.81 340 SER B CA 1
ATOM 5768 C C . SER B 1 340 ? 39.25 -14.617 -26.062 1 33.81 340 SER B C 1
ATOM 5770 O O . SER B 1 340 ? 38.375 -15.453 -25.844 1 33.81 340 SER B O 1
ATOM 5772 N N . GLY B 1 341 ? 39.5 -13.703 -25.109 1 32.53 341 GLY B N 1
ATOM 5773 C CA . GLY B 1 341 ? 38.969 -12.961 -23.969 1 32.53 341 GLY B CA 1
ATOM 5774 C C . GLY B 1 341 ? 37.531 -12.516 -24.156 1 32.53 341 GLY B C 1
ATOM 5775 O O . GLY B 1 341 ? 37.219 -11.352 -23.906 1 32.53 341 GLY B O 1
ATOM 5776 N N . GLU B 1 342 ? 36.844 -12.969 -25.062 1 31.16 342 GLU B N 1
ATOM 5777 C CA . GLU B 1 342 ? 35.625 -12.203 -25.047 1 31.16 342 GLU B CA 1
ATOM 5778 C C . GLU B 1 342 ? 34.875 -12.352 -23.703 1 31.16 342 GLU B C 1
ATOM 5780 O O . GLU B 1 342 ? 34.625 -13.469 -23.25 1 31.16 342 GLU B O 1
ATOM 5785 N N . ARG B 1 343 ? 34.875 -11.234 -22.906 1 31.97 343 ARG B N 1
ATOM 5786 C CA . ARG B 1 343 ? 34.188 -10.914 -21.672 1 31.97 343 ARG B CA 1
ATOM 5787 C C . ARG B 1 343 ? 32.688 -11.242 -21.781 1 31.97 343 ARG B C 1
ATOM 5789 O O . ARG B 1 343 ? 32 -10.695 -22.641 1 31.97 343 ARG B O 1
ATOM 5796 N N . SER B 1 344 ? 32.344 -12.469 -21.672 1 30.72 344 SER B N 1
ATOM 5797 C CA . SER B 1 344 ? 30.938 -12.82 -21.469 1 30.72 344 SER B CA 1
ATOM 5798 C C . SER B 1 344 ? 30.25 -11.82 -20.562 1 30.72 344 SER B C 1
ATOM 5800 O O . SER B 1 344 ? 30.609 -11.672 -19.391 1 30.72 344 SER B O 1
ATOM 5802 N N . PHE B 1 345 ? 29.719 -10.812 -21.109 1 31.7 345 PHE B N 1
ATOM 5803 C CA . PHE B 1 345 ? 28.844 -9.859 -20.422 1 31.7 345 PHE B CA 1
ATOM 5804 C C . PHE B 1 345 ? 27.781 -10.594 -19.625 1 31.7 345 PHE B C 1
ATOM 5806 O O . PHE B 1 345 ? 27 -9.961 -18.891 1 31.7 345 PHE B O 1
ATOM 5813 N N . ASP B 1 346 ? 27.703 -11.836 -19.859 1 32.94 346 ASP B N 1
ATOM 5814 C CA . ASP B 1 346 ? 26.656 -12.547 -19.125 1 32.94 346 ASP B CA 1
ATOM 5815 C C . ASP B 1 346 ? 26.969 -12.578 -17.625 1 32.94 346 ASP B C 1
ATOM 5817 O O . ASP B 1 346 ? 26.203 -13.164 -16.844 1 32.94 346 ASP B O 1
ATOM 5821 N N . LEU B 1 347 ? 28.203 -12.297 -17.25 1 30.23 347 LEU B N 1
ATOM 5822 C CA . LEU B 1 347 ? 28.625 -12.352 -15.852 1 30.23 347 LEU B CA 1
ATOM 5823 C C . LEU B 1 347 ? 27.953 -11.25 -15.039 1 30.23 347 LEU B C 1
ATOM 5825 O O . LEU B 1 347 ? 28.141 -11.172 -13.82 1 30.23 347 LEU B O 1
ATOM 5829 N N . MET B 1 348 ? 27.453 -10.289 -15.727 1 31.31 348 MET B N 1
ATOM 5830 C CA . MET B 1 348 ? 27 -9.156 -14.922 1 31.31 348 MET B CA 1
ATOM 5831 C C . MET B 1 348 ? 25.719 -9.508 -14.164 1 31.31 348 MET B C 1
ATOM 5833 O O . MET B 1 348 ? 25.406 -8.883 -13.156 1 31.31 348 MET B O 1
ATOM 5837 N N . LYS B 1 349 ? 24.844 -10.344 -14.758 1 36.09 349 LYS B N 1
ATOM 5838 C CA . LYS B 1 349 ? 23.516 -10.516 -14.148 1 36.09 349 LYS B CA 1
ATOM 5839 C C . LYS B 1 349 ? 23.594 -11.438 -12.938 1 36.09 349 LYS B C 1
ATOM 5841 O O . LYS B 1 349 ? 22.625 -11.539 -12.172 1 36.09 349 LYS B O 1
ATOM 5846 N N . LYS B 1 350 ? 24.516 -12.328 -12.914 1 37.19 350 LYS B N 1
ATOM 5847 C CA . LYS B 1 350 ? 24.547 -13.266 -11.797 1 37.19 350 LYS B CA 1
ATOM 5848 C C . LYS B 1 350 ? 25.578 -12.844 -10.758 1 37.19 350 LYS B C 1
ATOM 5850 O O . LYS B 1 350 ? 26.031 -13.664 -9.953 1 37.19 350 LYS B O 1
ATOM 5855 N N . VAL B 1 351 ? 26.25 -11.766 -10.93 1 35.44 351 VAL B N 1
ATOM 5856 C CA . VAL B 1 351 ? 27.234 -11.406 -9.906 1 35.44 351 VAL B CA 1
ATOM 5857 C C . VAL B 1 351 ? 26.516 -10.977 -8.633 1 35.44 351 VAL B C 1
ATOM 5859 O O . VAL B 1 351 ? 25.609 -10.133 -8.672 1 35.44 351 VAL B O 1
ATOM 5862 N N . ASP B 1 352 ? 26.609 -11.773 -7.641 1 41.62 352 ASP B N 1
ATOM 5863 C CA . ASP B 1 352 ? 26.219 -11.375 -6.293 1 41.62 352 ASP B CA 1
ATOM 5864 C C . ASP B 1 352 ? 26.578 -9.914 -6.027 1 41.62 352 ASP B C 1
ATOM 5866 O O . ASP B 1 352 ? 27.688 -9.477 -6.367 1 41.62 352 ASP B O 1
ATOM 5870 N N . PRO B 1 353 ? 25.578 -9.125 -5.953 1 43.81 353 PRO B N 1
ATOM 5871 C CA . PRO B 1 353 ? 25.953 -7.73 -5.703 1 43.81 353 PRO B CA 1
ATOM 5872 C C . PRO B 1 353 ? 27.234 -7.617 -4.875 1 43.81 353 PRO B C 1
ATOM 5874 O O . PRO B 1 353 ? 28.031 -6.703 -5.094 1 43.81 353 PRO B O 1
ATOM 5877 N N . LEU B 1 354 ? 27.359 -8.57 -4.051 1 47.44 354 LEU B N 1
ATOM 5878 C CA . LEU B 1 354 ? 28.609 -8.578 -3.301 1 47.44 354 LEU B CA 1
ATOM 5879 C C . LEU B 1 354 ? 29.781 -8.844 -4.223 1 47.44 354 LEU B C 1
ATOM 5881 O O . LEU B 1 354 ? 30.844 -8.227 -4.074 1 47.44 354 LEU B O 1
ATOM 5885 N N . ASP B 1 355 ? 29.609 -9.672 -5.137 1 50.22 355 ASP B N 1
ATOM 5886 C CA . ASP B 1 355 ? 30.672 -9.969 -6.094 1 50.22 355 ASP B CA 1
ATOM 5887 C C . ASP B 1 355 ? 30.891 -8.789 -7.035 1 50.22 355 ASP B C 1
ATOM 5889 O O . ASP B 1 355 ? 32.031 -8.484 -7.391 1 50.22 355 ASP B O 1
ATOM 5893 N N . MET B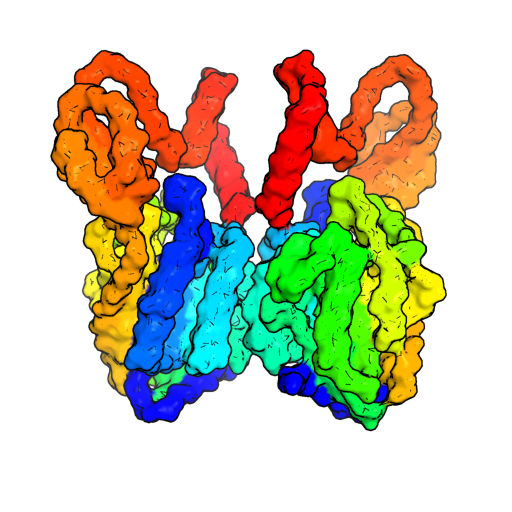 1 356 ? 29.875 -8.117 -7.34 1 47.34 356 MET B N 1
ATOM 5894 C CA . MET B 1 356 ? 30 -6.895 -8.133 1 47.34 356 MET B CA 1
ATOM 5895 C C . MET B 1 356 ? 30.766 -5.824 -7.375 1 47.34 356 MET B C 1
ATOM 5897 O O . MET B 1 356 ? 31.609 -5.137 -7.949 1 47.34 356 MET B O 1
ATOM 5901 N N . PHE B 1 357 ? 30.422 -5.703 -6.152 1 49.41 357 PHE B N 1
ATOM 5902 C CA . PHE B 1 357 ? 31.203 -4.801 -5.312 1 49.41 357 PHE B CA 1
ATOM 5903 C C . PHE B 1 357 ? 32.656 -5.242 -5.238 1 49.41 357 PHE B C 1
ATOM 5905 O O . PHE B 1 357 ? 33.562 -4.414 -5.254 1 49.41 357 PHE B O 1
ATOM 5912 N N . ARG B 1 358 ? 32.844 -6.52 -5.242 1 51.38 358 ARG B N 1
ATOM 5913 C CA . ARG B 1 358 ? 34.188 -7.047 -5.227 1 51.38 358 ARG B CA 1
ATOM 5914 C C . ARG B 1 358 ? 34.938 -6.684 -6.508 1 51.38 358 ARG B C 1
ATOM 5916 O O . ARG B 1 358 ? 36.094 -6.281 -6.461 1 51.38 358 ARG B O 1
ATOM 5923 N N . VAL B 1 359 ? 34.312 -6.797 -7.559 1 50.31 359 VAL B N 1
ATOM 5924 C CA . VAL B 1 359 ? 34.938 -6.5 -8.852 1 50.31 359 VAL B CA 1
ATOM 5925 C C . VAL B 1 359 ? 35.156 -4.996 -8.984 1 50.31 359 VAL B C 1
ATOM 5927 O O . VAL B 1 359 ? 36.219 -4.562 -9.43 1 50.31 359 VAL B O 1
ATOM 5930 N N . PHE B 1 360 ? 34.188 -4.254 -8.586 1 45.53 360 PHE B N 1
ATOM 5931 C CA . PHE B 1 360 ? 34.312 -2.803 -8.609 1 45.53 360 PHE B CA 1
ATOM 5932 C C . PHE B 1 360 ? 35.438 -2.35 -7.707 1 45.53 360 PHE B C 1
ATOM 5934 O O . PHE B 1 360 ? 36.25 -1.5 -8.094 1 45.53 360 PHE B O 1
ATOM 5941 N N . TYR B 1 361 ? 35.375 -2.881 -6.57 1 46.72 361 TYR B N 1
ATOM 5942 C CA . TYR B 1 361 ? 36.406 -2.541 -5.609 1 46.72 361 TYR B CA 1
ATOM 5943 C C . TYR B 1 361 ? 37.781 -2.951 -6.125 1 46.72 361 TYR B C 1
ATOM 5945 O O . TYR B 1 361 ? 38.75 -2.193 -6.004 1 46.72 361 TYR B O 1
ATOM 5953 N N . LYS B 1 362 ? 37.812 -4.129 -6.664 1 49.5 362 LYS B N 1
ATOM 5954 C CA . LYS B 1 362 ? 39.062 -4.578 -7.266 1 49.5 362 LYS B CA 1
ATOM 5955 C C . LYS B 1 362 ? 39.469 -3.658 -8.406 1 49.5 362 LYS B C 1
ATOM 5957 O O . LYS B 1 362 ? 40.656 -3.316 -8.539 1 49.5 362 LYS B O 1
ATOM 5962 N N . GLU B 1 363 ? 38.625 -3.385 -9.211 1 44.41 363 GLU B N 1
ATOM 5963 C CA . GLU B 1 363 ? 38.938 -2.572 -10.383 1 44.41 363 GLU B CA 1
ATOM 5964 C C . GLU B 1 363 ? 39.25 -1.135 -9.984 1 44.41 363 GLU B C 1
ATOM 5966 O O . GLU B 1 363 ? 40.125 -0.506 -10.578 1 44.41 363 GLU B O 1
ATOM 5971 N N . PHE B 1 364 ? 38.5 -0.622 -9.086 1 43.22 364 PHE B N 1
ATOM 5972 C CA . PHE B 1 364 ? 38.719 0.792 -8.781 1 43.22 364 PHE B CA 1
ATOM 5973 C C . PHE B 1 364 ? 39.75 0.97 -7.691 1 43.22 364 PHE B C 1
ATOM 5975 O O . PHE B 1 364 ? 40.469 1.974 -7.672 1 43.22 364 PHE B O 1
ATOM 5982 N N . GLN B 1 365 ? 39.719 0.051 -6.742 1 47.28 365 GLN B N 1
ATOM 5983 C CA . GLN B 1 365 ? 40.656 0.28 -5.672 1 47.28 365 GLN B CA 1
ATOM 5984 C C . GLN B 1 365 ? 41.875 -0.659 -5.801 1 47.28 365 GLN B C 1
ATOM 5986 O O . GLN B 1 365 ? 42.781 -0.606 -4.992 1 47.28 365 GLN B O 1
ATOM 5991 N N . ASP B 1 366 ? 42.062 -1.383 -6.883 1 47.75 366 ASP B N 1
ATOM 5992 C CA . ASP B 1 366 ? 43.156 -2.318 -7.152 1 47.75 366 ASP B CA 1
ATOM 5993 C C . ASP B 1 366 ? 43.5 -3.127 -5.906 1 47.75 366 ASP B C 1
ATOM 5995 O O . ASP B 1 366 ? 44.656 -3.486 -5.699 1 47.75 366 ASP B O 1
ATOM 5999 N N . LYS B 1 367 ? 42.719 -3.043 -4.875 1 52.69 367 LYS B N 1
ATOM 6000 C CA . LYS B 1 367 ? 42.969 -3.826 -3.664 1 52.69 367 LYS B CA 1
ATOM 6001 C C . LYS B 1 367 ? 41.844 -4.836 -3.434 1 52.69 367 LYS B C 1
ATOM 6003 O O . LYS B 1 367 ? 40.719 -4.609 -3.84 1 52.69 367 LYS B O 1
ATOM 6008 N N . GLU B 1 368 ? 42.188 -6.082 -3.023 1 51.69 368 GLU B N 1
ATOM 6009 C CA . GLU B 1 368 ? 41.25 -7.137 -2.652 1 51.69 368 GLU B CA 1
ATOM 6010 C C . GLU B 1 368 ? 40.625 -6.859 -1.287 1 51.69 368 GLU B C 1
ATOM 6012 O O . GLU B 1 368 ? 41.25 -6.203 -0.441 1 51.69 368 GLU B O 1
ATOM 6017 N N . PHE B 1 369 ? 39.375 -7.094 -1.069 1 53.47 369 PHE B N 1
ATOM 6018 C CA . PHE B 1 369 ? 38.781 -6.957 0.253 1 53.47 369 PHE B CA 1
ATOM 6019 C C . PHE B 1 369 ? 39.562 -7.758 1.287 1 53.47 369 PHE B C 1
ATOM 6021 O O . PHE B 1 369 ? 39.969 -8.891 1.024 1 53.47 369 PHE B O 1
ATOM 6028 N N . THR B 1 370 ? 39.969 -7.156 2.316 1 56.38 370 THR B N 1
ATOM 6029 C CA . THR B 1 370 ? 40.344 -7.953 3.484 1 56.38 370 THR B CA 1
ATOM 6030 C C . THR B 1 370 ? 39.125 -8.703 4.02 1 56.38 370 THR B C 1
ATOM 6032 O O . THR B 1 370 ? 37.969 -8.375 3.688 1 56.38 370 THR B O 1
ATOM 6035 N N . GLU B 1 371 ? 39.344 -9.742 4.645 1 56.5 371 GLU B N 1
ATOM 6036 C CA . GLU B 1 371 ? 38.25 -10.523 5.258 1 56.5 371 GLU B CA 1
ATOM 6037 C C . GLU B 1 371 ? 37.312 -9.625 6.059 1 56.5 371 GLU B C 1
ATOM 6039 O O . GLU B 1 371 ? 36.094 -9.828 6.047 1 56.5 371 GLU B O 1
ATOM 6044 N N . GLU B 1 372 ? 37.844 -8.625 6.684 1 57.44 372 GLU B N 1
ATOM 6045 C CA . GLU B 1 372 ? 37.031 -7.691 7.484 1 57.44 372 GLU B CA 1
ATOM 6046 C C . GLU B 1 372 ? 36.188 -6.793 6.602 1 57.44 372 GLU B C 1
ATOM 6048 O O . GLU B 1 372 ? 35.031 -6.535 6.918 1 57.44 372 GLU B O 1
ATOM 6053 N N . GLU B 1 373 ? 36.781 -6.422 5.562 1 57.56 373 GLU B N 1
ATOM 6054 C CA . GLU B 1 373 ? 36.062 -5.57 4.625 1 57.56 373 GLU B CA 1
ATOM 6055 C C . GLU B 1 373 ? 34.969 -6.352 3.904 1 57.56 373 GLU B C 1
ATOM 6057 O O . GLU B 1 373 ? 33.875 -5.836 3.68 1 57.56 373 GLU B O 1
ATOM 6062 N N . GLU B 1 374 ? 35.281 -7.547 3.682 1 57.31 374 GLU B N 1
ATOM 6063 C CA . GLU B 1 374 ? 34.281 -8.438 3.09 1 57.31 374 GLU B CA 1
ATOM 6064 C C . GLU B 1 374 ? 33.094 -8.641 4.027 1 57.31 374 GLU B C 1
ATOM 6066 O O . GLU B 1 374 ? 31.953 -8.633 3.588 1 57.31 374 GLU B O 1
ATOM 6071 N N . ASN B 1 375 ? 33.344 -8.812 5.258 1 59.88 375 ASN B N 1
ATOM 6072 C CA . ASN B 1 375 ? 32.281 -8.992 6.25 1 59.88 375 ASN B CA 1
ATOM 6073 C C . ASN B 1 375 ? 31.469 -7.723 6.43 1 59.88 375 ASN B C 1
ATOM 6075 O O . ASN B 1 375 ? 30.234 -7.785 6.555 1 59.88 375 ASN B O 1
ATOM 6079 N N . TYR B 1 376 ? 32.125 -6.68 6.473 1 57.41 376 TYR B N 1
ATOM 6080 C CA . TYR B 1 376 ? 31.438 -5.398 6.59 1 57.41 376 TYR B CA 1
ATOM 6081 C C . TYR B 1 376 ? 30.562 -5.133 5.371 1 57.41 376 TYR B C 1
ATOM 6083 O O . TYR B 1 376 ? 29.422 -4.68 5.504 1 57.41 376 TYR B O 1
ATOM 6091 N N . MET B 1 377 ? 31.078 -5.48 4.32 1 57.78 377 MET B N 1
ATOM 6092 C CA . MET B 1 377 ? 30.312 -5.289 3.092 1 57.78 377 MET B CA 1
ATOM 6093 C C . MET B 1 377 ? 29.109 -6.234 3.037 1 57.78 377 MET B C 1
ATOM 6095 O O . MET B 1 377 ? 28.031 -5.848 2.596 1 57.78 377 MET B O 1
ATOM 6099 N N . LYS B 1 378 ? 29.406 -7.332 3.539 1 59.06 378 LYS B N 1
ATOM 6100 C CA . LYS B 1 378 ? 28.297 -8.281 3.658 1 59.06 378 LYS B CA 1
ATOM 6101 C C . LYS B 1 378 ? 27.219 -7.75 4.594 1 59.06 378 LYS B C 1
ATOM 6103 O O . LYS B 1 378 ? 26.031 -7.855 4.297 1 59.06 378 LYS B O 1
ATOM 6108 N N . GLU B 1 379 ? 27.688 -7.191 5.648 1 57.38 379 GLU B N 1
ATOM 6109 C CA . GLU B 1 379 ? 26.75 -6.609 6.605 1 57.38 379 GLU B CA 1
ATOM 6110 C C . GLU B 1 379 ? 26.047 -5.391 6.016 1 57.38 379 GLU B C 1
ATOM 6112 O O . GLU B 1 379 ? 24.828 -5.223 6.188 1 57.38 379 GLU B O 1
ATOM 6117 N N . LEU B 1 380 ? 26.812 -4.617 5.438 1 55.06 380 LEU B N 1
ATOM 6118 C CA . LEU B 1 380 ? 26.25 -3.432 4.789 1 55.06 380 LEU B CA 1
ATOM 6119 C C . LEU B 1 380 ? 25.297 -3.82 3.672 1 55.06 380 LEU B C 1
ATOM 6121 O O . LEU B 1 380 ? 24.234 -3.211 3.52 1 55.06 380 LEU B O 1
ATOM 6125 N N . TRP B 1 381 ? 25.703 -4.766 2.994 1 51.28 381 TRP B N 1
ATOM 6126 C CA . TRP B 1 381 ? 24.859 -5.289 1.925 1 51.28 381 TRP B CA 1
ATOM 6127 C C . TRP B 1 381 ? 23.562 -5.875 2.486 1 51.28 381 TRP B C 1
ATOM 6129 O O . TRP B 1 381 ? 22.484 -5.68 1.918 1 51.28 381 TRP B O 1
ATOM 6139 N N . GLU B 1 382 ? 23.734 -6.488 3.5 1 53.31 382 GLU B N 1
ATOM 6140 C CA . GLU B 1 382 ? 22.562 -7.008 4.199 1 53.31 382 GLU B CA 1
ATOM 6141 C C . GLU B 1 382 ? 21.672 -5.875 4.676 1 53.31 382 GLU B C 1
ATOM 6143 O O . GLU B 1 382 ? 20.438 -5.977 4.594 1 53.31 382 GLU B O 1
ATOM 6148 N N . ASP B 1 383 ? 22.344 -4.953 5.078 1 51.81 383 ASP B N 1
ATOM 6149 C CA . ASP B 1 383 ? 21.609 -3.787 5.555 1 51.81 383 ASP B CA 1
ATOM 6150 C C . ASP B 1 383 ? 20.953 -3.035 4.395 1 51.81 383 ASP B C 1
ATOM 6152 O O . ASP B 1 383 ? 19.812 -2.568 4.508 1 51.81 383 ASP B O 1
ATOM 6156 N N . LEU B 1 384 ? 21.734 -2.84 3.379 1 49.28 384 LEU B N 1
ATOM 6157 C CA . LEU B 1 384 ? 21.234 -2.154 2.191 1 49.28 384 LEU B CA 1
ATOM 6158 C C . LEU B 1 384 ? 20.125 -2.961 1.53 1 49.28 384 LEU B C 1
ATOM 6160 O O . LEU B 1 384 ? 19.156 -2.389 1.013 1 49.28 384 LEU B O 1
ATOM 6164 N N . ARG B 1 385 ? 20.312 -4.18 1.44 1 44.97 385 ARG B N 1
ATOM 6165 C CA . ARG B 1 385 ? 19.25 -5.043 0.918 1 44.97 385 ARG B CA 1
ATOM 6166 C C . ARG B 1 385 ? 17.984 -4.93 1.76 1 44.97 385 ARG B C 1
ATOM 6168 O O . ARG B 1 385 ? 16.875 -5.027 1.235 1 44.97 385 ARG B O 1
ATOM 6175 N N . LYS B 1 386 ? 18.141 -4.629 2.949 1 48.84 386 LYS B N 1
ATOM 6176 C CA . LYS B 1 386 ? 16.984 -4.402 3.822 1 48.84 386 LYS B CA 1
ATOM 6177 C C . LYS B 1 386 ? 16.281 -3.094 3.477 1 48.84 386 LYS B C 1
ATOM 6179 O O . LYS B 1 386 ? 15.07 -2.98 3.623 1 48.84 386 LYS B O 1
ATOM 6184 N N . GLU B 1 387 ? 17.094 -2.166 3.061 1 44.34 387 GLU B N 1
ATOM 6185 C CA . GLU B 1 387 ? 16.516 -0.872 2.701 1 44.34 387 GLU B CA 1
ATOM 6186 C C . GLU B 1 387 ? 15.961 -0.891 1.284 1 44.34 387 GLU B C 1
ATOM 6188 O O . GLU B 1 387 ? 15.016 -0.158 0.975 1 44.34 387 GLU B O 1
ATOM 6193 N N . ASP B 1 388 ? 16.578 -1.575 0.342 1 41.97 388 ASP B N 1
ATOM 6194 C CA . ASP B 1 388 ? 16.109 -1.646 -1.04 1 41.97 388 ASP B CA 1
ATOM 6195 C C . ASP B 1 388 ? 14.977 -2.658 -1.188 1 41.97 388 ASP B C 1
ATOM 6197 O O . ASP B 1 388 ? 14.25 -2.635 -2.18 1 41.97 388 ASP B O 1
ATOM 6201 N N . ASP B 1 389 ? 14.953 -3.68 -0.479 1 39.28 389 ASP B N 1
ATOM 6202 C CA . ASP B 1 389 ? 13.828 -4.609 -0.564 1 39.28 389 ASP B CA 1
ATOM 6203 C C . ASP B 1 389 ? 12.586 -4.039 0.112 1 39.28 389 ASP B C 1
ATOM 6205 O O . ASP B 1 389 ? 12.672 -3.475 1.206 1 39.28 389 ASP B O 1
#

Foldseek 3Di:
DPADEDEQDPLDFQKEWFAEQLQAQFDFLNDTCNVLSLCLCVPPVLVVCVVRVGQAYEYQANLHNAQDHPPSSVVSVVVSCCSAQVVSVHQYAYAHELRHDLVVQCPVQQVCVVSRYHRHRDLQRRQEWHWYAHNLGIATEGEQHDDDQVNLCVRVVDDGDASQRSSLVSLVVHVVRDDPQHAYEYRHEAAEAPDDAFPSFDQSDDPDDSYYYPVSCVSHLAYRYYRGQAWDAGNPDPRRIYLHYQADRDQSCQPGFHFIKMWTQDSVSHIDIDRDGTDTPAHEHEAEEALVVLLPAADAHQYEYEHADQDDDPPSVVSNCVRHVNDSYYHYPHPPPPDDPPPPPVVPPPQDVLNVVQVVCCVVVVDGDDPVRSVVVVVVVVVVVVVRD/DPADEDEQPPQDFQKEWFAEQLQAQFDFLNDTCNVLSLCLCVPPVLVVCVVRVGQAYEYQANLHNAQDHPPSSVVSVVVSCCSAQVVSVHQYAYAHELRHDLVVQCPVQQVCVVSRYHRHRDLQRRQEWHWYAHNLGIATEGEQHDDDQVNLCVRVVDDGDASQRSSLVSLVVHVVRDDPQHAYEYRHEAAEAPDDAFPSFDQSDDPDDSYYYPVSCVSHLAYRYYRGAAWDAGNPDPRRIYLHYQADRDQRCQPGFHFIKMWTQDSVSHIDIDRDGTDTPAHEHEAEEALVVLLPAADAHQYEYEHADQDDDPPSVVSSCVRHVNDSYYHYPHPPPPDDPPPPPVVPPPQDVLNVVQVVCCVPVVDGDDPVSSVVVVVVVVVVVVVRD

InterPro domains:
  IPR004593 Nuclease SbcCD subunit D [TIGR00619] (14-259)
  IPR004843 Calcineurin-like, phosphoesterase domain [PF00149] (14-121)
  IPR026843 Nuclease SbcCD subunit D, C-terminal domain [PF12320] (281-363)
  IPR029052 Metallo-dependent phosphatase-like [G3DSA:3.60.21.10] (4-279)
  IPR029052 Metallo-dependent phosphatase-like [SSF56300] (14-325)
  IPR041796 DNA double-strand break repair protein Mre11, N-terminal metallophosphatase domain [cd00840] (15-252)
  IPR050535 DNA Repair and Maintenance Complex Component [PTHR30337] (14-388)

Nearest PDB structures (foldseek):
  4lu9-assembly1_C  TM=8.694E-01  e=6.359E-22  Escherichia coli KO11FL
  4m0v-assembly2_B  TM=8.544E-01  e=3.196E-22  Escherichia coli KO11FL
  4m0v-assembly1_A  TM=8.209E-01  e=5.009E-21  Escherichia coli KO11FL
  4lty-assembly1_C  TM=8.102E-01  e=3.353E-21  Escherichia coli KO11FL
  7z03-assembly1_B  TM=7.646E-01  e=2.245E-21  Escherichia coli

Sequence (778 aa):
MKGTYWKNKDGNIMKFIHTADWHLGKLFYGEYLTEEQEWILKNQFLPLIDEEKPDVILLAGDVYDRSVPPAEAVELFDEMVSEITGKRKIPFIVISGNHDSAERLSFASRILRGTGLFLCGDLYHTLEPVVLKDDDGEVAFAPLPYAEPGKVREALSADVHTHEEAERVLSDFLLRQIGHAARKVAIAHEFVAGGSASDSERPLSIGGTDLISADIFAPYNYTALGHLHGPQQAGGKENVRYSGSLLKYSFSEATQKKGVIVGEIDGAGQVKTTFISLSPRHDVRIIKGFFDDLIKGESEDFLMAELLDEGPVIDAMARLRQKYPRMMTIQSHRRMNSGSGERSFDLMKKVDPLDMFRVFYKEFQDKEFTEEEENYMKELWEDLRKEDDMKGTYWKNKDGNIMKFIHTADWHLGKLFYGEYLTEEQEWILKNQFLPLIDEEKPDVILLAGDVYDRSVPPAEAVELFDEMVSEITGKRKIPFIVISGNHDSAERLSFASRILRGTGLFLCGDLYHTLEPVVLKDDDGEVAFAPLPYAEPGKVREALSADVHTHEEAERVLSDFLLRQIGHAARKVAIAHEFVAGGSASDSERPLSIGGTDLISADIFAPYNYTALGHLHGPQQAGGKENVRYSGSLLKYSFSEATQKKGVIVGEIDGAGQVKTTFISLSPRHDVRIIKGFFDDLIKGESEDFLMAELLDEGPVIDAMARLRQKYPRMMTIQSHRRMNSGSGERSFDLMKKVDPLDMFRVFYKEFQDKEFTEEEENYMKELWEDLRKEDD

Organism: NCBI:txid592028

Secondary structure (DSSP, 8-state):
----EEE-SSSPPEEEEEE----BT-EETTEE-HHHHHHHIIIIIHHHHHHH--SEEEEES--BSSSS--HHHHHHHHHHHIIIIIIS---EEEE--SSS-HHHHTTTHHHHGGGTEEEE--TTTS-S-EEEEETTEEEEEEEE----HHHHHHHHT----SHHHHHHHHHHHHHTTS-TTSEEEEEEE-EETT----TTSPPSSSSS--EE-GGGGTTSSEEEEES-SS-EEETTEEEEEE---SS--SGGGTT---EEEEEEE-TT--EEEEEEE---SS-EEEEEE-HHHHTT----SEEEEEE--SSPPTTHHHHHHHH-TTEEEEEE-----S------GGGSTTS-HHHHHHHHHHHHH-SPPPHHHHHHHHHHHHHHHHHH-/----EEE-SSSPPEEEEEE----BT-EETTEE-HHHHHHHIIIIIHHHHHHH--SEEEEES--BSSSS--HHHHHHHHHHHIIIIIIS---EEEE--SSS-HHHHTTTHHHHGGGTEEEE--TTTS-S-EEEEETTEEEEEEEE----HHHHHHHHT----SHHHHHHHHHHHHHTTS-TTSEEEEEEE-EETT----TTSPPSSSSS--EE-GGGGTTSSEEEEES-SS-EEETTEEEEEE---SS--SGGGTT---EEEEEEE-TT--EEEEEEE---SS-EEEEEE-HHHHTT----SEEEEEE--SSPPTTHHHHHHHH-TTEEEEEE-----S------GGGSSSS-HHHHHHHHHHHHH-SPPPHHHHHHHHHHHHHHHHHH-